Protein 8WFV (pdb70)

InterPro domains:
  IPR001360 Glycoside hydrolase family 1 [PF00232] (4-442)
  IPR001360 Glycoside hydrolase family 1 [PR00131] (285-299)
  IPR001360 Glycoside hydrolase family 1 [PR00131] (347-355)
  IPR001360 Glycoside hydrolase family 1 [PR00131] (368-379)
  IPR001360 Glycoside hydrolase family 1 [PR00131] (389-406)
  IPR001360 Glycoside hydrolase family 1 [PR00131] (413-425)
  IPR001360 Glycoside hydrolase family 1 [PTHR10353] (9-442)
  IPR017736 Glycoside hydrolase, family 1, beta-glucosidase [TIGR03356] (4-435)
  IPR017853 Glycoside hydrolase superfamily [SSF51445] (3-443)
  IPR018120 Glycoside hydrolase family 1, active site [PS00572] (347-355)
  IPR033132 Glycosyl hydrolases family 1, N-terminal conserved site [PS00653] (8-22)

Foldseek 3Di:
DFLADPQFFAAFEDECLWAAAPCPPQQFAAFLQQVQLCPPPQAVVSFGSNCWLNCLVCVLVLLVVCLVLVGQEYEYEQALSLQPVAQPRGRVSSVVSVVVNLVSCVVSNYAYAYEHDERRHHPNCVVVVHLLDLCVLVSLLVSLLVCCVSCVVRHQHYAHYAALLCVQCVCADVQSFPPRHNALQRSLSSSLSSLLSVLSSVVSVVVVVRPNHFYEHEHEAAQEAEQDPDPQSVVLSVQVRLSRPQQLLCLQFVLDGDVVVVVVVVVPYDPVVDDNVSSVSSHPDGQEYEYAYEAYFYWGHDDPDDSGTDTDDPPADDAPVRGHLDLLRLLVVLVCCCVPGPVQHEYEHAEYFGWHDWDQDPVRATAPVVRLVSVVSNVVSVSVSVVVPGRYRYYHYPHCWQTQPGNHGSVTTTHCWYAPPVVSDTHHYVNSVSSSVCSVRSHD

Sequence (444 aa):
MKDFSKDFLFGVATASYQVEGAYNEDGRTMSIWDTFSSRQDGKVYKSHNGDVACDHYHLYKDDVKMMKDLGIEAYRFSIAWPRIFPAKGQYNPKGMDFYKRLTDELLKNDIKPFATIYHWDLPQWADDLGGWLNREIVEWYGEYAEKLFSSELGGYIKNWITLNEPWCSSFLSYFIGEEHAPGHKDLGEALLVSHNLLLSHGKAVEIFRGLNLDDSKIGITLNLNEVFPASDSDDDKVAAQIADGFQNRWFLDPLFKGKYPQDMVEYFGKYAKVDFINDEDLKLISQKLDFLGVNYYTRAVVQKGNDGLLDAVQIDPGNERTEMGWEIYPESLLYNILMMRLKREYTYDMPLYITENGAAFNDVVEDDGRVHDEKRVEFLKQHFKEAKRFLNDGGNLKGYFVWSLMDNFEWAHGYSKRFGIVYVDYETEKRILKDSALWYKDLISTRTI

B-factor: mean 14.53, std 9.88, range [4.01, 83.59]

Nearest PDB structures (foldseek):
  8wft-assembly4_D  TM=9.966E-01  e=1.270E-92  Thermoanaerobacterium saccharolyticum
  6ziv-assembly4_DDD  TM=9.815E-01  e=2.811E-66  Alicyclobacillus tengchongensis
  2z1s-assembly1_A  TM=9.766E-01  e=2.011E-60  Paenibacillus polymyxa
  2jie-assembly1_A  TM=9.756E-01  e=3.673E-59  Paenibacillus polymyxa
  1gnx-assembly1_B  TM=9.637E-01  e=1.218E-59  Streptomyces sp.

Organism: Thermoanaerobacterium saccharolyticum (strain DSM 8691 / JW/SL-YS485) (NCBI:txid1094508)

Radius of gyration: 20.71 Å; Cα contacts (8 Å, |Δi|>4): 940; chains: 1; bounding box: 56×45×56 Å

Secondary structure (DSSP, 8-state):
--SS-TTSEEEEE--HHHH---TTSTT---BHHHHHHTSTTSSGGG--SSSTT-HHHHHHHHHHHHHHHT--EEEEE--HHHH-SBTTB--HHHHHHHHHHHHHHHHTT-EEEEEEESS--BHHHHHTTGGGSTTHHHHHHHHHHHHHHHHTTT--EEEEEE-HHIIIIIHHTS-SSTT----HHHHHHHHHHHHHHHHHHHHHHHHHT-TT-EEEEEEE---EEESSSSHHHHHHHHHHHIIIIIHHHHHHHHSS--HHHHHHHHTTS--TT--HHHHHHHT---SEEEEE----EEEE--SSSTT-PEEP--S--B-TTS-B--THHHHHHHHHHHHHT-TTS-EEEEEE---------TTS-B--HHHHHHHHHHHHHHHHHHHTT--EEEEEEE-SB----GGGGGGS---SEEEETTTTEEEEBHHHHHHHHHHHH---

Solvent-accessible surface area: 17151 Å² total; per-residue (Å²): 235,88,36,0,66,156,129,8,22,0,0,0,0,2,0,3,8,0,2,8,4,6,51,98,61,55,42,16,59,68,0,8,1,0,46,2,2,100,76,138,80,81,7,92,157,71,49,35,2,36,87,6,0,29,4,9,98,46,25,117,90,1,0,126,27,0,92,70,4,31,5,42,0,1,0,5,2,0,1,1,0,4,0,9,10,35,116,56,100,62,15,76,121,1,1,65,0,0,54,85,2,0,48,32,0,77,151,34,128,2,91,3,0,0,0,0,3,3,14,1,0,0,37,41,0,31,107,85,32,0,2,48,45,128,104,0,9,92,24,0,1,89,0,0,81,59,0,1,73,59,0,10,67,64,0,75,6,0,0,0,1,0,14,1,30,10,7,0,0,22,3,2,43,72,10,70,12,4,23,16,71,164,67,13,23,52,0,0,58,0,0,1,2,0,0,4,0,0,0,40,0,0,78,31,6,94,70,64,123,48,112,130,15,95,0,0,0,0,3,25,8,29,42,22,54,59,43,53,151,43,94,79,13,113,65,12,10,70,24,20,19,0,27,24,1,35,0,3,2,22,0,6,38,99,25,114,4,5,82,44,0,18,109,32,0,37,134,89,24,149,34,106,23,53,54,117,132,8,14,165,36,0,37,45,155,9,42,1,0,0,0,1,0,29,26,34,18,17,2,68,74,17,136,113,32,53,39,44,33,64,122,59,87,55,66,76,129,127,13,88,34,40,80,12,36,49,24,89,0,0,29,45,7,0,25,61,0,38,158,81,19,7,115,114,26,40,2,9,0,0,8,0,2,1,0,16,118,14,84,59,79,164,92,38,99,2,75,10,96,135,2,10,67,5,0,53,77,0,0,97,23,0,48,92,0,45,106,66,51,7,44,5,91,0,0,0,1,9,0,0,0,0,3,0,23,11,18,61,0,37,50,44,43,6,0,0,0,28,0,55,55,163,87,26,131,43,27,65,0,24,0,0,68,44,0,90,78,2,12,88,57,15,80,47

Structure (mmCIF, N/CA/C/O backbone):
data_8WFV
#
_entry.id   8WFV
#
_cell.length_a   64.970
_cell.length_b   70.948
_cell.length_c   98.876
_cell.angle_alpha   90.00
_cell.angle_beta   90.00
_cell.angle_gamma   90.00
#
_symmetry.space_group_name_H-M   'P 21 21 21'
#
loop_
_entity.id
_entity.type
_entity.pdbx_description
1 polymer Beta-glucosidase
2 non-polymer 2-AMINO-2-HYDROXYMETHYL-PROPANE-1,3-DIOL
3 non-polymer 'SODIUM ION'
4 water water
#
loop_
_atom_site.group_PDB
_atom_site.id
_atom_site.type_symbol
_atom_site.label_atom_id
_atom_site.label_alt_id
_atom_site.label_comp_id
_atom_site.label_asym_id
_atom_site.label_entity_id
_atom_site.label_seq_id
_atom_site.pdbx_PDB_ins_code
_atom_site.Cartn_x
_atom_site.Cartn_y
_atom_site.Cartn_z
_atom_site.occupancy
_atom_site.B_iso_or_equiv
_atom_site.auth_seq_id
_atom_site.auth_comp_id
_atom_site.auth_asym_id
_atom_site.auth_atom_id
_atom_site.pdbx_PDB_model_num
ATOM 1 N N . MET A 1 1 ? -0.694 30.006 -2.977 1.00 53.21 1 MET A N 1
ATOM 2 C CA . MET A 1 1 ? 0.554 30.080 -2.227 1.00 35.98 1 MET A CA 1
ATOM 3 C C . MET A 1 1 ? 1.044 28.694 -1.821 1.00 37.02 1 MET A C 1
ATOM 4 O O . MET A 1 1 ? 0.851 27.711 -2.538 1.00 34.51 1 MET A O 1
ATOM 9 N N . LYS A 1 2 ? 1.679 28.634 -0.653 1.00 31.46 2 LYS A N 1
ATOM 10 C CA . LYS A 1 2 ? 2.135 27.390 -0.053 1.00 29.80 2 LYS A CA 1
ATOM 11 C C . LYS A 1 2 ? 1.533 27.235 1.335 1.00 25.43 2 LYS A C 1
ATOM 12 O O . LYS A 1 2 ? 1.503 28.187 2.122 1.00 28.98 2 LYS A O 1
ATOM 18 N N . ASP A 1 3 ? 1.047 26.026 1.626 1.00 18.36 3 ASP A N 1
ATOM 19 C CA . ASP A 1 3 ? 0.583 25.720 2.975 1.00 16.04 3 ASP A CA 1
ATOM 20 C C . ASP A 1 3 ? 1.725 25.781 3.976 1.00 15.85 3 ASP A C 1
ATOM 21 O O . ASP A 1 3 ? 1.519 26.141 5.140 1.00 16.13 3 ASP A O 1
ATOM 26 N N . PHE A 1 4 ? 2.927 25.426 3.539 1.00 12.16 4 PHE A N 1
ATOM 27 C CA . PHE A 1 4 ? 4.118 25.446 4.373 1.00 10.78 4 PHE A CA 1
ATOM 28 C C . PHE A 1 4 ? 5.164 26.276 3.651 1.00 10.54 4 PHE A C 1
ATOM 29 O O . PHE A 1 4 ? 5.512 25.976 2.503 1.00 10.86 4 PHE A O 1
ATOM 37 N N . SER A 1 5 ? 5.656 27.317 4.317 1.00 9.68 5 SER A N 1
ATOM 38 C CA . SER A 1 5 ? 6.569 28.246 3.673 1.00 10.01 5 SER A CA 1
ATOM 39 C C . SER A 1 5 ? 7.856 27.538 3.263 1.00 12.42 5 SER A C 1
ATOM 40 O O . SER A 1 5 ? 8.185 26.452 3.747 1.00 10.71 5 SER A O 1
ATOM 43 N N . LYS A 1 6 ? 8.593 28.177 2.352 1.00 13.15 6 LYS A N 1
ATOM 44 C CA . LYS A 1 6 ? 9.873 27.620 1.927 1.00 11.34 6 LYS A CA 1
ATOM 45 C C . LYS A 1 6 ? 10.838 27.470 3.098 1.00 11.61 6 LYS A C 1
ATOM 46 O O . LYS A 1 6 ? 11.716 26.601 3.067 1.00 15.87 6 LYS A O 1
ATOM 52 N N . ASP A 1 7 ? 10.687 28.295 4.138 1.00 11.76 7 ASP A N 1
ATOM 53 C CA . ASP A 1 7 ? 11.567 28.222 5.299 1.00 13.60 7 ASP A CA 1
ATOM 54 C C . ASP A 1 7 ? 11.122 27.177 6.316 1.00 11.60 7 ASP A C 1
ATOM 55 O O . ASP A 1 7 ? 11.908 26.820 7.202 1.00 12.02 7 ASP A O 1
ATOM 60 N N . PHE A 1 8 ? 9.883 26.699 6.222 1.00 10.53 8 PHE A N 1
ATOM 61 C CA . PHE A 1 8 ? 9.416 25.631 7.097 1.00 9.74 8 PHE A CA 1
ATOM 62 C C . PHE A 1 8 ? 10.247 24.377 6.855 1.00 8.81 8 PHE A C 1
ATOM 63 O O . PHE A 1 8 ? 10.543 24.024 5.711 1.00 10.83 8 PHE A O 1
ATOM 71 N N . LEU A 1 9 ? 10.633 23.699 7.936 1.00 6.28 9 LEU A N 1
ATOM 72 C CA . LEU A 1 9 ? 11.527 22.547 7.851 1.00 8.39 9 LEU A CA 1
ATOM 73 C C . LEU A 1 9 ? 10.722 21.251 7.903 1.00 7.44 9 LEU A C 1
ATOM 74 O O . LEU A 1 9 ? 10.164 20.898 8.948 1.00 8.24 9 LEU A O 1
ATOM 79 N N . PHE A 1 10 ? 10.677 20.536 6.780 1.00 5.83 10 PHE A N 1
ATOM 80 C CA . PHE A 1 10 ? 10.183 19.163 6.750 1.00 6.69 10 PHE A CA 1
ATOM 81 C C . PHE A 1 10 ? 11.336 18.235 7.111 1.00 6.96 10 PHE A C 1
ATOM 82 O O . PHE A 1 10 ? 12.342 18.185 6.392 1.00 6.95 10 PHE A O 1
ATOM 90 N N . GLY A 1 11 ? 11.200 17.506 8.219 1.00 7.04 11 GLY A N 1
ATOM 91 C CA . GLY A 1 11 ? 12.283 16.700 8.738 1.00 7.30 11 GLY A CA 1
ATOM 92 C C . GLY A 1 11 ? 11.874 15.263 9.021 1.00 7.76 11 GLY A C 1
ATOM 93 O O . GLY A 1 11 ? 10.709 14.878 8.879 1.00 6.30 11 GLY A O 1
ATOM 94 N N . VAL A 1 12 ? 12.884 14.475 9.402 1.00 6.07 12 VAL A N 1
ATOM 95 C CA . VAL A 1 12 ? 12.726 13.131 9.948 1.00 4.86 12 VAL A CA 1
ATOM 96 C C . VAL A 1 12 ? 13.683 13.014 11.126 1.00 4.91 12 VAL A C 1
ATOM 97 O O . VAL A 1 12 ? 14.649 13.771 11.241 1.00 5.51 12 VAL A O 1
ATOM 101 N N . ALA A 1 13 ? 13.418 12.041 12.003 1.00 4.58 13 ALA A N 1
ATOM 102 C CA . ALA A 1 13 ? 14.160 11.923 13.254 1.00 6.68 13 ALA A CA 1
ATOM 103 C C . ALA A 1 13 ? 14.575 10.483 13.534 1.00 6.29 13 ALA A C 1
ATOM 104 O O . ALA A 1 13 ? 13.874 9.532 13.172 1.00 7.42 13 ALA A O 1
ATOM 106 N N . THR A 1 14 ? 15.739 10.342 14.181 1.00 4.74 14 THR A N 1
ATOM 107 C CA . THR A 1 14 ? 16.238 9.079 14.718 1.00 6.16 14 THR A CA 1
ATOM 108 C C . THR A 1 14 ? 16.880 9.354 16.074 1.00 5.65 14 THR A C 1
ATOM 109 O O . THR A 1 14 ? 16.916 10.493 16.548 1.00 6.67 14 THR A O 1
ATOM 113 N N . ALA A 1 15 ? 17.406 8.294 16.692 1.00 4.67 15 ALA A N 1
ATOM 114 C CA . ALA A 1 15 ? 18.190 8.383 17.919 1.00 5.79 15 ALA A CA 1
ATOM 115 C C . ALA A 1 15 ? 19.344 7.393 17.837 1.00 5.57 15 ALA A C 1
ATOM 116 O O . ALA A 1 15 ? 19.236 6.351 17.186 1.00 6.33 15 ALA A O 1
ATOM 118 N N . SER A 1 16 ? 20.443 7.728 18.525 1.00 6.00 16 SER A N 1
ATOM 119 C CA . SER A 1 16 ? 21.719 7.045 18.319 1.00 6.79 16 SER A CA 1
ATOM 120 C C . SER A 1 16 ? 21.619 5.545 18.585 1.00 6.17 16 SER A C 1
ATOM 121 O O . SER A 1 16 ? 21.983 4.731 17.728 1.00 6.70 16 SER A O 1
ATOM 124 N N . TYR A 1 17 ? 21.150 5.151 19.772 1.00 7.26 17 TYR A N 1
ATOM 125 C CA . TYR A 1 17 ? 21.117 3.724 20.067 1.00 6.58 17 TYR A CA 1
ATOM 126 C C . TYR A 1 17 ? 20.075 2.994 19.231 1.00 7.03 17 TYR A C 1
ATOM 127 O O . TYR A 1 17 ? 20.196 1.782 19.021 1.00 6.78 17 TYR A O 1
ATOM 136 N N . GLN A 1 18 ? 19.063 3.703 18.735 1.00 4.80 18 GLN A N 1
ATOM 137 C CA . GLN A 1 18 ? 18.010 3.027 17.991 1.00 5.24 18 GLN A CA 1
ATOM 138 C C . GLN A 1 18 ? 18.439 2.656 16.574 1.00 7.39 18 GLN A C 1
ATOM 139 O O . GLN A 1 18 ? 17.889 1.708 16.003 1.00 7.47 18 GLN A O 1
ATOM 145 N N . VAL A 1 19 ? 19.407 3.364 15.987 1.00 7.26 19 VAL A N 1
ATOM 146 C CA . VAL A 1 19 ? 19.759 3.128 14.591 1.00 6.85 19 VAL A CA 1
ATOM 147 C C . VAL A 1 19 ? 21.232 2.801 14.355 1.00 6.51 19 VAL A C 1
ATOM 148 O O . VAL A 1 19 ? 21.536 2.144 13.345 1.00 6.79 19 VAL A O 1
ATOM 152 N N . GLU A 1 20 ? 22.167 3.228 15.213 1.00 6.21 20 GLU A N 1
ATOM 153 C CA . GLU A 1 20 ? 23.568 3.287 14.786 1.00 5.68 20 GLU A CA 1
ATOM 154 C C . GLU A 1 20 ? 24.207 1.908 14.663 1.00 8.21 20 GLU A C 1
ATOM 155 O O . GLU A 1 20 ? 24.932 1.642 13.694 1.00 7.36 20 GLU A O 1
ATOM 161 N N . GLY A 1 21 ? 23.983 1.030 15.638 1.00 7.30 21 GLY A N 1
ATOM 162 C CA . GLY A 1 21 ? 24.805 -0.165 15.681 1.00 6.62 21 GLY A CA 1
ATOM 163 C C . GLY A 1 21 ? 26.245 0.187 16.017 1.00 8.58 21 GLY A C 1
ATOM 164 O O . GLY A 1 21 ? 26.526 1.177 16.697 1.00 7.66 21 GLY A O 1
ATOM 165 N N . ALA A 1 22 ? 27.173 -0.633 15.518 1.00 7.38 22 ALA A N 1
ATOM 166 C CA . ALA A 1 22 ? 28.606 -0.462 15.786 1.00 6.31 22 ALA A CA 1
ATOM 167 C C . ALA A 1 22 ? 28.845 -0.171 17.265 1.00 5.92 22 ALA A C 1
ATOM 168 O O . ALA A 1 22 ? 29.590 0.737 17.643 1.00 7.71 22 ALA A O 1
ATOM 170 N N . TYR A 1 23 ? 28.176 -0.957 18.113 1.00 7.58 23 TYR A N 1
ATOM 171 C CA . TYR A 1 23 ? 28.086 -0.626 19.531 1.00 7.43 23 TYR A CA 1
ATOM 172 C C . TYR A 1 23 ? 29.420 -0.755 20.250 1.00 7.82 23 TYR A C 1
ATOM 173 O O . TYR A 1 23 ? 29.587 -0.170 21.323 1.00 9.11 23 TYR A O 1
ATOM 182 N N . ASN A 1 24 ? 30.367 -1.505 19.682 1.00 8.35 24 ASN A N 1
ATOM 183 C CA . ASN A 1 24 ? 31.660 -1.754 20.307 1.00 9.80 24 ASN A CA 1
ATOM 184 C C . ASN A 1 24 ? 32.815 -1.303 19.420 1.00 14.29 24 ASN A C 1
ATOM 185 O O . ASN A 1 24 ? 33.932 -1.816 19.548 1.00 13.67 24 ASN A O 1
ATOM 190 N N . GLU A 1 25 ? 32.573 -0.355 18.521 1.00 9.67 25 GLU A N 1
ATOM 191 C CA . GLU A 1 25 ? 33.571 0.063 17.552 1.00 10.42 25 GLU A CA 1
ATOM 192 C C . GLU A 1 25 ? 34.084 1.464 17.851 1.00 11.22 25 GLU A C 1
ATOM 193 O O . GLU A 1 25 ? 33.373 2.304 18.409 1.00 10.30 25 GLU A O 1
ATOM 199 N N . ASP A 1 26 ? 35.338 1.699 17.464 1.00 8.40 26 ASP A N 1
ATOM 200 C CA . ASP A 1 26 ? 35.958 3.024 17.513 1.00 7.84 26 ASP A CA 1
ATOM 201 C C . ASP A 1 26 ? 35.883 3.641 18.907 1.00 9.97 26 ASP A C 1
ATOM 202 O O . ASP A 1 26 ? 35.755 4.858 19.062 1.00 10.58 26 ASP A O 1
ATOM 207 N N . GLY A 1 27 ? 35.963 2.796 19.933 1.00 9.24 27 GLY A N 1
ATOM 208 C CA . GLY A 1 27 ? 36.086 3.258 21.298 1.00 9.97 27 GLY A CA 1
ATOM 209 C C . GLY A 1 27 ? 34.797 3.361 22.088 1.00 9.24 27 GLY A C 1
ATOM 210 O O . GLY A 1 27 ? 34.857 3.672 23.286 1.00 9.80 27 GLY A O 1
ATOM 211 N N . ARG A 1 28 ? 33.641 3.119 21.473 1.00 8.15 28 ARG A N 1
ATOM 212 C CA . ARG A 1 28 ? 32.388 3.236 22.210 1.00 7.70 28 ARG A CA 1
ATOM 213 C C . ARG A 1 28 ? 32.317 2.186 23.308 1.00 10.53 28 ARG A C 1
ATOM 214 O O . ARG A 1 28 ? 32.609 1.008 23.078 1.00 10.53 28 ARG A O 1
ATOM 222 N N . THR A 1 29 ? 31.928 2.616 24.503 1.00 9.00 29 THR A N 1
ATOM 223 C CA . THR A 1 29 ? 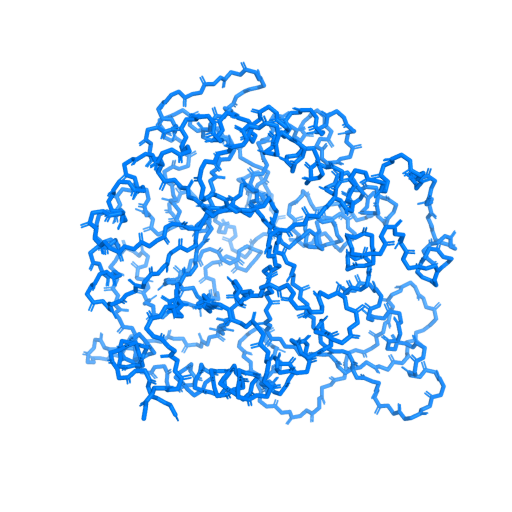31.671 1.718 25.615 1.00 9.27 29 THR A CA 1
ATOM 224 C C . THR A 1 29 ? 30.169 1.618 25.857 1.00 8.60 29 THR A C 1
ATOM 225 O O . THR A 1 29 ? 29.362 2.316 25.235 1.00 9.07 29 THR A O 1
ATOM 229 N N . MET A 1 30 ? 29.799 0.729 26.774 1.00 9.09 30 MET A N 1
ATOM 230 C CA . MET A 1 30 ? 28.393 0.411 26.998 1.00 10.75 30 MET A CA 1
ATOM 231 C C . MET A 1 30 ? 27.610 1.595 27.548 1.00 9.12 30 MET A C 1
ATOM 232 O O . MET A 1 30 ? 28.106 2.357 28.380 1.00 9.32 30 MET A O 1
ATOM 237 N N . SER A 1 31 ? 26.369 1.729 27.089 1.00 8.42 31 SER A N 1
ATOM 238 C CA . SER A 1 31 ? 25.396 2.612 27.712 1.00 9.30 31 SER A CA 1
ATOM 239 C C . SER A 1 31 ? 24.477 1.802 28.619 1.00 9.66 31 SER A C 1
ATOM 240 O O . SER A 1 31 ? 24.473 0.568 28.603 1.00 8.83 31 SER A O 1
ATOM 243 N N . ILE A 1 32 ? 23.664 2.517 29.402 1.00 7.90 32 ILE A N 1
ATOM 244 C CA . ILE A 1 32 ? 22.697 1.835 30.261 1.00 6.79 32 ILE A CA 1
ATOM 245 C C . ILE A 1 32 ? 21.731 0.989 29.440 1.00 7.04 32 ILE A C 1
ATOM 246 O O . ILE A 1 32 ? 21.164 0.015 29.947 1.00 8.67 32 ILE A O 1
ATOM 251 N N . TRP A 1 33 ? 21.532 1.327 28.163 1.00 7.74 33 TRP A N 1
ATOM 252 C CA . TRP A 1 33 ? 20.624 0.524 27.353 1.00 7.82 33 TRP A CA 1
ATOM 253 C C . TRP A 1 33 ? 21.286 -0.732 26.793 1.00 8.52 33 TRP A C 1
ATOM 254 O O . TRP A 1 33 ? 20.602 -1.746 26.619 1.00 8.90 33 TRP A O 1
ATOM 265 N N . ASP A 1 34 ? 22.595 -0.702 26.508 1.00 8.83 34 ASP A N 1
ATOM 266 C CA . ASP A 1 34 ? 23.297 -1.954 26.229 1.00 8.48 34 ASP A CA 1
ATOM 267 C C . ASP A 1 34 ? 23.151 -2.918 27.397 1.00 8.89 34 ASP A C 1
ATOM 268 O O . ASP A 1 34 ? 22.873 -4.109 27.208 1.00 9.75 34 ASP A O 1
ATOM 273 N N . THR A 1 35 ? 23.331 -2.407 28.614 1.00 8.84 35 THR A N 1
ATOM 274 C CA . THR A 1 35 ? 23.244 -3.233 29.813 1.00 7.91 35 THR A CA 1
ATOM 275 C C . THR A 1 35 ? 21.815 -3.703 30.056 1.00 9.39 35 THR A C 1
ATOM 276 O O . THR A 1 35 ? 21.572 -4.894 30.284 1.00 9.52 35 THR A O 1
ATOM 280 N N . PHE A 1 36 ? 20.859 -2.773 29.995 1.00 8.40 36 PHE A N 1
ATOM 281 C CA . PHE A 1 36 ? 19.455 -3.089 30.244 1.00 9.62 36 PHE A CA 1
ATOM 282 C C . PHE A 1 36 ? 18.935 -4.151 29.281 1.00 8.56 36 PHE A C 1
ATOM 283 O O . PHE A 1 36 ? 18.218 -5.074 29.689 1.00 9.44 36 PHE A O 1
ATOM 291 N N A SER A 1 37 ? 19.291 -4.036 27.998 0.47 8.63 37 SER A N 1
ATOM 292 N N B SER A 1 37 ? 19.288 -4.043 27.998 0.53 8.62 37 SER A N 1
ATOM 293 C CA A SER A 1 37 ? 18.808 -4.971 26.988 0.47 9.19 37 SER A CA 1
ATOM 294 C CA B SER A 1 37 ? 18.773 -4.988 27.012 0.53 9.19 37 SER A CA 1
ATOM 295 C C A SER A 1 37 ? 19.328 -6.385 27.205 0.47 11.11 37 SER A C 1
ATOM 296 C C B SER A 1 37 ? 19.327 -6.393 27.204 0.53 11.12 37 SER A C 1
ATOM 297 O O A SER A 1 37 ? 18.753 -7.333 26.659 0.47 11.51 37 SER A O 1
ATOM 298 O O B SER A 1 37 ? 18.775 -7.344 26.639 0.53 11.52 37 SER A O 1
ATOM 303 N N . ARG A 1 38 ? 20.397 -6.546 27.981 1.00 10.47 38 ARG A N 1
ATOM 304 C CA . ARG A 1 38 ? 20.965 -7.856 28.265 1.00 10.65 38 ARG A CA 1
ATOM 305 C C . ARG A 1 38 ? 20.445 -8.454 29.567 1.00 15.96 38 ARG A C 1
ATOM 306 O O . ARG A 1 38 ? 20.770 -9.606 29.876 1.00 16.54 38 ARG A O 1
ATOM 314 N N . GLN A 1 39 ? 19.648 -7.707 30.332 1.00 12.66 39 GLN A N 1
ATOM 315 C CA . GLN A 1 39 ? 19.008 -8.247 31.525 1.00 11.57 39 GLN A CA 1
ATOM 316 C C . GLN A 1 39 ? 17.755 -9.014 31.123 1.00 14.91 39 GLN A C 1
ATOM 317 O O . GLN A 1 39 ? 16.916 -8.497 30.379 1.00 12.90 39 GLN A O 1
ATOM 323 N N . ASP A 1 40 ? 17.620 -10.237 31.630 1.00 19.22 40 ASP A N 1
ATOM 324 C CA . ASP A 1 40 ? 16.523 -11.102 31.214 1.00 20.62 40 ASP A CA 1
ATOM 325 C C . ASP A 1 40 ? 15.172 -10.447 31.479 1.00 14.70 40 ASP A C 1
ATOM 326 O O . ASP A 1 40 ? 14.909 -9.950 32.578 1.00 18.67 40 ASP A O 1
ATOM 331 N N . GLY A 1 41 ? 14.322 -10.432 30.453 1.00 17.01 41 GLY A N 1
ATOM 332 C CA . GLY A 1 41 ? 12.964 -9.946 30.573 1.00 16.14 41 GLY A CA 1
ATOM 333 C C . GLY A 1 41 ? 12.767 -8.459 30.358 1.00 17.71 41 GLY A C 1
ATOM 334 O O . GLY A 1 41 ? 11.618 -8.001 30.363 1.00 15.59 41 GLY A O 1
ATOM 335 N N . LYS A 1 42 ? 13.836 -7.687 30.161 1.00 11.82 42 LYS A N 1
ATOM 336 C CA . LYS A 1 42 ? 13.689 -6.239 30.058 1.00 10.56 42 LYS A CA 1
ATOM 337 C C . LYS A 1 42 ? 13.341 -5.770 28.651 1.00 10.74 42 LYS A C 1
ATOM 338 O O . LYS A 1 42 ? 12.631 -4.770 28.504 1.00 11.96 42 LYS A O 1
ATOM 344 N N . VAL A 1 43 ? 13.814 -6.457 27.614 1.00 8.84 43 VAL A N 1
ATOM 345 C CA . VAL A 1 43 ? 13.549 -6.072 26.233 1.00 10.80 43 VAL A CA 1
ATOM 346 C C . VAL A 1 43 ? 13.029 -7.285 25.474 1.00 9.85 43 VAL A C 1
ATOM 347 O O . VAL A 1 43 ? 13.568 -8.388 25.616 1.00 13.61 43 VAL A O 1
ATOM 351 N N . TYR A 1 44 ? 11.972 -7.074 24.681 1.00 8.48 44 TYR A N 1
ATOM 352 C CA . TYR A 1 44 ? 11.387 -8.062 23.777 1.00 8.27 44 TYR A CA 1
ATOM 353 C C . TYR A 1 44 ? 12.420 -9.000 23.162 1.00 13.08 44 TYR A C 1
ATOM 354 O O . TYR A 1 44 ? 13.322 -8.551 22.449 1.00 9.90 44 TYR A O 1
ATOM 363 N N . LYS A 1 45 ? 12.297 -10.298 23.461 1.00 10.91 45 LYS A N 1
ATOM 364 C CA . LYS A 1 45 ? 13.129 -11.358 22.878 1.00 10.94 45 LYS A CA 1
ATOM 365 C C . LYS A 1 45 ? 14.624 -11.055 22.980 1.00 10.55 45 LYS A C 1
ATOM 366 O O . LYS A 1 45 ? 15.420 -11.500 22.146 1.00 14.33 45 LYS A O 1
ATOM 372 N N . SER A 1 46 ? 15.019 -10.307 24.014 1.00 9.99 46 SER A N 1
ATOM 373 C CA . SER A 1 46 ? 16.421 -9.951 24.251 1.00 11.63 46 SER A CA 1
ATOM 374 C C . SER A 1 46 ? 17.043 -9.221 23.061 1.00 12.05 46 SER A C 1
ATOM 375 O O . SER A 1 46 ? 18.253 -9.308 22.828 1.00 11.22 46 SER A O 1
ATOM 378 N N . HIS A 1 47 ? 16.230 -8.501 22.294 1.00 9.58 47 HIS A N 1
ATOM 379 C CA . HIS A 1 47 ? 16.772 -7.624 21.267 1.00 7.64 47 HIS A CA 1
ATOM 380 C C . HIS A 1 47 ? 17.677 -6.569 21.895 1.00 7.38 47 HIS A C 1
ATOM 381 O O . HIS A 1 47 ? 17.503 -6.176 23.052 1.00 10.29 47 HIS A O 1
ATOM 388 N N . ASN A 1 48 ? 18.654 -6.104 21.120 1.00 8.02 48 ASN A N 1
ATOM 389 C CA . ASN A 1 48 ? 19.505 -5.012 21.570 1.00 7.31 48 ASN A CA 1
ATOM 390 C C . ASN A 1 48 ? 19.976 -4.224 20.355 1.00 8.77 48 ASN A C 1
ATOM 391 O O . ASN A 1 48 ? 19.678 -4.571 19.207 1.00 8.48 48 ASN A O 1
ATOM 396 N N . GLY A 1 49 ? 20.720 -3.153 20.620 1.00 6.73 49 GLY A N 1
ATOM 397 C CA . GLY A 1 49 ? 21.193 -2.287 19.558 1.00 8.05 49 GLY A CA 1
ATOM 398 C C . GLY A 1 49 ? 22.621 -2.539 19.123 1.00 6.97 49 GLY A C 1
ATOM 399 O O . GLY A 1 49 ? 23.282 -1.619 18.632 1.00 7.36 49 GLY A O 1
ATOM 400 N N . ASP A 1 50 ? 23.103 -3.777 19.284 1.00 8.34 50 ASP A N 1
ATOM 401 C CA . ASP A 1 50 ? 24.441 -4.133 18.808 1.00 8.71 50 ASP A CA 1
ATOM 402 C C . ASP A 1 50 ? 24.646 -3.700 17.363 1.00 8.43 50 ASP A C 1
ATOM 403 O O . ASP A 1 50 ? 25.668 -3.094 17.017 1.00 7.84 50 ASP A O 1
ATOM 408 N N . VAL A 1 51 ? 23.676 -4.022 16.503 1.00 7.67 51 VAL A N 1
ATOM 409 C CA . VAL A 1 51 ? 23.746 -3.751 15.076 1.00 8.53 51 VAL A CA 1
ATOM 410 C C . VAL A 1 51 ? 22.666 -2.771 14.635 1.00 7.59 51 VAL A C 1
ATOM 411 O O . VAL A 1 51 ? 22.941 -1.842 13.867 1.00 7.75 51 VAL A O 1
ATOM 415 N N . ALA A 1 52 ? 21.432 -2.957 15.108 1.00 7.29 52 ALA A N 1
ATOM 416 C CA . ALA A 1 52 ? 20.302 -2.063 14.811 1.00 8.56 52 ALA A CA 1
ATOM 417 C C . ALA A 1 52 ? 20.210 -1.890 13.295 1.00 7.77 52 ALA A C 1
ATOM 418 O O . ALA A 1 52 ? 20.188 -2.896 12.571 1.00 9.03 52 ALA A O 1
ATOM 420 N N . CYS A 1 53 ? 20.159 -0.665 12.783 1.00 8.29 53 CYS A N 1
ATOM 421 C CA . CYS A 1 53 ? 20.075 -0.404 11.355 1.00 7.65 53 CYS A CA 1
ATOM 422 C C . CYS A 1 53 ? 21.442 -0.286 10.707 1.00 8.91 53 CYS A C 1
ATOM 423 O O . CYS A 1 53 ? 21.517 0.007 9.511 1.00 7.57 53 CYS A O 1
ATOM 426 N N . ASP A 1 54 ? 22.516 -0.488 11.474 1.00 8.23 54 ASP A N 1
ATOM 427 C CA . ASP A 1 54 ? 23.882 -0.331 10.974 1.00 6.34 54 ASP A CA 1
ATOM 428 C C . ASP A 1 54 ? 24.100 1.053 10.364 1.00 8.32 54 ASP A C 1
ATOM 429 O O . ASP A 1 54 ? 24.912 1.223 9.451 1.00 8.91 54 ASP A O 1
ATOM 434 N N . HIS A 1 55 ? 23.383 2.058 10.880 1.00 7.25 55 HIS A N 1
ATOM 435 C CA . HIS A 1 55 ? 23.481 3.403 10.323 1.00 7.10 55 HIS A CA 1
ATOM 436 C C . HIS A 1 55 ? 24.882 3.984 10.489 1.00 7.23 55 HIS A C 1
ATOM 437 O O . HIS A 1 55 ? 25.306 4.822 9.684 1.00 6.96 55 HIS A O 1
ATOM 444 N N . TYR A 1 56 ? 25.624 3.534 11.505 1.00 7.89 56 TYR A N 1
ATOM 445 C CA . TYR A 1 56 ? 27.001 3.991 11.680 1.00 6.79 56 TYR A CA 1
ATOM 446 C C . TYR A 1 56 ? 27.835 3.749 10.426 1.00 9.02 56 TYR A C 1
ATOM 447 O O . TYR A 1 56 ? 28.633 4.606 10.029 1.00 10.81 56 TYR A O 1
ATOM 456 N N . HIS A 1 57 ? 27.664 2.591 9.788 1.00 8.68 57 HIS A N 1
ATOM 457 C CA . HIS A 1 57 ? 28.416 2.271 8.580 1.00 8.28 57 HIS A CA 1
ATOM 458 C C . HIS A 1 57 ? 27.703 2.696 7.304 1.00 11.11 57 HIS A C 1
ATOM 459 O O . HIS A 1 57 ? 28.361 2.926 6.283 1.00 10.69 57 HIS A O 1
ATOM 466 N N . LEU A 1 58 ? 26.376 2.805 7.334 1.00 8.20 58 LEU A N 1
ATOM 467 C CA . LEU A 1 58 ? 25.584 3.067 6.141 1.00 8.55 58 LEU A CA 1
ATOM 468 C C . LEU A 1 58 ? 25.125 4.516 6.041 1.00 8.38 58 LEU A C 1
ATOM 469 O O . LEU A 1 58 ? 24.256 4.821 5.216 1.00 9.33 58 LEU A O 1
ATOM 474 N N . TYR A 1 59 ? 25.708 5.418 6.838 1.00 8.64 59 TYR A N 1
ATOM 475 C CA . TYR A 1 59 ? 25.168 6.772 6.947 1.00 8.61 59 TYR A CA 1
ATOM 476 C C . TYR A 1 59 ? 25.187 7.509 5.610 1.00 7.86 59 TYR A C 1
ATOM 477 O O . TYR A 1 59 ? 24.294 8.321 5.347 1.00 8.94 59 TYR A O 1
ATOM 486 N N . LYS A 1 60 ? 26.178 7.251 4.751 1.00 8.31 60 LYS A N 1
ATOM 487 C CA . LYS A 1 60 ? 26.199 7.932 3.458 1.00 7.80 60 LYS A CA 1
ATOM 488 C C . LYS A 1 60 ? 25.000 7.536 2.604 1.00 8.02 60 LYS A C 1
ATOM 489 O O . LYS A 1 60 ? 24.379 8.392 1.963 1.00 9.94 60 LYS A O 1
ATOM 495 N N . ASP A 1 61 ? 24.662 6.241 2.581 1.00 8.42 61 ASP A N 1
ATOM 496 C CA . ASP A 1 61 ? 23.469 5.795 1.864 1.00 10.19 61 ASP A CA 1
ATOM 497 C C . ASP A 1 61 ? 22.213 6.418 2.455 1.00 10.97 61 ASP A C 1
ATOM 498 O O . ASP A 1 61 ? 21.291 6.799 1.721 1.00 7.75 61 ASP A O 1
ATOM 503 N N . ASP A 1 62 ? 22.155 6.515 3.784 1.00 7.51 62 ASP A N 1
ATOM 504 C CA . ASP A 1 62 ? 20.956 7.032 4.437 1.00 7.55 62 ASP A CA 1
ATOM 505 C C . ASP A 1 62 ? 20.787 8.525 4.178 1.00 7.71 62 ASP A C 1
ATOM 506 O O . ASP A 1 62 ? 19.660 9.008 4.010 1.00 7.54 62 ASP A O 1
ATOM 511 N N . VAL A 1 63 ? 21.895 9.272 4.133 1.00 8.85 63 VAL A N 1
ATOM 512 C CA . VAL A 1 63 ? 21.812 10.690 3.794 1.00 7.45 63 VAL A CA 1
ATOM 513 C C . VAL A 1 63 ? 21.399 10.870 2.339 1.00 7.32 63 VAL A C 1
ATOM 514 O O . VAL A 1 63 ? 20.573 11.735 2.020 1.00 8.79 63 VAL A O 1
ATOM 518 N N . LYS A 1 64 ? 21.960 10.061 1.434 1.00 8.34 64 LYS A N 1
ATOM 519 C CA . LYS A 1 64 ? 21.530 10.106 0.037 1.00 8.13 64 LYS A CA 1
ATOM 520 C C . LYS A 1 64 ? 20.045 9.794 -0.083 1.00 8.66 64 LYS A C 1
ATOM 521 O O . LYS A 1 64 ? 19.330 10.413 -0.880 1.00 9.02 64 LYS A O 1
ATOM 527 N N . MET A 1 65 ? 19.564 8.844 0.720 1.00 7.31 65 MET A N 1
ATOM 528 C CA . MET A 1 65 ? 18.147 8.508 0.718 1.00 8.07 65 MET A CA 1
ATOM 529 C C . MET A 1 65 ? 17.301 9.699 1.162 1.00 9.60 65 MET A C 1
ATOM 530 O O . MET A 1 65 ? 16.267 10.000 0.551 1.00 8.70 65 MET A O 1
ATOM 535 N N . MET A 1 66 ? 17.736 10.402 2.214 1.00 7.35 66 MET A N 1
ATOM 536 C CA . MET A 1 66 ? 17.015 11.595 2.654 1.00 8.94 66 MET A CA 1
ATOM 537 C C . MET A 1 66 ? 17.062 12.691 1.596 1.00 6.11 66 MET A C 1
ATOM 538 O O . MET A 1 66 ? 16.048 13.346 1.324 1.00 8.54 66 MET A O 1
ATOM 543 N N . LYS A 1 67 ? 18.228 12.899 0.981 1.00 7.75 67 LYS A N 1
ATOM 544 C CA . LYS A 1 67 ? 18.337 13.882 -0.095 1.00 9.68 67 LYS A CA 1
ATOM 545 C C . LYS A 1 67 ? 17.361 13.582 -1.229 1.00 8.09 67 LYS A C 1
ATOM 546 O O . LYS A 1 67 ? 16.711 14.493 -1.758 1.00 10.64 67 LYS A O 1
ATOM 552 N N . ASP A 1 68 ? 17.229 12.310 -1.604 1.00 8.19 68 ASP A N 1
ATOM 553 C CA . ASP A 1 68 ? 16.337 11.966 -2.706 1.00 9.38 68 ASP A CA 1
ATOM 554 C C . ASP A 1 68 ? 14.870 12.122 -2.316 1.00 11.94 68 ASP A C 1
ATOM 555 O O . ASP A 1 68 ? 14.020 12.336 -3.189 1.00 14.69 68 ASP A O 1
ATOM 560 N N . LEU A 1 69 ? 14.552 12.034 -1.020 1.00 9.18 69 LEU A N 1
ATOM 561 C CA . LEU A 1 69 ? 13.205 12.353 -0.559 1.00 8.55 69 LEU A CA 1
ATOM 562 C C . LEU A 1 69 ? 12.960 13.853 -0.452 1.00 7.71 69 LEU A C 1
ATOM 563 O O . LEU A 1 69 ? 11.803 14.272 -0.334 1.00 9.38 69 LEU A O 1
ATOM 568 N N . GLY A 1 70 ? 14.015 14.664 -0.480 1.00 8.75 70 GLY A N 1
ATOM 569 C CA . GLY A 1 70 ? 13.876 16.095 -0.303 1.00 8.46 70 GLY A CA 1
ATOM 570 C C . GLY A 1 70 ? 13.888 16.559 1.135 1.00 9.59 70 GLY A C 1
ATOM 571 O O . GLY A 1 70 ? 13.506 17.705 1.402 1.00 7.82 70 GLY A O 1
ATOM 572 N N . ILE A 1 71 ? 14.314 15.703 2.068 1.00 6.79 71 ILE A N 1
ATOM 573 C CA . ILE A 1 71 ? 14.350 16.057 3.484 1.00 9.27 71 ILE A CA 1
ATOM 574 C C . ILE A 1 71 ? 15.130 17.348 3.675 1.00 8.49 71 ILE A C 1
ATOM 575 O O . ILE A 1 71 ? 16.216 17.526 3.113 1.00 9.08 71 ILE A O 1
ATOM 580 N N . GLU A 1 72 ? 14.574 18.258 4.475 1.00 8.41 72 GLU A N 1
ATOM 581 C CA . GLU A 1 72 ? 15.180 19.562 4.698 1.00 7.01 72 GLU A CA 1
ATOM 582 C C . GLU A 1 72 ? 15.902 19.665 6.034 1.00 8.24 72 GLU A C 1
ATOM 583 O O . GLU A 1 72 ? 16.779 20.525 6.184 1.00 8.36 72 GLU A O 1
ATOM 589 N N . ALA A 1 73 ? 15.565 18.810 6.997 1.00 7.65 73 ALA A N 1
ATOM 590 C CA . ALA A 1 73 ? 16.220 18.815 8.297 1.00 7.62 73 ALA A CA 1
ATOM 591 C C . ALA A 1 73 ? 16.227 17.396 8.850 1.00 8.09 73 ALA A C 1
ATOM 592 O O . ALA A 1 73 ? 15.313 16.610 8.592 1.00 6.67 73 ALA A O 1
ATOM 594 N N . TYR A 1 74 ? 17.268 17.069 9.609 1.00 7.52 74 TYR A N 1
ATOM 595 C CA . TYR A 1 74 ? 17.426 15.728 10.158 1.00 6.43 74 TYR A CA 1
ATOM 596 C C . TYR A 1 74 ? 17.727 15.849 11.640 1.00 5.61 74 TYR A C 1
ATOM 597 O O . TYR A 1 74 ? 18.739 16.446 12.022 1.00 7.66 74 TYR A O 1
ATOM 606 N N . ARG A 1 75 ? 16.854 15.286 12.468 1.00 5.55 75 ARG A N 1
ATOM 607 C CA . ARG A 1 75 ? 17.057 15.254 13.907 1.00 5.48 75 ARG A CA 1
ATOM 608 C C . ARG A 1 75 ? 17.654 13.905 14.284 1.00 6.97 75 ARG A C 1
ATOM 609 O O . ARG A 1 75 ? 17.077 12.855 13.980 1.00 6.32 75 ARG A O 1
ATOM 617 N N . PHE A 1 76 ? 18.806 13.939 14.942 1.00 5.92 76 PHE A N 1
ATOM 618 C CA . PHE A 1 76 ? 19.510 12.743 15.370 1.00 7.27 76 PHE A CA 1
ATOM 619 C C . PHE A 1 76 ? 20.013 13.006 16.777 1.00 5.27 76 PHE A C 1
ATOM 620 O O . PHE A 1 76 ? 19.990 14.141 17.256 1.00 6.53 76 PHE A O 1
ATOM 628 N N . SER A 1 77 ? 20.497 11.963 17.438 1.00 5.36 77 SER A N 1
ATOM 629 C CA . SER A 1 77 ? 21.128 12.163 18.732 1.00 5.79 77 SER A CA 1
ATOM 630 C C . SER A 1 77 ? 22.589 11.736 18.686 1.00 6.09 77 SER A C 1
ATOM 631 O O . SER A 1 77 ? 23.022 10.970 17.817 1.00 6.51 77 SER A O 1
ATOM 634 N N . ILE A 1 78 ? 23.348 12.266 19.638 1.00 6.02 78 ILE A N 1
ATOM 635 C CA . ILE A 1 78 ? 24.780 12.035 19.744 1.00 5.71 78 ILE A CA 1
ATOM 636 C C . ILE A 1 78 ? 25.009 11.106 20.928 1.00 7.58 78 ILE A C 1
ATOM 637 O O . ILE A 1 78 ? 24.437 11.312 22.006 1.00 7.03 78 ILE A O 1
ATOM 642 N N . ALA A 1 79 ? 25.823 10.072 20.722 1.00 7.15 79 ALA A N 1
ATOM 643 C CA . ALA A 1 79 ? 26.021 9.035 21.735 1.00 6.51 79 ALA A CA 1
ATOM 644 C C . ALA A 1 79 ? 27.121 9.467 22.696 1.00 6.86 79 ALA A C 1
ATOM 645 O O . ALA A 1 79 ? 28.308 9.417 22.364 1.00 6.45 79 ALA A O 1
ATOM 647 N N . TRP A 1 80 ? 26.717 9.879 23.901 1.00 7.10 80 TRP A N 1
ATOM 648 C CA . TRP A 1 80 ? 27.627 10.182 25.002 1.00 8.48 80 TRP A CA 1
ATOM 649 C C . TRP A 1 80 ? 28.717 9.119 25.150 1.00 7.90 80 TRP A C 1
ATOM 650 O O . TRP A 1 80 ? 29.891 9.484 25.270 1.00 7.36 80 TRP A O 1
ATOM 661 N N . PRO A 1 81 ? 28.402 7.812 25.122 1.00 6.37 81 PRO A N 1
ATOM 662 C CA . PRO A 1 81 ? 29.472 6.806 25.280 1.00 8.01 81 PRO A CA 1
ATOM 663 C C . PRO A 1 81 ? 30.461 6.745 24.123 1.00 10.05 81 PRO A C 1
ATOM 664 O O . PRO A 1 81 ? 31.513 6.112 24.285 1.00 7.87 81 PRO A O 1
ATOM 668 N N . ARG A 1 82 ? 30.162 7.344 22.966 1.00 6.82 82 ARG A N 1
ATOM 669 C CA . ARG A 1 82 ? 31.173 7.478 21.920 1.00 6.70 82 ARG A CA 1
ATOM 670 C C . ARG A 1 82 ? 32.111 8.644 22.189 1.00 9.35 82 ARG A C 1
ATOM 671 O O . ARG A 1 82 ? 33.279 8.601 21.787 1.00 8.03 82 ARG A O 1
ATOM 679 N N . ILE A 1 83 ? 31.615 9.690 22.843 1.00 7.34 83 ILE A N 1
ATOM 680 C CA . ILE A 1 83 ? 32.375 10.922 23.022 1.00 6.67 83 ILE A CA 1
ATOM 681 C C . ILE A 1 83 ? 33.222 10.872 24.286 1.00 8.73 83 ILE A C 1
ATOM 682 O O . ILE A 1 83 ? 34.391 11.269 24.273 1.00 8.38 83 ILE A O 1
ATOM 687 N N . PHE A 1 84 ? 32.652 10.384 25.386 1.00 7.77 84 PHE A N 1
ATOM 688 C CA . PHE A 1 84 ? 33.379 10.173 26.638 1.00 10.16 84 PHE A CA 1
ATOM 689 C C . PHE A 1 84 ? 33.145 8.729 27.057 1.00 8.17 84 PHE A C 1
ATOM 690 O O . PHE A 1 84 ? 32.267 8.442 27.881 1.00 8.75 84 PHE A O 1
ATOM 698 N N . PRO A 1 85 ? 33.907 7.788 26.489 1.00 7.35 85 PRO A N 1
ATOM 699 C CA . PRO A 1 85 ? 33.714 6.370 26.840 1.00 8.05 85 PRO A CA 1
ATOM 700 C C . PRO A 1 85 ? 34.134 6.038 28.256 1.00 8.37 85 PRO A C 1
ATOM 701 O O . PRO A 1 85 ? 33.766 4.970 28.759 1.00 10.58 85 PRO A O 1
ATOM 705 N N . ALA A 1 86 ? 34.912 6.903 28.896 1.00 10.01 86 ALA A N 1
ATOM 706 C CA . ALA A 1 86 ? 35.206 6.815 30.316 1.00 10.68 86 ALA A CA 1
ATOM 707 C C . ALA A 1 86 ? 35.158 8.226 30.878 1.00 9.63 86 ALA A C 1
ATOM 708 O O . ALA A 1 86 ? 35.288 9.207 30.141 1.00 11.38 86 ALA A O 1
ATOM 710 N N . LYS A 1 87 ? 34.955 8.325 32.191 1.00 11.63 87 LYS A N 1
ATOM 711 C CA . LYS A 1 87 ? 34.846 9.634 32.822 1.00 11.56 87 LYS A CA 1
ATOM 712 C C . LYS A 1 87 ? 36.083 10.473 32.529 1.00 14.43 87 LYS A C 1
ATOM 713 O O . LYS A 1 87 ? 37.215 10.034 32.754 1.00 15.19 87 LYS A O 1
ATOM 719 N N . GLY A 1 88 ? 35.860 11.678 32.010 1.00 14.11 88 GLY A N 1
ATOM 720 C CA . GLY A 1 88 ? 36.938 12.593 31.697 1.00 16.81 88 GLY A CA 1
ATOM 721 C C . GLY A 1 88 ? 37.843 12.174 30.563 1.00 17.00 88 GLY A C 1
ATOM 722 O O . GLY A 1 88 ? 38.886 12.804 30.363 1.00 20.59 88 GLY A O 1
ATOM 723 N N . GLN A 1 89 ? 37.479 11.140 29.806 1.00 12.88 89 GLN A N 1
ATOM 724 C CA . GLN A 1 89 ? 38.328 10.597 28.748 1.00 12.35 89 GLN A CA 1
ATOM 725 C C . GLN A 1 89 ? 37.648 10.858 27.404 1.00 14.37 89 GLN A C 1
ATOM 726 O O . GLN A 1 89 ? 36.749 10.117 26.992 1.00 13.35 89 GLN A O 1
ATOM 732 N N . TYR A 1 90 ? 38.082 11.920 26.732 1.00 10.53 90 TYR A N 1
ATOM 733 C CA . TYR A 1 90 ? 37.536 12.285 25.431 1.00 7.96 90 TYR A CA 1
ATOM 734 C C . TYR A 1 90 ? 38.031 11.337 24.344 1.00 12.47 90 TYR A C 1
ATOM 735 O O . TYR A 1 90 ? 39.201 10.944 24.322 1.00 13.32 90 TYR A O 1
ATOM 744 N N . ASN A 1 91 ? 37.130 10.978 23.432 1.00 8.52 91 ASN A N 1
ATOM 745 C CA . ASN A 1 91 ? 37.425 10.050 22.340 1.00 8.41 91 ASN A CA 1
ATOM 746 C C . ASN A 1 91 ? 37.282 10.762 21.003 1.00 10.58 91 ASN A C 1
ATOM 747 O O . ASN A 1 91 ? 36.158 10.890 20.480 1.00 9.01 91 ASN A O 1
ATOM 752 N N . PRO A 1 92 ? 38.379 11.239 20.409 1.00 8.49 92 PRO A N 1
ATOM 753 C CA . PRO A 1 92 ? 38.274 11.915 19.105 1.00 10.30 92 PRO A CA 1
ATOM 754 C C . PRO A 1 92 ? 37.649 11.053 18.018 1.00 10.83 92 PRO A C 1
ATOM 755 O O . PRO A 1 92 ? 37.000 11.594 17.114 1.00 11.02 92 PRO A O 1
ATOM 759 N N . LYS A 1 93 ? 37.830 9.730 18.074 1.00 10.28 93 LYS A N 1
ATOM 760 C CA . LYS A 1 93 ? 37.236 8.859 17.065 1.00 12.89 93 LYS A CA 1
ATOM 761 C C . LYS A 1 93 ? 35.716 8.901 17.116 1.00 12.73 93 LYS A C 1
ATOM 762 O O . LYS A 1 93 ? 35.058 8.790 16.075 1.00 12.48 93 LYS A O 1
ATOM 768 N N . GLY A 1 94 ? 35.144 9.054 18.311 1.00 10.81 94 GLY A N 1
ATOM 769 C CA . GLY A 1 94 ? 33.700 9.197 18.413 1.00 9.35 94 GLY A CA 1
ATOM 770 C C . GLY A 1 94 ? 33.216 10.505 17.821 1.00 13.78 94 GLY A C 1
ATOM 771 O O . GLY A 1 94 ? 32.229 10.536 17.080 1.00 11.38 94 GLY A O 1
ATOM 772 N N . MET A 1 95 ? 33.912 11.601 18.135 1.00 8.38 95 MET A N 1
ATOM 773 C CA . MET A 1 95 ? 33.580 12.900 17.563 1.00 8.38 95 MET A CA 1
ATOM 774 C C . MET A 1 95 ? 33.674 12.870 16.044 1.00 8.63 95 MET A C 1
ATOM 775 O O . MET A 1 95 ? 32.865 13.500 15.351 1.00 9.15 95 MET A O 1
ATOM 780 N N . ASP A 1 96 ? 34.654 12.134 15.506 1.00 9.23 96 ASP A N 1
ATOM 781 C CA . ASP A 1 96 ? 34.846 12.100 14.059 1.00 9.97 96 ASP A CA 1
ATOM 782 C C . ASP A 1 96 ? 33.625 11.550 13.337 1.00 10.10 96 ASP A C 1
ATOM 783 O O . ASP A 1 96 ? 33.335 11.975 12.214 1.00 8.79 96 ASP A O 1
ATOM 788 N N . PHE A 1 97 ? 32.898 10.610 13.950 1.00 8.71 97 PHE A N 1
ATOM 789 C CA . PHE A 1 97 ? 31.696 10.101 13.297 1.00 7.79 97 PHE A CA 1
ATOM 790 C C . PHE A 1 97 ? 30.668 11.206 13.117 1.00 7.39 97 PHE A C 1
ATOM 791 O O . PHE A 1 97 ? 30.079 11.352 12.042 1.00 7.58 97 PHE A O 1
ATOM 799 N N . TYR A 1 98 ? 30.427 11.988 14.169 1.00 7.50 98 TYR A N 1
ATOM 800 C CA . TYR A 1 98 ? 29.408 13.022 14.069 1.00 6.55 98 TYR A CA 1
ATOM 801 C C . TYR A 1 98 ? 29.862 14.161 13.171 1.00 8.43 98 TYR A C 1
ATOM 802 O O . TYR A 1 98 ? 29.024 14.829 12.556 1.00 8.14 98 TYR A O 1
ATOM 811 N N . LYS A 1 99 ? 31.175 14.359 13.030 1.00 6.57 99 LYS A N 1
ATOM 812 C CA . LYS A 1 99 ? 31.655 15.321 12.045 1.00 8.01 99 LYS A CA 1
ATOM 813 C C . LYS A 1 99 ? 31.399 14.836 10.622 1.00 8.29 99 LYS A C 1
ATOM 814 O O . LYS A 1 99 ? 30.925 15.607 9.780 1.00 8.81 99 LYS A O 1
ATOM 820 N N . ARG A 1 100 ? 31.690 13.566 10.320 1.00 8.62 100 ARG A N 1
ATOM 821 C CA . ARG A 1 100 ? 31.438 13.125 8.950 1.00 7.23 100 ARG A CA 1
ATOM 822 C C . ARG A 1 100 ? 29.944 12.966 8.675 1.00 7.75 100 ARG A C 1
ATOM 823 O O . ARG A 1 100 ? 29.503 13.187 7.542 1.00 10.21 100 ARG A O 1
ATOM 831 N N . LEU A 1 101 ? 29.150 12.622 9.694 1.00 7.08 101 LEU A N 1
ATOM 832 C CA . LEU A 1 101 ? 27.698 12.588 9.527 1.00 7.92 101 LEU A CA 1
ATOM 833 C C . LEU A 1 101 ? 27.152 13.968 9.185 1.00 7.83 101 LEU A C 1
ATOM 834 O O . LEU A 1 101 ? 26.428 14.138 8.196 1.00 7.41 101 LEU A O 1
ATOM 839 N N . THR A 1 102 ? 27.486 14.970 9.999 1.00 7.10 102 THR A N 1
ATOM 840 C CA . THR A 1 102 ? 26.924 16.296 9.769 1.00 5.89 102 THR A CA 1
ATOM 841 C C . THR A 1 102 ? 27.517 16.953 8.527 1.00 8.22 102 THR A C 1
ATOM 842 O O . THR A 1 102 ? 26.814 17.697 7.834 1.00 8.53 102 THR A O 1
ATOM 846 N N . ASP A 1 103 ? 28.791 16.683 8.217 1.00 8.65 103 ASP A N 1
ATOM 847 C CA . ASP A 1 103 ? 29.351 17.137 6.945 1.00 7.52 103 ASP A CA 1
ATOM 848 C C . ASP A 1 103 ? 28.537 16.606 5.772 1.00 7.17 103 ASP A C 1
ATOM 849 O O . ASP A 1 103 ? 28.228 17.348 4.829 1.00 8.01 103 ASP A O 1
ATOM 854 N N . GLU A 1 104 ? 28.164 15.325 5.825 1.00 7.47 104 GLU A N 1
ATOM 855 C CA . GLU A 1 104 ? 27.361 14.733 4.760 1.00 7.34 104 GLU A CA 1
ATOM 856 C C . GLU A 1 104 ? 25.988 15.388 4.675 1.00 6.88 104 GLU A C 1
ATOM 857 O O . GLU A 1 104 ? 25.492 15.663 3.576 1.00 9.18 104 GLU A O 1
ATOM 863 N N . LEU A 1 105 ? 25.360 15.644 5.825 1.00 6.63 105 LEU A N 1
ATOM 864 C CA . LEU A 1 105 ? 24.061 16.314 5.831 1.00 7.22 105 LEU A CA 1
ATOM 865 C C . LEU A 1 105 ? 24.153 17.693 5.190 1.00 5.68 105 LEU A C 1
ATOM 866 O O . LEU A 1 105 ? 23.371 18.027 4.291 1.00 8.12 105 LEU A O 1
ATOM 871 N N . LEU A 1 106 ? 25.110 18.507 5.645 1.00 6.79 106 LEU A N 1
ATOM 872 C CA . LEU A 1 106 ? 25.221 19.875 5.150 1.00 7.06 106 LEU A CA 1
ATOM 873 C C . LEU A 1 106 ? 25.501 19.901 3.654 1.00 8.86 106 LEU A C 1
ATOM 874 O O . LEU A 1 106 ? 24.934 20.722 2.923 1.00 9.42 106 LEU A O 1
ATOM 879 N N . LYS A 1 107 ? 26.358 18.997 3.177 1.00 7.86 107 LYS A N 1
ATOM 880 C CA . LYS A 1 107 ? 26.684 18.956 1.758 1.00 7.80 107 LYS A CA 1
ATOM 881 C C . LYS A 1 107 ? 25.522 18.460 0.907 1.00 10.72 107 LYS A C 1
ATOM 882 O O . LYS A 1 107 ? 25.555 18.626 -0.318 1.00 11.25 107 LYS A O 1
ATOM 888 N N . ASN A 1 108 ? 24.488 17.889 1.523 1.00 9.53 108 ASN A N 1
ATOM 889 C CA . ASN A 1 108 ? 23.272 17.502 0.822 1.00 10.20 108 ASN A CA 1
ATOM 890 C C . ASN A 1 108 ? 22.088 18.378 1.223 1.00 11.44 108 ASN A C 1
ATOM 891 O O . ASN A 1 108 ? 20.931 17.975 1.055 1.00 11.35 108 ASN A O 1
ATOM 896 N N . ASP A 1 109 ? 22.369 19.570 1.753 1.00 10.24 109 ASP A N 1
ATOM 897 C CA . ASP A 1 109 ? 21.362 20.602 2.006 1.00 10.45 109 ASP A CA 1
ATOM 898 C C . ASP A 1 109 ? 20.324 20.144 3.026 1.00 13.00 109 ASP A C 1
ATOM 899 O O . ASP A 1 109 ? 19.133 20.436 2.899 1.00 11.95 109 ASP A O 1
ATOM 904 N N . ILE A 1 110 ? 20.783 19.427 4.050 1.00 8.31 110 ILE A N 1
ATOM 905 C CA . ILE A 1 110 ? 19.947 18.988 5.162 1.00 7.30 110 ILE A CA 1
ATOM 906 C C . ILE A 1 110 ? 20.459 19.651 6.433 1.00 8.11 110 ILE A C 1
ATOM 907 O O . ILE A 1 110 ? 21.650 19.551 6.755 1.00 10.11 110 ILE A O 1
ATOM 912 N N . LYS A 1 111 ? 19.563 20.312 7.155 1.00 8.30 111 LYS A N 1
ATOM 913 C CA . LYS A 1 111 ? 19.939 21.043 8.359 1.00 7.81 111 LYS A CA 1
ATOM 914 C C . LYS A 1 111 ? 19.994 20.096 9.553 1.00 9.60 111 LYS A C 1
ATOM 915 O O . LYS A 1 111 ? 18.987 19.447 9.861 1.00 9.01 111 LYS A O 1
ATOM 921 N N . PRO A 1 112 ? 21.127 19.986 10.250 1.00 6.74 112 PRO A N 1
ATOM 922 C CA . PRO A 1 112 ? 21.205 19.064 11.396 1.00 6.25 112 PRO A CA 1
ATOM 923 C C . PRO A 1 112 ? 20.555 19.649 12.644 1.00 8.44 112 PRO A C 1
ATOM 924 O O . PRO A 1 112 ? 20.775 20.811 12.991 1.00 10.75 112 PRO A O 1
ATOM 928 N N . PHE A 1 113 ? 19.751 18.825 13.317 1.00 6.36 113 PHE A N 1
ATOM 929 C CA . PHE A 1 113 ? 19.218 19.097 14.650 1.00 7.02 113 PHE A CA 1
ATOM 930 C C . PHE A 1 113 ? 19.748 17.998 15.561 1.00 5.83 113 PHE A C 1
ATOM 931 O O . PHE A 1 113 ? 19.381 16.831 15.399 1.00 7.56 113 PHE A O 1
ATOM 939 N N . ALA A 1 114 ? 20.602 18.354 16.519 1.00 5.72 114 ALA A N 1
ATOM 940 C CA . ALA A 1 114 ? 21.309 17.364 17.325 1.00 5.33 114 ALA A CA 1
ATOM 941 C C . ALA A 1 114 ? 20.724 17.305 18.729 1.00 6.25 114 ALA A C 1
ATOM 942 O O . ALA A 1 114 ? 20.733 18.307 19.450 1.00 7.52 114 ALA A O 1
ATOM 944 N N . THR A 1 115 ? 20.232 16.128 19.114 1.00 6.98 115 THR A N 1
ATOM 945 C CA . THR A 1 115 ? 19.838 15.848 20.490 1.00 6.35 115 THR A CA 1
ATOM 946 C C . THR A 1 115 ? 21.069 15.406 21.272 1.00 7.12 115 THR A C 1
ATOM 947 O O . THR A 1 115 ? 21.716 14.415 20.911 1.00 7.47 115 THR A O 1
ATOM 951 N N . ILE A 1 116 ? 21.378 16.125 22.353 1.00 6.55 116 ILE A N 1
ATOM 952 C CA . ILE A 1 116 ? 22.586 15.836 23.122 1.00 5.99 116 ILE A CA 1
ATOM 953 C C . ILE A 1 116 ? 22.419 14.555 23.932 1.00 7.01 116 ILE A C 1
ATOM 954 O O . ILE A 1 116 ? 23.322 13.707 23.972 1.00 7.22 116 ILE A O 1
ATOM 959 N N . TYR A 1 117 ? 21.264 14.377 24.575 1.00 5.52 117 TYR A N 1
ATOM 960 C CA . TYR A 1 117 ? 20.995 13.181 25.373 1.00 7.30 117 TYR A CA 1
ATOM 961 C C . TYR A 1 117 ? 19.674 12.551 24.952 1.00 5.47 117 TYR A C 1
ATOM 962 O O . TYR A 1 117 ? 18.602 13.115 25.206 1.00 6.75 117 TYR A O 1
ATOM 971 N N . HIS A 1 118 ? 19.755 11.367 24.347 1.00 6.32 118 HIS A N 1
ATOM 972 C CA . HIS A 1 118 ? 18.583 10.570 24.002 1.00 5.38 118 HIS A CA 1
ATOM 973 C C . HIS A 1 118 ? 18.691 9.178 24.623 1.00 5.77 118 HIS A C 1
ATOM 974 O O . HIS A 1 118 ? 18.544 8.164 23.932 1.00 7.46 118 HIS A O 1
ATOM 981 N N . TRP A 1 119 ? 18.979 9.132 25.926 1.00 6.27 119 TRP A N 1
ATOM 982 C CA . TRP A 1 119 ? 18.775 8.019 26.858 1.00 7.29 119 TRP A CA 1
ATOM 983 C C . TRP A 1 119 ? 19.971 7.078 26.955 1.00 6.36 119 TRP A C 1
ATOM 984 O O . TRP A 1 119 ? 19.961 6.188 27.806 1.00 6.80 119 TRP A O 1
ATOM 995 N N . ASP A 1 120 ? 20.997 7.234 26.120 1.00 6.58 120 ASP A N 1
ATOM 996 C CA . ASP A 1 120 ? 22.125 6.301 26.135 1.00 7.70 120 ASP A CA 1
ATOM 997 C C . ASP A 1 120 ? 23.234 6.818 27.057 1.00 6.76 120 ASP A C 1
ATOM 998 O O . ASP A 1 120 ? 24.354 7.132 26.652 1.00 7.97 120 ASP A O 1
ATOM 1003 N N . LEU A 1 121 ? 22.883 6.900 28.337 1.00 7.05 121 LEU A N 1
ATOM 1004 C CA . LEU A 1 121 ? 23.836 7.318 29.356 1.00 5.25 121 LEU A CA 1
ATOM 1005 C C . LEU A 1 121 ? 24.989 6.321 29.429 1.00 7.37 121 LEU A C 1
ATOM 1006 O O . LEU A 1 121 ? 24.757 5.109 29.423 1.00 8.42 121 LEU A O 1
ATOM 1011 N N . PRO A 1 122 ? 26.237 6.785 29.503 1.00 6.91 122 PRO A N 1
ATOM 1012 C CA . PRO A 1 122 ? 27.354 5.841 29.636 1.00 6.97 122 PRO A CA 1
ATOM 1013 C C . PRO A 1 122 ? 27.211 5.005 30.898 1.00 9.33 122 PRO A C 1
ATOM 1014 O O . PRO A 1 122 ? 26.783 5.497 31.944 1.00 7.90 122 PRO A O 1
ATOM 1018 N N . GLN A 1 123 ? 27.556 3.719 30.786 1.00 8.73 123 GLN A N 1
ATOM 1019 C CA . GLN A 1 123 ? 27.491 2.847 31.954 1.00 10.27 123 GLN A CA 1
ATOM 1020 C C . GLN A 1 123 ? 28.398 3.331 33.079 1.00 9.51 123 GLN A C 1
ATOM 1021 O O . GLN A 1 123 ? 28.059 3.156 34.256 1.00 10.67 123 GLN A O 1
ATOM 1027 N N . TRP A 1 124 ? 29.546 3.943 32.752 1.00 8.68 124 TRP A N 1
ATOM 1028 C CA . TRP A 1 124 ? 30.409 4.455 33.814 1.00 9.87 124 TRP A CA 1
ATOM 1029 C C . TRP A 1 124 ? 29.698 5.519 34.636 1.00 11.04 124 TRP A C 1
ATOM 1030 O O . TRP A 1 124 ? 29.933 5.628 35.845 1.00 10.97 124 TRP A O 1
ATOM 1041 N N . ALA A 1 125 ? 28.819 6.301 34.003 1.00 8.84 125 ALA A N 1
ATOM 1042 C CA . ALA A 1 125 ? 28.084 7.329 34.729 1.00 7.89 125 ALA A CA 1
ATOM 1043 C C . ALA A 1 125 ? 27.043 6.712 35.650 1.00 8.26 125 ALA A C 1
ATOM 1044 O O . ALA A 1 125 ? 26.902 7.132 36.805 1.00 9.92 125 ALA A O 1
ATOM 1046 N N . ASP A 1 126 ? 26.305 5.712 35.162 1.00 8.58 126 ASP A N 1
ATOM 1047 C CA . ASP A 1 126 ? 25.317 5.062 36.014 1.00 9.83 126 ASP A CA 1
ATOM 1048 C C . ASP A 1 126 ? 25.983 4.347 37.180 1.00 10.97 126 ASP A C 1
ATOM 1049 O O . ASP A 1 126 ? 25.440 4.320 38.291 1.00 13.42 126 ASP A O 1
ATOM 1054 N N . ASP A 1 127 ? 27.166 3.769 36.950 1.00 10.83 127 ASP A N 1
ATOM 1055 C CA . ASP A 1 127 ? 27.883 3.103 38.028 1.00 14.35 127 ASP A CA 1
ATOM 1056 C C . ASP A 1 127 ? 28.309 4.079 39.115 1.00 12.67 127 ASP A C 1
ATOM 1057 O O . ASP A 1 127 ? 28.547 3.655 40.251 1.00 16.73 127 ASP A O 1
ATOM 1062 N N . LEU A 1 128 ? 28.406 5.368 38.795 1.00 11.44 128 LEU A N 1
ATOM 1063 C CA . LEU A 1 128 ? 28.662 6.411 39.778 1.00 9.44 128 LEU A CA 1
ATOM 1064 C C . LEU A 1 128 ? 27.381 7.004 40.350 1.00 10.59 128 LEU A C 1
ATOM 1065 O O . LEU A 1 128 ? 27.446 7.993 41.086 1.00 13.73 128 LEU A O 1
ATOM 1070 N N . GLY A 1 129 ? 26.225 6.432 40.021 1.00 11.46 129 GLY A N 1
ATOM 1071 C CA . GLY A 1 129 ? 24.944 6.894 40.514 1.00 13.36 129 GLY A CA 1
ATOM 1072 C C . GLY A 1 129 ? 24.016 7.412 39.438 1.00 11.83 129 GLY A C 1
ATOM 1073 O O . GLY A 1 129 ? 22.808 7.520 39.681 1.00 11.81 129 GLY A O 1
ATOM 1074 N N . GLY A 1 130 ? 24.545 7.739 38.260 1.00 10.88 130 GLY A N 1
ATOM 1075 C CA . GLY A 1 130 ? 23.706 8.177 37.161 1.00 11.83 130 GLY A CA 1
ATOM 1076 C C . GLY A 1 130 ? 22.935 9.444 37.486 1.00 8.88 130 GLY A C 1
ATOM 1077 O O . GLY A 1 130 ? 23.410 10.339 38.197 1.00 8.99 130 GLY A O 1
ATOM 1078 N N . TRP A 1 131 ? 21.707 9.517 36.959 1.00 10.07 131 TRP A N 1
ATOM 1079 C CA . TRP A 1 131 ? 20.884 10.708 37.141 1.00 8.67 131 TRP A CA 1
ATOM 1080 C C . TRP A 1 131 ? 20.457 10.927 38.589 1.00 9.94 131 TRP A C 1
ATOM 1081 O O . TRP A 1 131 ? 19.912 11.992 38.900 1.00 11.33 131 TRP A O 1
ATOM 1092 N N . LEU A 1 132 ? 20.691 9.961 39.480 1.00 8.95 132 LEU A N 1
ATOM 1093 C CA . LEU A 1 132 ? 20.443 10.175 40.902 1.00 11.98 132 LEU A CA 1
ATOM 1094 C C . LEU A 1 132 ? 21.568 10.932 41.596 1.00 11.51 132 LEU A C 1
ATOM 1095 O O . LEU A 1 132 ? 21.374 11.398 42.726 1.00 15.34 132 LEU A O 1
ATOM 1100 N N . ASN A 1 133 ? 22.729 11.056 40.963 1.00 10.69 133 ASN A N 1
ATOM 1101 C CA . ASN A 1 133 ? 23.891 11.709 41.556 1.00 10.96 133 ASN A CA 1
ATOM 1102 C C . ASN A 1 133 ? 23.986 13.108 40.957 1.00 12.11 133 ASN A C 1
ATOM 1103 O O . ASN A 1 133 ? 24.223 13.260 39.754 1.00 10.96 133 ASN A O 1
ATOM 1108 N N . ARG A 1 134 ? 23.812 14.128 41.804 1.00 13.09 134 ARG A N 1
ATOM 1109 C CA . ARG A 1 134 ? 23.793 15.515 41.349 1.00 11.42 134 ARG A CA 1
ATOM 1110 C C . ARG A 1 134 ? 25.070 15.915 40.617 1.00 12.68 134 ARG A C 1
ATOM 1111 O O . ARG A 1 134 ? 25.055 16.884 39.848 1.00 11.29 134 ARG A O 1
ATOM 1119 N N . GLU A 1 135 ? 26.173 15.192 40.836 1.00 10.42 135 GLU A N 1
ATOM 1120 C CA . GLU A 1 135 ? 27.405 15.446 40.098 1.00 10.68 135 GLU A CA 1
ATOM 1121 C C . GLU A 1 135 ? 27.230 15.257 38.596 1.00 10.49 135 GLU A C 1
ATOM 1122 O O . GLU A 1 135 ? 28.055 15.754 37.819 1.00 11.18 135 GLU A O 1
ATOM 1128 N N . ILE A 1 136 ? 26.171 14.563 38.166 1.00 11.73 136 ILE A N 1
ATOM 1129 C CA . ILE A 1 136 ? 25.942 14.370 36.735 1.00 8.04 136 ILE A CA 1
ATOM 1130 C C . ILE A 1 136 ? 25.737 15.700 36.027 1.00 10.72 136 ILE A C 1
ATOM 1131 O O . ILE A 1 136 ? 25.976 15.808 34.818 1.00 9.18 136 ILE A O 1
ATOM 1136 N N . VAL A 1 137 ? 25.292 16.729 36.752 1.00 9.11 137 VAL A N 1
ATOM 1137 C CA . VAL A 1 137 ? 25.132 18.045 36.141 1.00 9.96 137 VAL A CA 1
ATOM 1138 C C . VAL A 1 137 ? 26.458 18.515 35.558 1.00 9.26 137 VAL A C 1
ATOM 1139 O O . VAL A 1 137 ? 26.506 19.084 34.459 1.00 10.68 137 VAL A O 1
ATOM 1143 N N . GLU A 1 138 ? 27.558 18.248 36.263 1.00 10.81 138 GLU A N 1
ATOM 1144 C CA . GLU A 1 138 ? 28.869 18.655 35.772 1.00 10.05 138 GLU A CA 1
ATOM 1145 C C . GLU A 1 138 ? 29.373 17.733 34.667 1.00 9.53 138 GLU A C 1
ATOM 1146 O O . GLU A 1 138 ? 29.978 18.207 33.700 1.00 12.74 138 GLU A O 1
ATOM 1152 N N . TRP A 1 139 ? 29.144 16.420 34.789 1.00 10.22 139 TRP A N 1
ATOM 1153 C CA . TRP A 1 139 ? 29.548 15.504 33.724 1.00 9.38 139 TRP A CA 1
ATOM 1154 C C . TRP A 1 139 ? 28.814 15.828 32.429 1.00 7.55 139 TRP A C 1
ATOM 1155 O O . TRP A 1 139 ? 29.415 15.849 31.347 1.00 8.62 139 TRP A O 1
ATOM 1166 N N . TYR A 1 140 ? 27.504 16.066 32.525 1.00 8.23 140 TYR A N 1
ATOM 1167 C CA . TYR A 1 140 ? 26.721 16.429 31.349 1.00 7.51 140 TYR A CA 1
ATOM 1168 C C . TYR A 1 140 ? 27.171 17.768 30.779 1.00 9.29 140 TYR A C 1
ATOM 1169 O O . TYR A 1 140 ? 27.269 17.930 29.557 1.00 8.10 140 TYR A O 1
ATOM 1178 N N . GLY A 1 141 ? 27.455 18.740 31.648 1.00 8.56 141 GLY A N 1
ATOM 1179 C CA . GLY A 1 141 ? 27.938 20.026 31.170 1.00 9.29 141 GLY A CA 1
ATOM 1180 C C . GLY A 1 141 ? 29.253 19.917 30.421 1.00 9.92 141 GLY A C 1
ATOM 1181 O O . GLY A 1 141 ? 29.439 20.552 29.380 1.00 10.34 141 GLY A O 1
ATOM 1182 N N . GLU A 1 142 ? 30.180 19.108 30.938 1.00 9.27 142 GLU A N 1
ATOM 1183 C CA . GLU A 1 142 ? 31.446 18.892 30.242 1.00 10.80 142 GLU A CA 1
ATOM 1184 C C . GLU A 1 142 ? 31.217 18.240 28.881 1.00 10.59 142 GLU A C 1
ATOM 1185 O O . GLU A 1 142 ? 31.845 18.619 27.884 1.00 11.00 142 GLU A O 1
ATOM 1191 N N . TYR A 1 143 ? 30.307 17.266 28.824 1.00 8.13 143 TYR A N 1
ATOM 1192 C CA . TYR A 1 143 ? 29.964 16.609 27.567 1.00 6.76 143 TYR A CA 1
ATOM 1193 C C . TYR A 1 143 ? 29.354 17.603 26.584 1.00 9.49 143 TYR A C 1
ATOM 1194 O O . TYR A 1 143 ? 29.789 17.701 25.430 1.00 7.80 143 TYR A O 1
ATOM 1203 N N . ALA A 1 144 ? 28.371 18.383 27.040 1.00 7.71 144 ALA A N 1
ATOM 1204 C CA . ALA A 1 144 ? 27.719 19.350 26.160 1.00 8.40 144 ALA A CA 1
ATOM 1205 C C . ALA A 1 144 ? 28.697 20.414 25.672 1.00 8.82 144 ALA A C 1
ATOM 1206 O O . ALA A 1 144 ? 28.671 20.792 24.494 1.00 9.10 144 ALA A O 1
ATOM 1208 N N . GLU A 1 145 ? 29.571 20.907 26.560 1.00 9.04 145 GLU A N 1
ATOM 1209 C CA . GLU A 1 145 ? 30.536 21.926 26.151 1.00 6.84 145 GLU A CA 1
ATOM 1210 C C . GLU A 1 145 ? 31.483 21.396 25.081 1.00 8.52 145 GLU A C 1
ATOM 1211 O O . GLU A 1 145 ? 31.852 22.124 24.151 1.00 10.12 145 GLU A O 1
ATOM 1217 N N . LYS A 1 146 ? 31.891 20.131 25.195 1.00 9.94 146 LYS A N 1
ATOM 1218 C CA . LYS A 1 146 ? 32.746 19.544 24.169 1.00 10.71 146 LYS A CA 1
ATOM 1219 C C . LYS A 1 146 ? 32.030 19.482 22.826 1.00 8.62 146 LYS A C 1
ATOM 1220 O O . LYS A 1 146 ? 32.635 19.747 21.781 1.00 9.18 146 LYS A O 1
ATOM 1226 N N . LEU A 1 147 ? 30.739 19.134 22.831 1.00 8.03 147 LEU A N 1
ATOM 1227 C CA . LEU A 1 147 ? 29.984 19.092 21.582 1.00 8.19 147 LEU A CA 1
ATOM 1228 C C . LEU A 1 147 ? 29.857 20.480 20.967 1.00 8.15 147 LEU A C 1
ATOM 1229 O O . LEU A 1 147 ? 30.068 20.658 19.761 1.00 9.42 147 LEU A O 1
ATOM 1234 N N . PHE A 1 148 ? 29.486 21.475 21.780 1.00 7.73 148 PHE A N 1
ATOM 1235 C CA . PHE A 1 148 ? 29.377 22.842 21.279 1.00 8.88 148 PHE A CA 1
ATOM 1236 C C . PHE A 1 148 ? 30.691 23.313 20.668 1.00 10.81 148 PHE A C 1
ATOM 1237 O O . PHE A 1 148 ? 30.702 23.943 19.604 1.00 11.18 148 PHE A O 1
ATOM 1245 N N A SER A 1 149 ? 31.814 23.013 21.324 0.49 9.46 149 SER A N 1
ATOM 1246 N N B SER A 1 149 ? 31.806 23.028 21.343 0.51 9.44 149 SER A N 1
ATOM 1247 C CA A SER A 1 149 ? 33.094 23.544 20.865 0.49 10.73 149 SER A CA 1
ATOM 1248 C CA B SER A 1 149 ? 33.105 23.510 20.887 0.51 10.72 149 SER A CA 1
ATOM 1249 C C A SER A 1 149 ? 33.607 22.817 19.625 0.49 13.53 149 SER A C 1
ATOM 1250 C C B SER A 1 149 ? 33.518 22.831 19.588 0.51 13.56 149 SER A C 1
ATOM 1251 O O A SER A 1 149 ? 34.211 23.442 18.747 0.49 17.27 149 SER A O 1
ATOM 1252 O O B SER A 1 149 ? 33.953 23.492 18.638 0.51 16.61 149 SER A O 1
ATOM 1257 N N . GLU A 1 150 ? 33.376 21.508 19.526 1.00 9.83 150 GLU A N 1
ATOM 1258 C CA . GLU A 1 150 ? 33.880 20.751 18.385 1.00 11.08 150 GLU A CA 1
ATOM 1259 C C . GLU A 1 150 ? 32.939 20.780 17.188 1.00 10.06 150 GLU A C 1
ATOM 1260 O O . GLU A 1 150 ? 33.407 20.722 16.045 1.00 12.39 150 GLU A O 1
ATOM 1266 N N . LEU A 1 151 ? 31.628 20.856 17.415 1.00 8.87 151 LEU A N 1
ATOM 1267 C CA . LEU 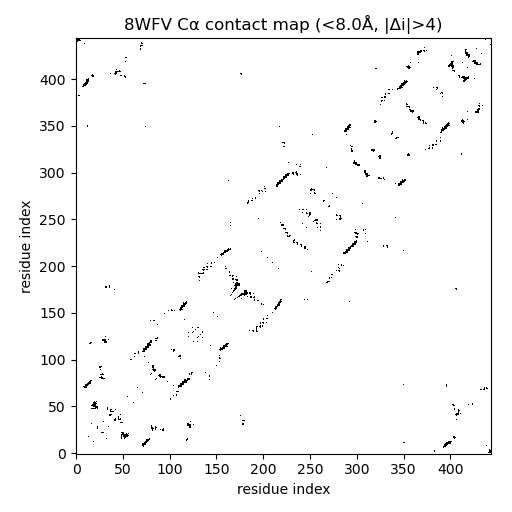A 1 151 ? 30.649 20.760 16.340 1.00 8.99 151 LEU A CA 1
ATOM 1268 C C . LEU A 1 151 ? 29.911 22.063 16.068 1.00 10.73 151 LEU A C 1
ATOM 1269 O O . LEU A 1 151 ? 29.000 22.072 15.235 1.00 11.45 151 LEU A O 1
ATOM 1274 N N . GLY A 1 152 ? 30.282 23.160 16.735 1.00 13.38 152 GLY A N 1
ATOM 1275 C CA . GLY A 1 152 ? 29.576 24.416 16.540 1.00 16.75 152 GLY A CA 1
ATOM 1276 C C . GLY A 1 152 ? 29.575 24.902 15.102 1.00 14.83 152 GLY A C 1
ATOM 1277 O O . GLY A 1 152 ? 28.623 25.555 14.665 1.00 17.69 152 GLY A O 1
ATOM 1278 N N . GLY A 1 153 ? 30.631 24.598 14.349 1.00 14.93 153 GLY A N 1
ATOM 1279 C CA . GLY A 1 153 ? 30.647 24.942 12.938 1.00 13.18 153 GLY A CA 1
ATOM 1280 C C . GLY A 1 153 ? 29.796 24.052 12.059 1.00 19.08 153 GLY A C 1
ATOM 1281 O O . GLY A 1 153 ? 29.560 24.389 10.895 1.00 21.59 153 GLY A O 1
ATOM 1282 N N . TYR A 1 154 ? 29.332 22.923 12.594 1.00 11.56 154 TYR A N 1
ATOM 1283 C CA . TYR A 1 154 ? 28.532 21.946 11.866 1.00 12.37 154 TYR A CA 1
ATOM 1284 C C . TYR A 1 154 ? 27.053 22.016 12.223 1.00 11.29 154 TYR A C 1
ATOM 1285 O O . TYR A 1 154 ? 26.196 21.846 11.351 1.00 15.88 154 TYR A O 1
ATOM 1294 N N . ILE A 1 155 ? 26.743 22.242 13.498 1.00 10.41 155 ILE A N 1
ATOM 1295 C CA . ILE A 1 155 ? 25.391 22.135 14.034 1.00 11.19 155 ILE A CA 1
ATOM 1296 C C . ILE A 1 155 ? 24.996 23.480 14.623 1.00 9.10 155 ILE A C 1
ATOM 1297 O O . ILE A 1 155 ? 25.715 24.023 15.470 1.00 10.41 155 ILE A O 1
ATOM 1302 N N . LYS A 1 156 ? 23.849 24.007 14.185 1.00 9.32 156 LYS A N 1
ATOM 1303 C CA . LYS A 1 156 ? 23.333 25.277 14.675 1.00 8.17 156 LYS A CA 1
ATOM 1304 C C . LYS A 1 156 ? 22.014 25.142 15.421 1.00 10.34 156 LYS A C 1
ATOM 1305 O O . LYS A 1 156 ? 21.421 26.165 15.786 1.00 11.20 156 LYS A O 1
ATOM 1311 N N . ASN A 1 157 ? 21.528 23.923 15.639 1.00 8.17 157 ASN A N 1
ATOM 1312 C CA . ASN A 1 157 ? 20.265 23.701 16.334 1.00 5.73 157 ASN A CA 1
ATOM 1313 C C . ASN A 1 157 ? 20.459 22.538 17.289 1.00 7.54 157 ASN A C 1
ATOM 1314 O O . ASN A 1 157 ? 20.725 21.416 16.848 1.00 8.63 157 ASN A O 1
ATOM 1319 N N . TRP A 1 158 ? 20.327 22.809 18.589 1.00 7.26 158 TRP A N 1
ATOM 1320 C CA . TRP A 1 158 ? 20.696 21.881 19.649 1.00 5.32 158 TRP A CA 1
ATOM 1321 C C . TRP A 1 158 ? 19.502 21.596 20.545 1.00 7.05 158 TRP A C 1
ATOM 1322 O O . TRP A 1 158 ? 18.753 22.511 20.901 1.00 7.80 158 TRP A O 1
ATOM 1333 N N . ILE A 1 159 ? 19.348 20.327 20.916 1.00 5.43 159 ILE A N 1
ATOM 1334 C CA . ILE A 1 159 ? 18.313 19.869 21.838 1.00 5.67 159 ILE A CA 1
ATOM 1335 C C . ILE A 1 159 ? 19.014 19.193 23.007 1.00 6.92 159 ILE A C 1
ATOM 1336 O O . ILE A 1 159 ? 19.742 18.212 22.814 1.00 7.89 159 ILE A O 1
ATOM 1341 N N . THR A 1 160 ? 18.801 19.716 24.215 1.00 5.33 160 THR A N 1
ATOM 1342 C CA . THR A 1 160 ? 19.528 19.212 25.377 1.00 5.41 160 THR A CA 1
ATOM 1343 C C . THR A 1 160 ? 19.120 17.781 25.704 1.00 8.26 160 THR A C 1
ATOM 1344 O O . THR A 1 160 ? 19.965 16.879 25.773 1.00 6.68 160 THR A O 1
ATOM 1348 N N . LEU A 1 161 ? 17.823 17.559 25.917 1.00 7.30 161 LEU A N 1
ATOM 1349 C CA . LEU A 1 161 ? 17.285 16.277 26.340 1.00 6.09 161 LEU A CA 1
ATOM 1350 C C . LEU A 1 161 ? 16.111 15.894 25.460 1.00 4.14 161 LEU A C 1
ATOM 1351 O O . LEU A 1 161 ? 15.347 16.750 25.009 1.00 7.34 161 LEU A O 1
ATOM 1356 N N . ASN A 1 162 ? 15.958 14.593 25.247 1.00 6.80 162 ASN A N 1
ATOM 1357 C CA . ASN A 1 162 ? 14.754 14.039 24.647 1.00 6.22 162 ASN A CA 1
ATOM 1358 C C . ASN A 1 162 ? 13.898 13.406 25.734 1.00 5.18 162 ASN A C 1
ATOM 1359 O O . ASN A 1 162 ? 14.349 12.482 26.419 1.00 7.13 162 ASN A O 1
ATOM 1364 N N . GLU A 1 163 ? 12.662 13.896 25.876 1.00 5.12 163 GLU A N 1
ATOM 1365 C CA . GLU A 1 163 ? 11.624 13.273 26.696 1.00 7.35 163 GLU A CA 1
ATOM 1366 C C . GLU A 1 163 ? 12.110 12.946 28.106 1.00 7.99 163 GLU A C 1
ATOM 1367 O O . GLU A 1 163 ? 12.212 11.766 28.471 1.00 6.87 163 GLU A O 1
ATOM 1373 N N . PRO A 1 164 ? 12.405 13.954 28.931 1.00 6.70 164 PRO A N 1
ATOM 1374 C CA . PRO A 1 164 ? 12.842 13.664 30.305 1.00 6.68 164 PRO A CA 1
ATOM 1375 C C . PRO A 1 164 ? 11.798 12.932 31.133 1.00 7.56 164 PRO A C 1
ATOM 1376 O O . PRO A 1 164 ? 12.162 12.313 32.141 1.00 8.23 164 PRO A O 1
ATOM 1380 N N . TRP A 1 165 ? 10.519 12.972 30.742 1.00 7.51 165 TRP A N 1
ATOM 1381 C CA . TRP A 1 165 ? 9.516 12.154 31.421 1.00 7.88 165 TRP A CA 1
ATOM 1382 C C . TRP A 1 165 ? 9.865 10.673 31.321 1.00 9.20 165 TRP A C 1
ATOM 1383 O O . TRP A 1 165 ? 9.673 9.913 32.280 1.00 8.23 165 TRP A O 1
ATOM 1394 N N . CYS A 1 166 ? 10.392 10.247 30.167 1.00 7.40 166 CYS A N 1
ATOM 1395 C CA . CYS A 1 166 ? 10.780 8.849 30.003 1.00 6.61 166 CYS A CA 1
ATOM 1396 C C . CYS A 1 166 ? 12.028 8.523 30.811 1.00 8.10 166 CYS A C 1
ATOM 1397 O O . CYS A 1 166 ? 12.084 7.492 31.489 1.00 8.51 166 CYS A O 1
ATOM 1400 N N . SER A 1 167 ? 13.044 9.390 30.749 1.00 6.99 167 SER A N 1
ATOM 1401 C CA . SER A 1 167 ? 14.278 9.142 31.487 1.00 6.75 167 SER A CA 1
ATOM 1402 C C . SER A 1 167 ? 14.069 9.152 32.995 1.00 9.20 167 SER A C 1
ATOM 1403 O O . SER A 1 167 ? 14.887 8.576 33.723 1.00 7.69 167 SER A O 1
ATOM 1406 N N . SER A 1 168 ? 13.010 9.802 33.479 1.00 8.00 168 SER A N 1
ATOM 1407 C CA . SER A 1 168 ? 12.737 9.837 34.911 1.00 6.79 168 SER A CA 1
ATOM 1408 C C . SER A 1 168 ? 11.652 8.831 35.278 1.00 7.72 168 SER A C 1
ATOM 1409 O O . SER A 1 168 ? 11.957 7.752 35.794 1.00 9.82 168 SER A O 1
ATOM 1412 N N . PHE A 1 169 ? 10.386 9.155 34.995 1.00 8.69 169 PHE A N 1
ATOM 1413 C CA . PHE A 1 169 ? 9.294 8.321 35.496 1.00 8.84 169 PHE A CA 1
ATOM 1414 C C . PHE A 1 169 ? 9.274 6.943 34.841 1.00 10.78 169 PHE A C 1
ATOM 1415 O O . PHE A 1 169 ? 9.068 5.936 35.525 1.00 10.91 169 PHE A O 1
ATOM 1423 N N . LEU A 1 170 ? 9.480 6.867 33.525 1.00 9.50 170 LEU A N 1
ATOM 1424 C CA . LEU A 1 170 ? 9.412 5.561 32.873 1.00 9.36 170 LEU A CA 1
ATOM 1425 C C . LEU A 1 170 ? 10.627 4.696 33.201 1.00 9.15 170 LEU A C 1
ATOM 1426 O O . LEU A 1 170 ? 10.533 3.463 33.163 1.00 10.74 170 LEU A O 1
ATOM 1431 N N . SER A 1 171 ? 11.758 5.315 33.548 1.00 8.75 171 SER A N 1
ATOM 1432 C CA . SER A 1 171 ? 12.993 4.588 33.824 1.00 7.49 171 SER A CA 1
ATOM 1433 C C . SER A 1 171 ? 13.207 4.287 35.300 1.00 8.73 171 SER A C 1
ATOM 1434 O O . SER A 1 171 ? 13.924 3.334 35.627 1.00 9.89 171 SER A O 1
ATOM 1437 N N . TYR A 1 172 ? 12.628 5.087 36.201 1.00 8.03 172 TYR A N 1
ATOM 1438 C CA . TYR A 1 172 ? 12.893 4.967 37.628 1.00 8.20 172 TYR A CA 1
ATOM 1439 C C . TYR A 1 172 ? 11.661 4.703 38.478 1.00 9.22 172 TYR A C 1
ATOM 1440 O O . TYR A 1 172 ? 11.817 4.310 39.638 1.00 10.50 172 TYR A O 1
ATOM 1449 N N . PHE A 1 173 ? 10.456 4.920 37.955 1.00 9.94 173 PHE A N 1
ATOM 1450 C CA . PHE A 1 173 ? 9.228 4.647 38.691 1.00 9.03 173 PHE A CA 1
ATOM 1451 C C . PHE A 1 173 ? 8.477 3.462 38.098 1.00 11.83 173 PHE A C 1
ATOM 1452 O O . PHE A 1 173 ? 8.232 2.469 38.789 1.00 12.03 173 PHE A O 1
ATOM 1460 N N . ILE A 1 174 ? 8.114 3.540 36.817 1.00 9.60 174 ILE A N 1
ATOM 1461 C CA . ILE A 1 174 ? 7.448 2.422 36.156 1.00 9.53 174 ILE A CA 1
ATOM 1462 C C . ILE A 1 174 ? 8.441 1.298 35.873 1.00 11.17 174 ILE A C 1
ATOM 1463 O O . ILE A 1 174 ? 8.109 0.112 35.991 1.00 16.60 174 ILE A O 1
ATOM 1468 N N . GLY A 1 175 ? 9.672 1.647 35.511 1.00 11.59 175 GLY A N 1
ATOM 1469 C CA . GLY A 1 175 ? 10.714 0.659 35.324 1.00 13.56 175 GLY A CA 1
ATOM 1470 C C . GLY A 1 175 ? 10.770 0.010 33.960 1.00 11.93 175 GLY A C 1
ATOM 1471 O O . GLY A 1 175 ? 11.464 -1.000 33.804 1.00 14.13 175 GLY A O 1
ATOM 1472 N N A GLU A 1 176 ? 10.069 0.553 32.964 0.50 10.12 176 GLU A N 1
ATOM 1473 N N B GLU A 1 176 ? 10.064 0.551 32.969 0.50 10.12 176 GLU A N 1
ATOM 1474 C CA A GLU A 1 176 ? 10.104 -0.040 31.632 0.50 10.26 176 GLU A CA 1
ATOM 1475 C CA B GLU A 1 176 ? 10.088 -0.024 31.630 0.50 10.27 176 GLU A CA 1
ATOM 1476 C C A GLU A 1 176 ? 11.392 0.299 30.891 0.50 10.49 176 GLU A C 1
ATOM 1477 C C B GLU A 1 176 ? 11.356 0.328 30.863 0.50 10.50 176 GLU A C 1
ATOM 1478 O O A GLU A 1 176 ? 11.829 -0.474 30.030 0.50 10.64 176 GLU A O 1
ATOM 1479 O O B GLU A 1 176 ? 11.734 -0.413 29.949 0.50 10.48 176 GLU A O 1
ATOM 1490 N N . HIS A 1 177 ? 12.014 1.429 31.211 1.00 10.17 177 HIS A N 1
ATOM 1491 C CA . HIS A 1 177 ? 13.205 1.900 30.518 1.00 7.55 177 HIS A CA 1
ATOM 1492 C C . HIS A 1 177 ? 14.420 1.862 31.438 1.00 8.98 177 HIS A C 1
ATOM 1493 O O . HIS A 1 177 ? 14.300 1.846 32.665 1.00 8.86 177 HIS A O 1
ATOM 1500 N N . ALA A 1 178 ? 15.600 1.872 30.820 1.00 8.98 178 ALA A N 1
ATOM 1501 C CA . ALA A 1 178 ? 16.844 1.758 31.570 1.00 8.83 178 ALA A CA 1
ATOM 1502 C C . ALA A 1 178 ? 17.037 2.975 32.473 1.00 9.50 178 ALA A C 1
ATOM 1503 O O . ALA A 1 178 ? 16.782 4.107 32.047 1.00 9.52 178 ALA A O 1
ATOM 1505 N N . PRO A 1 179 ? 17.545 2.791 33.704 1.00 9.68 179 PRO A N 1
ATOM 1506 C CA . PRO A 1 179 ? 18.075 1.544 34.283 1.00 9.21 179 PRO A CA 1
ATOM 1507 C C . PRO A 1 179 ? 17.021 0.643 34.924 1.00 11.64 179 PRO A C 1
ATOM 1508 O O . PRO A 1 179 ? 17.366 -0.400 35.478 1.00 14.91 179 PRO A O 1
ATOM 1512 N N . GLY A 1 180 ? 15.742 1.009 34.891 1.00 11.48 180 GLY A N 1
ATOM 1513 C CA . GLY A 1 180 ? 14.699 0.098 35.322 1.00 9.43 180 GLY A CA 1
ATOM 1514 C C . GLY A 1 180 ? 14.401 0.062 36.804 1.00 13.44 180 GLY A C 1
ATOM 1515 O O . GLY A 1 180 ? 14.002 -0.989 37.317 1.00 15.52 180 GLY A O 1
ATOM 1516 N N . HIS A 1 181 ? 14.572 1.175 37.513 1.00 11.07 181 HIS A N 1
ATOM 1517 C CA . HIS A 1 181 ? 14.196 1.206 38.919 1.00 11.88 181 HIS A CA 1
ATOM 1518 C C . HIS A 1 181 ? 12.686 1.385 39.063 1.00 11.37 181 HIS A C 1
ATOM 1519 O O . HIS A 1 181 ? 11.975 1.725 38.112 1.00 10.67 181 HIS A O 1
ATOM 1526 N N . LYS A 1 182 ? 12.186 1.149 40.290 1.00 11.99 182 LYS A N 1
ATOM 1527 C CA . LYS A 1 182 ? 10.755 1.281 40.592 1.00 12.10 182 LYS A CA 1
ATOM 1528 C C . LYS A 1 182 ? 10.622 1.975 41.953 1.00 16.10 182 LYS A C 1
ATOM 1529 O O . LYS A 1 182 ? 10.352 1.346 42.980 1.00 16.25 182 LYS A O 1
ATOM 1535 N N . ASP A 1 183 ? 10.806 3.296 41.948 1.00 11.20 183 ASP A N 1
ATOM 1536 C CA . ASP A 1 183 ? 10.818 4.090 43.175 1.00 15.64 183 ASP A CA 1
ATOM 1537 C C . ASP A 1 183 ? 10.418 5.515 42.815 1.00 12.10 183 ASP A C 1
ATOM 1538 O O . ASP A 1 183 ? 11.168 6.207 42.118 1.00 12.02 183 ASP A O 1
ATOM 1543 N N . LEU A 1 184 ? 9.248 5.951 43.291 1.00 9.31 184 LEU A N 1
ATOM 1544 C CA . LEU A 1 184 ? 8.758 7.285 42.946 1.00 9.91 184 LEU A CA 1
ATOM 1545 C C . LEU A 1 184 ? 9.731 8.375 43.381 1.00 10.74 184 LEU A C 1
ATOM 1546 O O . LEU A 1 184 ? 9.996 9.315 42.622 1.00 10.68 184 LEU A O 1
ATOM 1551 N N . GLY A 1 185 ? 10.274 8.269 44.597 1.00 11.20 185 GLY A N 1
ATOM 1552 C CA . GLY A 1 185 ? 11.202 9.283 45.068 1.00 10.32 185 GLY A CA 1
ATOM 1553 C C . GLY A 1 185 ? 12.428 9.409 44.184 1.00 10.57 185 GLY A C 1
ATOM 1554 O O . GLY A 1 185 ? 12.907 10.516 43.923 1.00 12.65 185 GLY A O 1
ATOM 1555 N N . GLU A 1 186 ? 12.953 8.276 43.710 1.00 10.55 186 GLU A N 1
ATOM 1556 C CA . GLU A 1 186 ? 14.083 8.316 42.787 1.00 9.97 186 GLU A CA 1
ATOM 1557 C C . GLU A 1 186 ? 13.702 8.994 41.476 1.00 9.38 186 GLU A C 1
ATOM 1558 O O . GLU A 1 186 ? 14.452 9.830 40.962 1.00 8.75 186 GLU A O 1
ATOM 1564 N N . ALA A 1 187 ? 12.533 8.654 40.930 1.00 9.77 187 ALA A N 1
ATOM 1565 C CA . ALA A 1 187 ? 12.100 9.252 39.670 1.00 9.27 187 ALA A CA 1
ATOM 1566 C C . ALA A 1 187 ? 11.952 10.766 39.787 1.00 10.28 187 ALA A C 1
ATOM 1567 O O . ALA A 1 187 ? 12.286 11.505 38.850 1.00 7.99 187 ALA A O 1
ATOM 1569 N N . LEU A 1 188 ? 11.448 11.249 40.926 1.00 8.90 188 LEU A N 1
ATOM 1570 C CA . LEU A 1 188 ? 11.286 12.691 41.095 1.00 8.37 188 LEU A CA 1
ATOM 1571 C C . LEU A 1 188 ? 12.633 13.395 41.166 1.00 9.99 188 LEU A C 1
ATOM 1572 O O . LEU A 1 188 ? 12.826 14.440 40.532 1.00 8.39 188 LEU A O 1
ATOM 1577 N N . LEU A 1 189 ? 13.576 12.841 41.931 1.00 7.73 189 LEU A N 1
ATOM 1578 C CA . LEU A 1 189 ? 14.910 13.430 42.001 1.00 7.16 189 LEU A CA 1
ATOM 1579 C C . LEU A 1 189 ? 15.596 13.395 40.643 1.00 7.70 189 LEU A C 1
ATOM 1580 O O . LEU A 1 189 ? 16.273 14.357 40.254 1.00 8.76 189 LEU A O 1
ATOM 1585 N N . VAL A 1 190 ? 15.426 12.296 39.905 1.00 7.19 190 VAL A N 1
ATOM 1586 C CA . VAL A 1 190 ? 16.008 12.191 38.569 1.00 8.78 190 VAL A CA 1
ATOM 1587 C C . VAL A 1 190 ? 15.427 13.257 37.650 1.00 8.73 190 VAL A C 1
ATOM 1588 O O . VAL A 1 190 ? 16.148 13.880 36.859 1.00 8.41 190 VAL A O 1
ATOM 1592 N N . SER A 1 191 ? 14.114 13.484 37.736 1.00 7.24 191 SER A N 1
ATOM 1593 C CA . SER A 1 191 ? 13.500 14.521 36.913 1.00 7.80 191 SER A CA 1
ATOM 1594 C C . SER A 1 191 ? 14.131 15.879 37.193 1.00 9.43 191 SER A C 1
ATOM 1595 O O . SER A 1 191 ? 14.371 16.664 36.268 1.00 8.49 191 SER A O 1
ATOM 1598 N N . HIS A 1 192 ? 14.450 16.152 38.460 1.00 8.38 192 HIS A N 1
ATOM 1599 C CA . HIS A 1 192 ? 15.067 17.424 38.820 1.00 7.14 192 HIS A CA 1
ATOM 1600 C C . HIS A 1 192 ? 16.500 17.514 38.309 1.00 7.75 192 HIS A C 1
ATOM 1601 O O . HIS A 1 192 ? 16.906 18.548 37.765 1.00 9.61 192 HIS A O 1
ATOM 1608 N N . ASN A 1 193 ? 17.281 16.442 38.466 1.00 8.68 193 ASN A N 1
ATOM 1609 C CA . ASN A 1 193 ? 18.668 16.476 38.008 1.00 7.97 193 ASN A CA 1
ATOM 1610 C C . ASN A 1 193 ? 18.759 16.537 36.488 1.00 7.90 193 ASN A C 1
ATOM 1611 O O . ASN A 1 193 ? 19.696 17.139 35.951 1.00 8.64 193 ASN A O 1
ATOM 1616 N N . LEU A 1 194 ? 17.807 15.922 35.783 1.00 8.46 194 LEU A N 1
ATOM 1617 C CA . LEU A 1 194 ? 17.746 16.077 34.332 1.00 8.34 194 LEU A CA 1
ATOM 1618 C C . LEU A 1 194 ? 17.518 17.536 33.950 1.00 7.35 194 LEU A C 1
ATOM 1619 O O . LEU A 1 194 ? 18.215 18.085 33.086 1.00 7.41 194 LEU A O 1
ATOM 1624 N N . LEU A 1 195 ? 16.543 18.183 34.589 1.00 7.16 195 LEU A N 1
ATOM 1625 C CA . LEU A 1 195 ? 16.247 19.574 34.263 1.00 6.97 195 LEU A CA 1
ATOM 1626 C C . LEU A 1 195 ? 17.407 20.488 34.632 1.00 7.87 195 LEU A C 1
ATOM 1627 O O . LEU A 1 195 ? 17.707 21.447 33.907 1.00 8.13 195 LEU A O 1
ATOM 1632 N N . LEU A 1 196 ? 18.073 20.200 35.753 1.00 6.33 196 LEU A N 1
ATOM 1633 C CA . LEU A 1 196 ? 19.237 20.982 36.156 1.00 8.43 196 LEU A CA 1
ATOM 1634 C C . LEU A 1 196 ? 20.383 20.807 35.166 1.00 9.18 196 LEU A C 1
ATOM 1635 O O . LEU A 1 196 ? 21.113 21.764 34.875 1.00 9.50 196 LEU A O 1
ATOM 1640 N N . SER A 1 197 ? 20.552 19.592 34.641 1.00 6.55 197 SER A N 1
ATOM 1641 C CA . SER A 1 197 ? 21.580 19.348 33.634 1.00 7.48 197 SER A CA 1
ATOM 1642 C C . SER A 1 197 ? 21.268 20.098 32.346 1.00 6.93 197 SER A C 1
ATOM 1643 O O . SER A 1 197 ? 22.161 20.704 31.740 1.00 7.46 197 SER A O 1
ATOM 1646 N N . HIS A 1 198 ? 20.005 20.059 31.909 1.00 6.84 198 HIS A N 1
ATOM 1647 C CA . HIS A 1 198 ? 19.551 20.927 30.827 1.00 6.44 198 HIS A CA 1
ATOM 1648 C C . HIS A 1 198 ? 19.942 22.379 31.090 1.00 6.33 198 HIS A C 1
ATOM 1649 O O . HIS A 1 198 ? 20.478 23.064 30.210 1.00 6.97 198 HIS A O 1
ATOM 1656 N N . GLY A 1 199 ? 19.686 22.860 32.310 1.00 9.08 199 GLY A N 1
ATOM 1657 C CA . GLY A 1 199 ? 20.011 24.241 32.635 1.00 10.28 199 GLY A CA 1
ATOM 1658 C C . GLY A 1 199 ? 21.495 24.536 32.534 1.00 10.11 199 GLY A C 1
ATOM 1659 O O . GLY A 1 199 ? 21.894 25.609 32.074 1.00 10.80 199 GLY A O 1
ATOM 1660 N N . LYS A 1 200 ? 22.334 23.591 32.964 1.00 7.50 200 LYS A N 1
ATOM 1661 C CA . LYS A 1 200 ? 23.778 23.787 32.858 1.00 10.00 200 LYS A CA 1
ATOM 1662 C C . LYS A 1 200 ? 24.213 23.911 31.402 1.00 9.07 200 LYS A C 1
ATOM 1663 O O . LYS A 1 200 ? 25.028 24.778 31.063 1.00 8.85 200 LYS A O 1
ATOM 1669 N N . ALA A 1 201 ? 23.668 23.065 30.521 1.00 8.58 201 ALA A N 1
ATOM 1670 C CA . ALA A 1 201 ? 24.016 23.150 29.105 1.00 7.96 201 ALA A CA 1
ATOM 1671 C C . ALA A 1 201 ? 23.579 24.481 28.504 1.00 7.51 201 ALA A C 1
ATOM 1672 O O . ALA A 1 201 ? 24.295 25.062 27.681 1.00 9.57 201 ALA A O 1
ATOM 1674 N N . VAL A 1 202 ? 22.406 24.982 28.902 1.00 7.24 202 VAL A N 1
ATOM 1675 C CA . VAL A 1 202 ? 21.946 26.272 28.392 1.00 7.07 202 VAL A CA 1
ATOM 1676 C C . VAL A 1 202 ? 22.872 27.389 28.859 1.00 8.14 202 VAL A C 1
ATOM 1677 O O . VAL A 1 202 ? 23.230 28.285 28.083 1.00 8.94 202 VAL A O 1
ATOM 1681 N N . GLU A 1 203 ? 23.279 27.349 30.130 1.00 7.79 203 GLU A N 1
ATOM 1682 C CA . GLU A 1 203 ? 24.218 28.337 30.653 1.00 9.96 203 GLU A CA 1
ATOM 1683 C C . GLU A 1 203 ? 25.522 28.327 29.864 1.00 9.61 203 GLU A C 1
ATOM 1684 O O . GLU A 1 203 ? 26.033 29.382 29.471 1.00 9.96 203 GLU A O 1
ATOM 1690 N N . ILE A 1 204 ? 26.075 27.135 29.622 1.00 9.56 204 ILE A N 1
ATOM 1691 C CA . ILE A 1 204 ? 27.305 27.020 28.844 1.00 8.62 204 ILE A CA 1
ATOM 1692 C C . ILE A 1 204 ? 27.091 27.548 27.433 1.00 9.94 204 ILE A C 1
ATOM 1693 O O . ILE A 1 204 ? 27.920 28.292 26.896 1.00 10.18 204 ILE A O 1
ATOM 1698 N N . PHE A 1 205 ? 25.969 27.171 26.818 1.00 9.01 205 PHE A N 1
ATOM 1699 C CA . PHE A 1 205 ? 25.656 27.593 25.457 1.00 8.96 205 PHE A CA 1
ATOM 1700 C C . PHE A 1 205 ? 25.618 29.113 25.337 1.00 8.92 205 PHE A C 1
ATOM 1701 O O . PHE A 1 205 ? 26.205 29.691 24.413 1.00 9.80 205 PHE A O 1
ATOM 1709 N N . ARG A 1 206 ? 24.928 29.781 26.267 1.00 9.15 206 ARG A N 1
ATOM 1710 C CA . ARG A 1 206 ? 24.807 31.234 26.189 1.00 9.85 206 ARG A CA 1
ATOM 1711 C C . ARG A 1 206 ? 26.164 31.907 26.343 1.00 11.44 206 ARG A C 1
ATOM 1712 O O . ARG A 1 206 ? 26.440 32.921 25.691 1.00 13.95 206 ARG A O 1
ATOM 1720 N N . GLY A 1 207 ? 27.028 31.353 27.197 1.00 11.37 207 GLY A N 1
ATOM 1721 C CA . GLY A 1 207 ? 28.356 31.918 27.372 1.00 9.72 207 GLY A CA 1
ATOM 1722 C C . GLY A 1 207 ? 29.229 31.792 26.141 1.00 14.58 207 GLY A C 1
ATOM 1723 O O . GLY A 1 207 ? 30.140 32.600 25.939 1.00 15.71 207 GLY A O 1
ATOM 1724 N N . LEU A 1 208 ? 28.970 30.787 25.304 1.00 14.32 208 LEU A N 1
ATOM 1725 C CA . LEU A 1 208 ? 29.762 30.602 24.093 1.00 14.50 208 LEU A CA 1
ATOM 1726 C C . LEU A 1 208 ? 29.369 31.582 23.002 1.00 19.30 208 LEU A C 1
ATOM 1727 O O . LEU A 1 208 ? 30.210 31.941 22.169 1.00 20.74 208 LEU A O 1
ATOM 1732 N N . ASN A 1 209 ? 28.104 32.005 22.981 1.00 22.05 209 ASN A N 1
ATOM 1733 C CA . ASN A 1 209 ? 27.635 33.026 22.048 1.00 25.70 209 ASN A CA 1
ATOM 1734 C C . ASN A 1 209 ? 27.912 32.619 20.600 1.00 26.11 209 ASN A C 1
ATOM 1735 O O . ASN A 1 209 ? 28.452 33.387 19.803 1.00 25.35 209 ASN A O 1
ATOM 1740 N N . LEU A 1 210 ? 27.550 31.383 20.268 1.00 18.92 210 LEU A N 1
ATOM 1741 C CA . LEU A 1 210 ? 27.782 30.875 18.924 1.00 26.76 210 LEU A CA 1
ATOM 1742 C C . LEU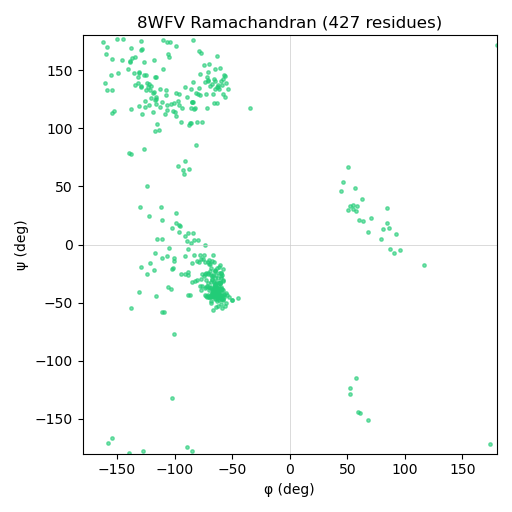 A 1 210 ? 26.873 31.581 17.926 1.00 32.13 210 LEU A C 1
ATOM 1743 O O . LEU A 1 210 ? 25.681 31.781 18.179 1.00 27.55 210 LEU A O 1
ATOM 1748 N N . ASP A 1 211 ? 27.449 31.962 16.788 1.00 26.18 211 ASP A N 1
ATOM 1749 C CA . ASP A 1 211 ? 26.714 32.730 15.793 1.00 29.75 211 ASP A CA 1
ATOM 1750 C C . ASP A 1 211 ? 25.591 31.893 15.195 1.00 28.54 211 ASP A C 1
ATOM 1751 O O . ASP A 1 211 ? 25.808 30.750 14.778 1.00 25.11 211 ASP A O 1
ATOM 1756 N N . ASP A 1 212 ? 24.384 32.463 15.178 1.00 21.12 212 ASP A N 1
ATOM 1757 C CA . ASP A 1 212 ? 23.230 31.877 14.492 1.00 19.61 212 ASP A CA 1
ATOM 1758 C C . ASP A 1 212 ? 22.891 30.483 15.012 1.00 20.17 212 ASP A C 1
ATOM 1759 O O . ASP A 1 212 ? 22.432 29.626 14.255 1.00 24.36 212 ASP A O 1
ATOM 1764 N N . SER A 1 213 ? 23.105 30.237 16.301 1.00 12.35 213 SER A N 1
ATOM 1765 C CA . SER A 1 213 ? 22.882 28.920 16.882 1.00 11.12 213 SER A CA 1
ATOM 1766 C C . SER A 1 213 ? 21.774 29.001 17.921 1.00 11.14 213 SER A C 1
ATOM 1767 O O . SER A 1 213 ? 21.668 29.993 18.649 1.00 12.83 213 SER A O 1
ATOM 1770 N N . LYS A 1 214 ? 20.962 27.948 17.999 1.00 8.67 214 LYS A N 1
ATOM 1771 C CA . LYS A 1 214 ? 19.766 27.945 18.827 1.00 8.82 214 LYS A CA 1
ATOM 1772 C C . LYS A 1 214 ? 19.732 26.689 19.686 1.00 8.13 214 LYS A C 1
ATOM 1773 O O . LYS A 1 214 ? 20.199 25.624 19.269 1.00 9.22 214 LYS A O 1
ATOM 1779 N N . ILE A 1 215 ? 19.147 26.803 20.879 1.00 7.13 215 ILE A N 1
ATOM 1780 C CA . ILE A 1 215 ? 19.070 25.682 21.809 1.00 7.08 215 ILE A CA 1
ATOM 1781 C C . ILE A 1 215 ? 17.646 25.552 22.341 1.00 6.97 215 ILE A C 1
ATOM 1782 O O . ILE A 1 215 ? 16.943 26.551 22.538 1.00 8.08 215 ILE A O 1
ATOM 1787 N N . GLY A 1 216 ? 17.220 24.310 22.550 1.00 6.63 216 GLY A N 1
ATOM 1788 C CA . GLY A 1 216 ? 15.922 24.012 23.122 1.00 8.55 216 GLY A CA 1
ATOM 1789 C C . GLY A 1 216 ? 15.909 22.667 23.820 1.00 6.33 216 GLY A C 1
ATOM 1790 O O . GLY A 1 216 ? 16.967 22.088 24.080 1.00 7.04 216 GLY A O 1
ATOM 1791 N N . ILE A 1 217 ? 14.712 22.163 24.130 1.00 6.05 217 ILE A N 1
ATOM 1792 C CA . ILE A 1 217 ? 14.525 20.869 24.774 1.00 5.72 217 ILE A CA 1
ATOM 1793 C C . ILE A 1 217 ? 13.333 20.204 24.096 1.00 4.86 217 ILE A C 1
ATOM 1794 O O . ILE A 1 217 ? 12.491 20.872 23.493 1.00 8.14 217 ILE A O 1
ATOM 1799 N N . THR A 1 218 ? 13.272 18.875 24.180 1.00 5.92 218 THR A N 1
ATOM 1800 C CA . THR A 1 218 ? 12.185 18.100 23.585 1.00 5.34 218 THR A CA 1
ATOM 1801 C C . THR A 1 218 ? 11.395 17.397 24.682 1.00 8.03 218 THR A C 1
ATOM 1802 O O . THR A 1 218 ? 11.969 16.663 25.493 1.00 8.20 218 THR A O 1
ATOM 1806 N N . LEU A 1 219 ? 10.080 17.620 24.703 1.00 7.38 219 LEU A N 1
ATOM 1807 C CA . LEU A 1 219 ? 9.187 17.018 25.684 1.00 6.96 219 LEU A CA 1
ATOM 1808 C C . LEU A 1 219 ? 8.134 16.188 24.969 1.00 6.62 219 LEU A C 1
ATOM 1809 O O . LEU A 1 219 ? 7.572 16.631 23.963 1.00 7.56 219 LEU A O 1
ATOM 1814 N N . ASN A 1 220 ? 7.852 14.989 25.482 1.00 7.30 220 ASN A N 1
ATOM 1815 C CA . ASN A 1 220 ? 6.679 14.267 25.001 1.00 8.21 220 ASN A CA 1
ATOM 1816 C C . ASN A 1 220 ? 5.460 14.753 25.780 1.00 6.60 220 ASN A C 1
ATOM 1817 O O . ASN A 1 220 ? 5.442 14.721 27.017 1.00 8.64 220 ASN A O 1
ATOM 1822 N N . LEU A 1 221 ? 4.465 15.243 25.049 1.00 5.86 221 LEU A N 1
ATOM 1823 C CA . LEU A 1 221 ? 3.270 15.844 25.614 1.00 6.36 221 LEU A CA 1
ATOM 1824 C C . LEU A 1 221 ? 2.041 15.137 25.069 1.00 7.40 221 LEU A C 1
ATOM 1825 O O . LEU A 1 221 ? 2.017 14.705 23.913 1.00 8.67 221 LEU A O 1
ATOM 1830 N N . ASN A 1 222 ? 1.014 15.031 25.903 1.00 8.33 222 ASN A N 1
ATOM 1831 C CA . ASN A 1 222 ? -0.267 14.500 25.462 1.00 7.21 222 ASN A CA 1
ATOM 1832 C C . ASN A 1 222 ? -1.366 15.484 25.843 1.00 8.27 222 ASN A C 1
ATOM 1833 O O . ASN A 1 222 ? -1.106 16.573 26.361 1.00 9.31 222 ASN A O 1
ATOM 1838 N N . GLU A 1 223 ? -2.604 15.106 25.552 1.00 9.43 223 GLU A N 1
ATOM 1839 C CA . GLU A 1 223 ? -3.776 15.803 26.057 1.00 9.15 223 GLU A CA 1
ATOM 1840 C C . GLU A 1 223 ? -4.603 14.796 26.838 1.00 8.16 223 GLU A C 1
ATOM 1841 O O . GLU A 1 223 ? -4.812 13.671 26.374 1.00 9.98 223 GLU A O 1
ATOM 1847 N N . VAL A 1 224 ? -5.043 15.189 28.030 1.00 10.17 224 VAL A N 1
ATOM 1848 C CA . VAL A 1 224 ? -5.794 14.318 28.923 1.00 9.96 224 VAL A CA 1
ATOM 1849 C C . VAL A 1 224 ? -7.245 14.774 28.941 1.00 11.80 224 VAL A C 1
ATOM 1850 O O . VAL A 1 224 ? -7.530 15.960 29.154 1.00 14.96 224 VAL A O 1
ATOM 1854 N N . PHE A 1 225 ? -8.158 13.834 28.706 1.00 11.11 225 PHE A N 1
ATOM 1855 C CA . PHE A 1 225 ? -9.589 14.072 28.780 1.00 11.53 225 PHE A CA 1
ATOM 1856 C C . PHE A 1 225 ? -10.171 13.302 29.952 1.00 12.10 225 PHE A C 1
ATOM 1857 O O . PHE A 1 225 ? -9.852 12.118 30.120 1.00 12.29 225 PHE A O 1
ATOM 1865 N N . PRO A 1 226 ? -11.021 13.912 30.773 1.00 12.58 226 PRO A N 1
ATOM 1866 C CA . PRO A 1 226 ? -11.757 13.125 31.766 1.00 15.22 226 PRO A CA 1
ATOM 1867 C C . PRO A 1 226 ? -12.825 12.279 31.088 1.00 14.55 226 PRO A C 1
ATOM 1868 O O . PRO A 1 226 ? -13.436 12.693 30.100 1.00 14.24 226 PRO A O 1
ATOM 1872 N N . ALA A 1 227 ? -13.035 11.073 31.620 1.00 14.13 227 ALA A N 1
ATOM 1873 C CA . ALA A 1 227 ? -13.992 10.156 31.007 1.00 14.73 227 ALA A CA 1
ATOM 1874 C C . ALA A 1 227 ? -15.425 10.658 31.141 1.00 15.39 227 ALA A C 1
ATOM 1875 O O . ALA A 1 227 ? -16.276 10.330 30.306 1.00 16.66 227 ALA A O 1
ATOM 1877 N N . SER A 1 228 ? -15.707 11.448 32.174 1.00 18.69 228 SER A N 1
ATOM 1878 C CA . SER A 1 228 ? -17.025 12.023 32.401 1.00 18.76 228 SER A CA 1
ATOM 1879 C C . SER A 1 228 ? -16.845 13.413 32.998 1.00 26.87 228 SER A C 1
ATOM 1880 O O . SER A 1 228 ? -15.724 13.848 33.278 1.00 20.03 228 SER A O 1
ATOM 1883 N N . ASP A 1 229 ? -17.960 14.117 33.204 1.00 25.33 229 ASP A N 1
ATOM 1884 C CA . ASP A 1 229 ? -17.924 15.448 33.800 1.00 22.27 229 ASP A CA 1
ATOM 1885 C C . ASP A 1 229 ? -17.885 15.425 35.326 1.00 22.71 229 ASP A C 1
ATOM 1886 O O . ASP A 1 229 ? -18.034 16.481 35.950 1.00 23.22 229 ASP A O 1
ATOM 1891 N N . SER A 1 230 ? -17.688 14.259 35.933 1.00 16.28 230 SER A N 1
ATOM 1892 C CA . SER A 1 230 ? -17.701 14.154 37.384 1.00 21.63 230 SER A CA 1
ATOM 1893 C C . SER A 1 230 ? -16.479 14.831 37.995 1.00 23.02 230 SER A C 1
ATOM 1894 O O . SER A 1 230 ? -15.434 14.978 37.355 1.00 20.22 230 SER A O 1
ATOM 1897 N N . ASP A 1 231 ? -16.624 15.251 39.254 1.00 20.13 231 ASP A N 1
ATOM 1898 C CA . ASP A 1 231 ? -15.487 15.806 39.981 1.00 22.08 231 ASP A CA 1
ATOM 1899 C C . ASP A 1 231 ? -14.375 14.775 40.129 1.00 23.18 231 ASP A C 1
ATOM 1900 O O . ASP A 1 231 ? -13.187 15.117 40.069 1.00 19.93 231 ASP A O 1
ATOM 1905 N N . ASP A 1 232 ? -14.745 13.506 40.326 1.00 17.71 232 ASP A N 1
ATOM 1906 C CA . ASP A 1 232 ? -13.750 12.449 40.469 1.00 17.67 232 ASP A CA 1
ATOM 1907 C C . ASP A 1 232 ? -12.874 12.351 39.227 1.00 19.54 232 ASP A C 1
ATOM 1908 O O . ASP A 1 232 ? -11.643 12.276 39.323 1.00 20.67 232 ASP A O 1
ATOM 1913 N N . ASP A 1 233 ? -13.494 12.355 38.044 1.00 14.78 233 ASP A N 1
ATOM 1914 C CA . ASP A 1 233 ? -12.716 12.237 36.817 1.00 13.52 233 ASP A CA 1
ATOM 1915 C C . ASP A 1 233 ? -11.980 13.530 36.491 1.00 14.45 233 ASP A C 1
ATOM 1916 O O . ASP A 1 233 ? -10.930 13.495 35.836 1.00 14.63 233 ASP A O 1
ATOM 1921 N N . LYS A 1 234 ? -12.496 14.676 36.941 1.00 14.82 234 LYS A N 1
ATOM 1922 C CA . LYS A 1 234 ? -11.786 15.930 36.709 1.00 16.34 234 LYS A CA 1
ATOM 1923 C C . LYS A 1 234 ? -10.481 15.972 37.495 1.00 16.98 234 LYS A C 1
ATOM 1924 O O . LYS A 1 234 ? -9.450 16.413 36.972 1.00 15.67 234 LYS A O 1
ATOM 1930 N N . VAL A 1 235 ? -10.501 15.507 38.746 1.00 14.63 235 VAL A N 1
ATOM 1931 C CA . VAL A 1 235 ? -9.269 15.423 39.525 1.00 17.05 235 VAL A CA 1
ATOM 1932 C C . VAL A 1 235 ? -8.329 14.385 38.924 1.00 16.00 235 VAL A C 1
ATOM 1933 O O . VAL A 1 235 ? -7.111 14.595 38.857 1.00 14.29 235 VAL A O 1
ATOM 1937 N N . A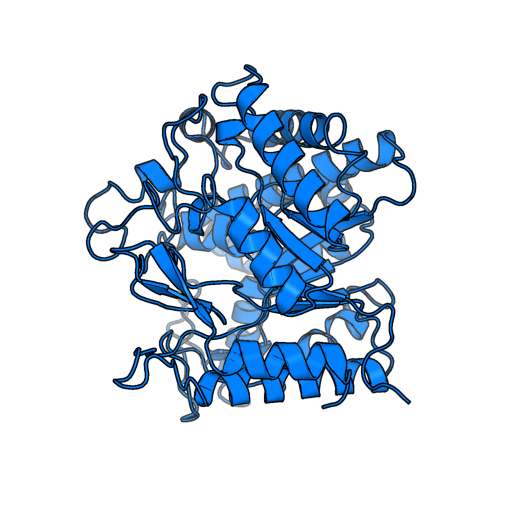LA A 1 236 ? -8.877 13.253 38.470 1.00 13.97 236 ALA A N 1
ATOM 1938 C CA . ALA A 1 236 ? -8.048 12.232 37.834 1.00 12.21 236 ALA A CA 1
ATOM 1939 C C . ALA A 1 236 ? -7.330 12.788 36.611 1.00 10.68 236 ALA A C 1
ATOM 1940 O O . ALA A 1 236 ? -6.134 12.535 36.414 1.00 13.68 236 ALA A O 1
ATOM 1942 N N . ALA A 1 237 ? -8.043 13.553 35.780 1.00 11.99 237 ALA A N 1
ATOM 1943 C CA . ALA A 1 237 ? -7.424 14.144 34.596 1.00 12.33 237 ALA A CA 1
ATOM 1944 C C . ALA A 1 237 ? -6.379 15.184 34.980 1.00 13.98 237 ALA A C 1
ATOM 1945 O O . ALA A 1 237 ? -5.322 15.277 34.344 1.00 12.53 237 ALA A O 1
ATOM 1947 N N . GLN A 1 238 ? -6.659 15.972 36.019 1.00 11.66 238 GLN A N 1
ATOM 1948 C CA . GLN A 1 238 ? -5.702 16.965 36.494 1.00 11.56 238 GLN A CA 1
ATOM 1949 C C . GLN A 1 238 ? -4.392 16.308 36.913 1.00 10.28 238 GLN A C 1
ATOM 1950 O O . GLN A 1 238 ? -3.304 16.776 36.557 1.00 9.39 238 GLN A O 1
ATOM 1956 N N . ILE A 1 239 ? -4.480 15.212 37.667 1.00 11.05 239 ILE A N 1
ATOM 1957 C CA . ILE A 1 239 ? -3.281 14.504 38.107 1.00 9.42 239 ILE A CA 1
ATOM 1958 C C . ILE A 1 239 ? -2.534 13.904 36.922 1.00 7.37 239 ILE A C 1
ATOM 1959 O O . ILE A 1 239 ? -1.302 13.992 36.840 1.00 10.42 239 ILE A O 1
ATOM 1964 N N . ALA A 1 240 ? -3.259 13.281 35.991 1.00 9.07 240 ALA A N 1
ATOM 1965 C CA . ALA A 1 240 ? -2.607 12.696 34.823 1.00 8.47 240 ALA A CA 1
ATOM 1966 C C . ALA A 1 240 ? -1.946 13.770 33.968 1.00 8.91 240 ALA A C 1
ATOM 1967 O O . ALA A 1 240 ? -0.861 13.551 33.414 1.00 9.88 240 ALA A O 1
ATOM 1969 N N . ASP A 1 241 ? -2.580 14.941 33.862 1.00 9.26 241 ASP A N 1
ATOM 1970 C CA . ASP A 1 241 ? -1.994 16.042 33.103 1.00 7.43 241 ASP A CA 1
ATOM 1971 C C . ASP A 1 241 ? -0.766 16.608 33.805 1.00 8.62 241 ASP A C 1
ATOM 1972 O O . ASP A 1 241 ? 0.208 16.996 33.149 1.00 9.34 241 ASP A O 1
ATOM 1977 N N . GLY A 1 242 ? -0.794 16.677 35.136 1.00 8.87 242 GLY A N 1
ATOM 1978 C CA . GLY A 1 242 ? 0.383 17.132 35.858 1.00 7.79 242 GLY A CA 1
ATOM 1979 C C . GLY A 1 242 ? 1.527 16.140 35.769 1.00 9.41 242 GLY A C 1
ATOM 1980 O O . GLY A 1 242 ? 2.694 16.529 35.676 1.00 10.86 242 GLY A O 1
ATOM 1981 N N . PHE A 1 243 ? 1.199 14.847 35.777 1.00 7.85 243 PHE A N 1
ATOM 1982 C CA . PHE A 1 243 ? 2.201 13.786 35.720 1.00 10.07 243 PHE A CA 1
ATOM 1983 C C . PHE A 1 243 ? 2.955 13.802 34.395 1.00 10.77 243 PHE A C 1
ATOM 1984 O O . PHE A 1 243 ? 4.188 13.707 34.367 1.00 10.83 243 PHE A O 1
ATOM 1992 N N . GLN A 1 244 ? 2.232 13.924 33.282 1.00 9.33 244 GLN A N 1
ATOM 1993 C CA . GLN A 1 244 ? 2.856 13.841 31.966 1.00 9.92 244 GLN A CA 1
ATOM 1994 C C . GLN A 1 244 ? 3.391 15.180 31.477 1.00 9.49 244 GLN A C 1
ATOM 1995 O O . GLN A 1 244 ? 4.503 15.240 30.941 1.00 10.59 244 GLN A O 1
ATOM 2001 N N . ASN A 1 245 ? 2.624 16.257 31.648 1.00 7.04 245 ASN A N 1
ATOM 2002 C CA . ASN A 1 245 ? 2.888 17.512 30.954 1.00 7.01 245 ASN A CA 1
ATOM 2003 C C . ASN A 1 245 ? 3.393 18.611 31.879 1.00 6.83 245 ASN A C 1
ATOM 2004 O O . ASN A 1 245 ? 4.482 19.153 31.658 1.00 7.86 245 ASN A O 1
ATOM 2009 N N . ARG A 1 246 ? 2.625 18.964 32.913 1.00 7.81 246 ARG A N 1
ATOM 2010 C CA . ARG A 1 246 ? 2.949 20.161 33.683 1.00 7.98 246 ARG A CA 1
ATOM 2011 C C . ARG A 1 246 ? 4.164 19.965 34.583 1.00 6.57 246 ARG A C 1
ATOM 2012 O O . ARG A 1 246 ? 4.840 20.947 34.916 1.00 6.82 246 ARG A O 1
ATOM 2020 N N . TRP A 1 247 ? 4.467 18.725 34.983 1.00 6.56 247 TRP A N 1
ATOM 2021 C CA . TRP A 1 247 ? 5.643 18.508 35.822 1.00 6.62 247 TRP A CA 1
ATOM 2022 C C . TRP A 1 247 ? 6.917 18.995 35.143 1.00 5.67 247 TRP A C 1
ATOM 2023 O O . TRP A 1 247 ? 7.890 19.336 35.825 1.00 7.62 247 TRP A O 1
ATOM 2034 N N . PHE A 1 248 ? 6.936 19.032 33.813 1.00 7.87 248 PHE A N 1
ATOM 2035 C CA . PHE A 1 248 ? 8.083 19.537 33.068 1.00 6.87 248 PHE A CA 1
ATOM 2036 C C . PHE A 1 248 ? 7.846 20.912 32.458 1.00 7.21 248 PHE A C 1
ATOM 2037 O O . PHE A 1 248 ? 8.758 21.746 32.461 1.00 7.60 248 PHE A O 1
ATOM 2045 N N . LEU A 1 249 ? 6.632 21.191 31.979 1.00 7.15 249 LEU A N 1
ATOM 2046 C CA . LEU A 1 249 ? 6.362 22.505 31.399 1.00 6.65 249 LEU A CA 1
ATOM 2047 C C . LEU A 1 249 ? 6.476 23.611 32.443 1.00 8.83 249 LEU A C 1
ATOM 2048 O O . LEU A 1 249 ? 7.010 24.690 32.157 1.00 9.27 249 LEU A O 1
ATOM 2053 N N . ASP A 1 250 ? 5.988 23.362 33.662 1.00 7.61 250 ASP A N 1
ATOM 2054 C CA . ASP A 1 250 ? 5.962 24.427 34.665 1.00 8.52 250 ASP A CA 1
ATOM 2055 C C . ASP A 1 250 ? 7.356 24.826 35.136 1.00 7.84 250 ASP A C 1
ATOM 2056 O O . ASP A 1 250 ? 7.658 26.032 35.137 1.00 8.94 250 ASP A O 1
ATOM 2061 N N . PRO A 1 251 ? 8.245 23.912 35.543 1.00 6.57 251 PRO A N 1
ATOM 2062 C CA . PRO A 1 251 ? 9.584 24.378 35.945 1.00 7.30 251 PRO A CA 1
ATOM 2063 C C . PRO A 1 251 ? 10.345 25.035 34.806 1.00 7.69 251 PRO A C 1
ATOM 2064 O O . PRO A 1 251 ? 11.038 26.037 35.021 1.00 9.96 251 PRO A O 1
ATOM 2068 N N . LEU A 1 252 ? 10.204 24.519 33.583 1.00 7.38 252 LEU A N 1
ATOM 2069 C CA . LEU A 1 252 ? 10.940 25.084 32.456 1.00 8.56 252 LEU A CA 1
ATOM 2070 C C . LEU A 1 252 ? 10.449 26.483 32.104 1.00 9.46 252 LEU A C 1
ATOM 2071 O O . LEU A 1 252 ? 11.257 27.385 31.853 1.00 8.85 252 LEU A O 1
ATOM 2076 N N . PHE A 1 253 ? 9.132 26.686 32.064 1.00 7.14 253 PHE A N 1
ATOM 2077 C CA . PHE A 1 253 ? 8.583 27.912 31.508 1.00 8.55 253 PHE A CA 1
ATOM 2078 C C . PHE A 1 253 ? 7.938 28.827 32.539 1.00 10.36 253 PHE A C 1
ATOM 2079 O O . PHE A 1 253 ? 7.649 29.984 32.211 1.00 12.86 253 PHE A O 1
ATOM 2087 N N . LYS A 1 254 ? 7.719 28.356 33.769 1.00 9.70 254 LYS A N 1
ATOM 2088 C CA . LYS A 1 254 ? 7.250 29.212 34.848 1.00 8.56 254 LYS A CA 1
ATOM 2089 C C . LYS A 1 254 ? 8.237 29.335 35.998 1.00 12.61 254 LYS A C 1
ATOM 2090 O O . LYS A 1 254 ? 7.998 30.138 36.908 1.00 13.49 254 LYS A O 1
ATOM 2096 N N . GLY A 1 255 ? 9.329 28.573 35.991 1.00 8.72 255 GLY A N 1
ATOM 2097 C CA . GLY A 1 255 ? 10.278 28.639 37.086 1.00 9.42 255 GLY A CA 1
ATOM 2098 C C . GLY A 1 255 ? 9.779 28.054 38.385 1.00 12.36 255 GLY A C 1
ATOM 2099 O O . GLY A 1 255 ? 10.295 28.402 39.449 1.00 12.31 255 GLY A O 1
ATOM 2100 N N . LYS A 1 256 ? 8.789 27.164 38.330 1.00 10.00 256 LYS A N 1
ATOM 2101 C CA . LYS A 1 256 ? 8.186 26.606 39.533 1.00 10.65 256 LYS A CA 1
ATOM 2102 C C . LYS A 1 256 ? 7.514 25.293 39.167 1.00 11.08 256 LYS A C 1
ATOM 2103 O O . LYS A 1 256 ? 6.799 25.227 38.163 1.00 13.09 256 LYS A O 1
ATOM 2109 N N . TYR A 1 257 ? 7.753 24.252 39.963 1.00 9.53 257 TYR A N 1
ATOM 2110 C CA . TYR A 1 257 ? 7.033 23.003 39.767 1.00 9.49 257 TYR A CA 1
ATOM 2111 C C . TYR A 1 257 ? 5.542 23.221 40.039 1.00 10.75 257 TYR A C 1
ATOM 2112 O O . TYR A 1 257 ? 5.171 24.099 40.825 1.00 11.98 257 TYR A O 1
ATOM 2121 N N . PRO A 1 258 ? 4.661 22.454 39.393 1.00 8.80 258 PRO A N 1
ATOM 2122 C CA . PRO A 1 258 ? 3.216 22.636 39.630 1.00 11.59 258 PRO A CA 1
ATOM 2123 C C . PRO A 1 258 ? 2.858 22.266 41.063 1.00 14.11 258 PRO A C 1
ATOM 2124 O O . PRO A 1 258 ? 3.087 21.138 41.504 1.00 11.61 258 PRO A O 1
ATOM 2128 N N . GLN A 1 259 ? 2.289 23.229 41.792 1.00 13.15 259 GLN A N 1
ATOM 2129 C CA . GLN A 1 259 ? 2.143 23.059 43.234 1.00 12.91 259 GLN A CA 1
ATOM 2130 C C . GLN A 1 259 ? 1.175 21.934 43.583 1.00 11.41 259 GLN A C 1
ATOM 2131 O O . GLN A 1 259 ? 1.366 21.252 44.598 1.00 12.28 259 GLN A O 1
ATOM 2137 N N . ASP A 1 260 ? 0.145 21.707 42.763 1.00 10.70 260 ASP A N 1
ATOM 2138 C CA . ASP A 1 260 ? -0.768 20.603 43.046 1.00 10.61 260 ASP A CA 1
ATOM 2139 C C . ASP A 1 260 ? -0.053 19.254 42.954 1.00 10.16 260 ASP A C 1
ATOM 2140 O O . ASP A 1 260 ? -0.314 18.352 43.761 1.00 11.57 260 ASP A O 1
ATOM 2145 N N . MET A 1 261 ? 0.867 19.103 41.991 1.00 10.99 261 MET A N 1
ATOM 2146 C CA . MET A 1 261 ? 1.681 17.887 41.916 1.00 11.98 261 MET A CA 1
ATOM 2147 C C . MET A 1 261 ? 2.726 17.799 43.023 1.00 10.31 261 MET A C 1
ATOM 2148 O O . MET A 1 261 ? 3.024 16.695 43.492 1.00 11.90 261 MET A O 1
ATOM 2153 N N . VAL A 1 262 ? 3.311 18.925 43.440 1.00 9.70 262 VAL A N 1
ATOM 2154 C CA . VAL A 1 262 ? 4.253 18.882 44.556 1.00 9.37 262 VAL A CA 1
ATOM 2155 C C . VAL A 1 262 ? 3.561 18.360 45.808 1.00 11.66 262 VAL A C 1
ATOM 2156 O O . VAL A 1 262 ? 4.104 17.518 46.535 1.00 11.86 262 VAL A O 1
ATOM 2160 N N . GLU A 1 263 ? 2.347 18.845 46.074 1.00 13.82 263 GLU A N 1
ATOM 2161 C CA . GLU A 1 263 ? 1.606 18.382 47.241 1.00 13.43 263 GLU A CA 1
ATOM 2162 C C . GLU A 1 263 ? 1.146 16.940 47.062 1.00 16.43 263 GLU A C 1
ATOM 2163 O O . GLU A 1 263 ? 1.189 16.147 48.010 1.00 15.48 263 GLU A O 1
ATOM 2169 N N . TYR A 1 264 ? 0.720 16.579 45.848 1.00 11.66 264 TYR A N 1
ATOM 2170 C CA . TYR A 1 264 ? 0.277 15.213 45.585 1.00 10.49 264 TYR A CA 1
ATOM 2171 C C . TYR A 1 264 ? 1.423 14.221 45.748 1.00 10.87 264 TYR A C 1
ATOM 2172 O O . TYR A 1 264 ? 1.307 13.239 46.491 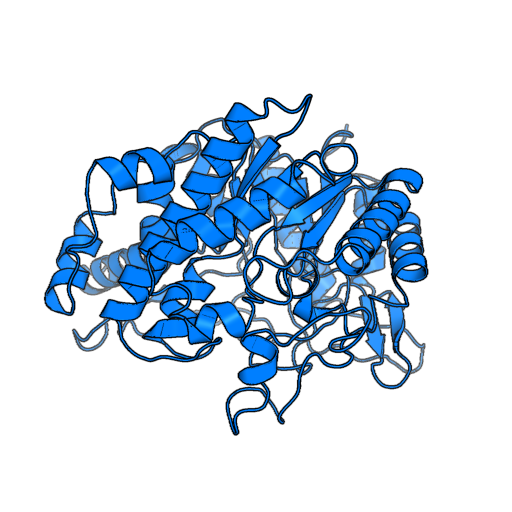1.00 14.10 264 TYR A O 1
ATOM 2181 N N . PHE A 1 265 ? 2.539 14.455 45.049 1.00 12.23 265 PHE A N 1
ATOM 2182 C CA . PHE A 1 265 ? 3.695 13.574 45.190 1.00 12.18 265 PHE A CA 1
ATOM 2183 C C . PHE A 1 265 ? 4.218 13.558 46.620 1.00 15.36 265 PHE A C 1
ATOM 2184 O O . PHE A 1 265 ? 4.723 12.528 47.085 1.00 14.91 265 PHE A O 1
ATOM 2192 N N . GLY A 1 266 ? 4.114 14.687 47.327 1.00 14.27 266 GLY A N 1
ATOM 2193 C CA . GLY A 1 266 ? 4.622 14.781 48.685 1.00 11.43 266 GLY A CA 1
ATOM 2194 C C . GLY A 1 266 ? 3.934 13.852 49.662 1.00 14.14 266 GLY A C 1
ATOM 2195 O O . GLY A 1 266 ? 4.493 13.558 50.724 1.00 20.31 266 GLY A O 1
ATOM 2196 N N . LYS A 1 267 ? 2.729 13.386 49.333 1.00 17.77 267 LYS A N 1
ATOM 2197 C CA . LYS A 1 267 ? 2.065 12.401 50.176 1.00 17.60 267 LYS A CA 1
ATOM 2198 C C . LYS A 1 267 ? 2.694 11.023 50.045 1.00 22.66 267 LYS A C 1
ATOM 2199 O O . LYS A 1 267 ? 2.449 10.160 50.895 1.00 21.79 267 LYS A O 1
ATOM 2205 N N . TYR A 1 268 ? 3.508 10.801 49.009 1.00 15.76 268 TYR A N 1
ATOM 2206 C CA . TYR A 1 268 ? 4.093 9.495 48.748 1.00 16.53 268 TYR A CA 1
ATOM 2207 C C . TYR A 1 268 ? 5.613 9.464 48.803 1.00 15.61 268 TYR A C 1
ATOM 2208 O O . TYR A 1 268 ? 6.175 8.383 49.006 1.00 19.11 268 TYR A O 1
ATOM 2217 N N . ALA A 1 269 ? 6.293 10.597 48.632 1.00 15.38 269 ALA A N 1
ATOM 2218 C CA . ALA A 1 269 ? 7.747 10.597 48.538 1.00 16.56 269 ALA A CA 1
ATOM 2219 C C . ALA A 1 269 ? 8.278 11.984 48.872 1.00 17.01 269 ALA A C 1
ATOM 2220 O O . ALA A 1 269 ? 7.524 12.953 48.987 1.00 17.78 269 ALA A O 1
ATOM 2222 N N . LYS A 1 270 ? 9.600 12.063 49.017 1.00 17.99 270 LYS A N 1
ATOM 2223 C CA . LYS A 1 270 ? 10.265 13.331 49.294 1.00 19.52 270 LYS A CA 1
ATOM 2224 C C . LYS A 1 270 ? 10.242 14.245 48.076 1.00 21.51 270 LYS A C 1
ATOM 2225 O O . LYS A 1 270 ? 10.420 13.800 46.939 1.00 20.83 270 LYS A O 1
ATOM 2231 N N . VAL A 1 271 ? 10.040 15.537 48.325 1.00 18.27 271 VAL A N 1
ATOM 2232 C CA . VAL A 1 271 ? 10.118 16.545 47.275 1.00 21.26 271 VAL A CA 1
ATOM 2233 C C . VAL A 1 271 ? 11.027 17.676 47.742 1.00 24.33 271 VAL A C 1
ATOM 2234 O O . VAL A 1 271 ? 10.838 18.837 47.364 1.00 23.80 271 VAL A O 1
ATOM 2238 N N . ASP A 1 272 ? 12.031 17.342 48.554 1.00 17.64 272 ASP A N 1
ATOM 2239 C CA . ASP A 1 272 ? 12.900 18.349 49.15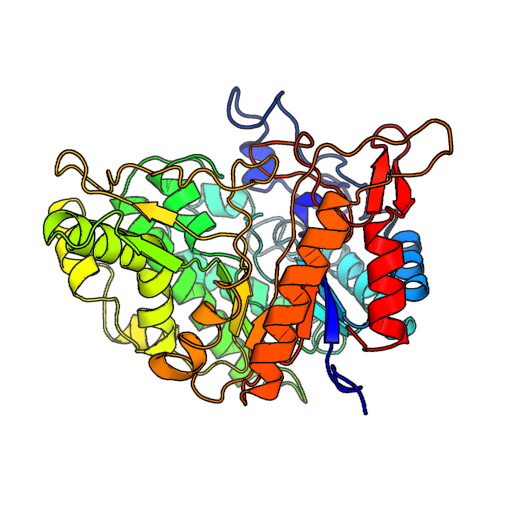4 1.00 17.50 272 ASP A CA 1
ATOM 2240 C C . ASP A 1 272 ? 14.030 18.799 48.235 1.00 18.21 272 ASP A C 1
ATOM 2241 O O . ASP A 1 272 ? 14.869 19.598 48.661 1.00 21.08 272 ASP A O 1
ATOM 2246 N N . PHE A 1 273 ? 14.073 18.317 46.994 1.00 14.60 273 PHE A N 1
ATOM 2247 C CA . PHE A 1 273 ? 15.076 18.760 46.034 1.00 16.57 273 PHE A CA 1
ATOM 2248 C C . PHE A 1 273 ? 14.760 20.125 45.435 1.00 13.62 273 PHE A C 1
ATOM 2249 O O . PHE A 1 273 ? 15.608 20.685 44.728 1.00 16.00 273 PHE A O 1
ATOM 2257 N N . ILE A 1 274 ? 13.571 20.665 45.689 1.00 14.15 274 ILE A N 1
ATOM 2258 C CA . ILE A 1 274 ? 13.148 21.923 45.084 1.00 13.77 274 ILE A CA 1
ATOM 2259 C C . ILE A 1 274 ? 13.781 23.086 45.837 1.00 15.38 274 ILE A C 1
ATOM 2260 O O . ILE A 1 274 ? 13.709 23.157 47.071 1.00 17.88 274 ILE A O 1
ATOM 2265 N N . ASN A 1 275 ? 14.406 24.000 45.096 1.00 13.69 275 ASN A N 1
ATOM 2266 C CA . ASN A 1 275 ? 14.956 25.214 45.679 1.00 18.24 275 ASN A CA 1
ATOM 2267 C C . ASN A 1 275 ? 15.015 26.301 44.613 1.00 20.78 275 ASN A C 1
ATOM 2268 O O . ASN A 1 275 ? 14.996 26.024 43.408 1.00 14.70 275 ASN A O 1
ATOM 2273 N N . ASP A 1 276 ? 15.088 27.551 45.080 1.00 17.07 276 ASP A N 1
ATOM 2274 C CA . ASP A 1 276 ? 15.006 28.697 44.177 1.00 17.67 276 ASP A CA 1
ATOM 2275 C C . ASP A 1 276 ? 16.166 28.723 43.193 1.00 15.19 276 ASP A C 1
ATOM 2276 O O . ASP A 1 276 ? 15.975 29.003 42.003 1.00 14.93 276 ASP A O 1
ATOM 2281 N N . GLU A 1 277 ? 17.380 28.448 43.673 1.00 16.28 277 GLU A N 1
ATOM 2282 C CA . GLU A 1 277 ? 18.556 28.551 42.818 1.00 13.77 277 GLU A CA 1
ATOM 2283 C C . GLU A 1 277 ? 18.479 27.569 41.657 1.00 14.75 277 GLU A C 1
ATOM 2284 O O . GLU A 1 277 ? 18.775 27.926 40.509 1.00 13.40 277 GLU A O 1
ATOM 2290 N N . ASP A 1 278 ? 18.076 26.326 41.932 1.00 13.99 278 ASP A N 1
ATOM 2291 C CA . ASP A 1 278 ? 17.987 25.334 40.864 1.00 13.68 278 ASP A CA 1
ATOM 2292 C C . ASP A 1 278 ? 16.912 25.708 39.852 1.00 14.12 278 ASP A C 1
ATOM 2293 O O . ASP A 1 278 ? 17.117 25.561 38.642 1.00 12.02 278 ASP A O 1
ATOM 2298 N N . LEU A 1 279 ? 15.764 26.204 40.323 1.00 10.47 279 LEU A N 1
ATOM 2299 C CA . LEU A 1 279 ? 14.687 26.545 39.399 1.00 11.86 279 LEU A CA 1
ATOM 2300 C C . LEU A 1 279 ? 15.056 27.727 38.512 1.00 12.79 279 LEU A C 1
ATOM 2301 O O . LEU A 1 279 ? 14.582 27.816 37.374 1.00 9.98 279 LEU A O 1
ATOM 2306 N N . LYS A 1 280 ? 15.893 28.642 39.007 1.00 14.58 280 LYS A N 1
ATOM 2307 C CA . LYS A 1 280 ? 16.394 29.714 38.152 1.00 13.77 280 LYS A CA 1
ATOM 2308 C C . LYS A 1 280 ? 17.230 29.155 37.006 1.00 12.01 280 LYS A C 1
ATOM 2309 O O . LYS A 1 280 ? 17.091 29.587 35.856 1.00 14.07 280 LYS A O 1
ATOM 2315 N N . LEU A 1 281 ? 18.104 28.193 37.304 1.00 10.82 281 LEU A N 1
ATOM 2316 C CA . LEU A 1 281 ? 18.902 27.565 36.256 1.00 13.00 281 LEU A CA 1
ATOM 2317 C C . LEU A 1 281 ? 18.021 26.780 35.289 1.00 10.10 281 LEU A C 1
ATOM 2318 O O . LEU A 1 281 ? 18.237 26.814 34.070 1.00 10.40 281 LEU A O 1
ATOM 2323 N N . ILE A 1 282 ? 17.015 26.080 35.819 1.00 9.63 282 ILE A N 1
ATOM 2324 C CA . ILE A 1 282 ? 16.159 25.225 34.998 1.00 10.31 282 ILE A CA 1
ATOM 2325 C C . ILE A 1 282 ? 15.359 26.053 33.997 1.00 10.70 282 ILE A C 1
ATOM 2326 O O . ILE A 1 282 ? 15.110 25.613 32.866 1.00 11.84 282 ILE A O 1
ATOM 2331 N N . SER A 1 283 ? 14.955 27.265 34.385 1.00 9.56 283 SER A N 1
ATOM 2332 C CA . SER A 1 283 ? 13.998 28.050 33.614 1.00 8.75 283 SER A CA 1
ATOM 2333 C C . SER A 1 283 ? 14.658 29.108 32.732 1.00 9.15 283 SER A C 1
ATOM 2334 O O . SER A 1 283 ? 13.982 30.048 32.301 1.00 11.46 283 SER A O 1
ATOM 2337 N N . GLN A 1 284 ? 15.954 28.976 32.450 1.00 9.46 284 GLN A N 1
ATOM 2338 C CA . GLN A 1 284 ? 16.614 29.909 31.546 1.00 9.10 284 GLN A CA 1
ATOM 2339 C C . GLN A 1 284 ? 15.919 29.928 30.190 1.00 7.66 284 GLN A C 1
ATOM 2340 O O . GLN A 1 284 ? 15.433 28.904 29.701 1.00 10.73 284 GLN A O 1
ATOM 2346 N N . LYS A 1 285 ? 15.899 31.107 29.572 1.00 8.51 285 LYS A N 1
ATOM 2347 C CA . LYS A 1 285 ? 15.193 31.288 28.309 1.00 6.68 285 LYS A CA 1
ATOM 2348 C C . LYS A 1 285 ? 15.773 30.392 27.221 1.00 8.40 285 LYS A C 1
ATOM 2349 O O . LYS A 1 285 ? 16.992 30.308 27.050 1.00 9.62 285 LYS A O 1
ATOM 2355 N N . LEU A 1 286 ? 14.889 29.723 26.487 1.00 8.48 286 LEU A N 1
ATOM 2356 C CA . LEU A 1 286 ? 15.255 28.873 25.365 1.00 7.12 286 LEU A CA 1
ATOM 2357 C C . LEU A 1 286 ? 14.910 29.558 24.049 1.00 10.17 286 LEU A C 1
ATOM 2358 O O . LEU A 1 286 ? 14.139 30.521 24.005 1.00 10.29 286 LEU A O 1
ATOM 2363 N N . ASP A 1 287 ? 15.484 29.038 22.965 1.00 6.63 287 ASP A N 1
ATOM 2364 C CA . ASP A 1 287 ? 15.176 29.548 21.634 1.00 7.87 287 ASP A CA 1
ATOM 2365 C C . ASP A 1 287 ? 13.978 28.858 20.998 1.00 10.05 287 ASP A C 1
ATOM 2366 O O . ASP A 1 287 ? 13.310 29.456 20.146 1.00 9.47 287 ASP A O 1
ATOM 2371 N N . PHE A 1 288 ? 13.691 27.620 21.391 1.00 7.13 288 PHE A N 1
ATOM 2372 C CA . PHE A 1 288 ? 12.546 26.895 20.859 1.00 6.58 288 PHE A CA 1
ATOM 2373 C C . PHE A 1 288 ? 12.188 25.768 21.816 1.00 8.48 288 PHE A C 1
ATOM 2374 O O . PHE A 1 288 ? 12.982 25.385 22.679 1.00 8.32 288 PHE A O 1
ATOM 2382 N N . LEU A 1 289 ? 10.977 25.242 21.641 1.00 6.46 289 LEU A N 1
ATOM 2383 C CA . LEU A 1 289 ? 10.524 24.031 22.312 1.00 6.99 289 LEU A CA 1
ATOM 2384 C C . LEU A 1 289 ? 10.229 22.970 21.264 1.00 6.36 289 LEU A C 1
ATOM 2385 O O . LEU A 1 289 ? 9.540 23.245 20.275 1.00 7.09 289 LEU A O 1
ATOM 2390 N N . GLY A 1 290 ? 10.754 21.767 21.481 1.00 5.65 290 GLY A N 1
ATOM 2391 C CA . GLY A 1 290 ? 10.428 20.621 20.654 1.00 8.56 290 GLY A CA 1
ATOM 2392 C C . GLY A 1 290 ? 9.322 19.807 21.299 1.00 7.78 290 GLY A C 1
ATOM 2393 O O . GLY A 1 290 ? 9.394 19.462 22.482 1.00 7.29 290 GLY A O 1
ATOM 2394 N N . VAL A 1 291 ? 8.295 19.511 20.509 1.00 6.26 291 VAL A N 1
ATOM 2395 C CA . VAL A 1 291 ? 7.120 18.783 20.974 1.00 5.71 291 VAL A CA 1
ATOM 2396 C C . VAL A 1 291 ? 7.122 17.413 20.315 1.00 5.34 291 VAL A C 1
ATOM 2397 O O . VAL A 1 291 ? 7.132 17.311 19.083 1.00 6.72 291 VAL A O 1
ATOM 2401 N N . ASN A 1 292 ? 7.118 16.366 21.134 1.00 5.87 292 ASN A N 1
ATOM 2402 C CA . ASN A 1 292 ? 6.884 15.003 20.674 1.00 7.27 292 ASN A CA 1
ATOM 2403 C C . ASN A 1 292 ? 5.425 14.680 20.965 1.00 8.80 292 ASN A C 1
ATOM 2404 O O . ASN A 1 292 ? 5.020 14.631 22.131 1.00 7.77 292 ASN A O 1
ATOM 2409 N N . TYR A 1 293 ? 4.629 14.482 19.914 1.00 5.44 293 TYR A N 1
ATOM 2410 C CA . TYR A 1 293 ? 3.208 14.197 20.087 1.00 6.22 293 TYR A CA 1
ATOM 2411 C C . TYR A 1 293 ? 2.824 12.901 19.390 1.00 7.12 293 TYR A C 1
ATOM 2412 O O . TYR A 1 293 ? 3.145 12.704 18.211 1.00 6.35 293 TYR A O 1
ATOM 2421 N N . TYR A 1 294 ? 2.080 12.051 20.100 1.00 6.68 294 TYR A N 1
ATOM 2422 C CA . TYR A 1 294 ? 1.561 10.818 19.519 1.00 5.62 294 TYR A CA 1
ATOM 2423 C C . TYR A 1 294 ? 0.076 10.580 19.767 1.00 6.44 294 TYR A C 1
ATOM 2424 O O . TYR A 1 294 ? -0.618 10.119 18.857 1.00 6.80 294 TYR A O 1
ATOM 2433 N N . THR A 1 295 ? -0.432 10.860 20.966 1.00 7.43 295 THR A N 1
ATOM 2434 C CA . THR A 1 295 ? -1.783 10.421 21.294 1.00 7.55 295 THR A CA 1
ATOM 2435 C C . THR A 1 295 ? -2.307 11.200 22.495 1.00 8.92 295 THR A C 1
ATOM 2436 O O . THR A 1 295 ? -1.593 11.991 23.117 1.00 9.06 295 THR A O 1
ATOM 2440 N N . ARG A 1 296 ? -3.580 10.965 22.803 1.00 7.34 296 ARG A N 1
ATOM 2441 C CA . ARG A 1 296 ? -4.249 11.506 23.977 1.00 9.02 296 ARG A CA 1
ATOM 2442 C C . ARG A 1 296 ? -4.521 10.382 24.970 1.00 10.96 296 ARG A C 1
ATOM 2443 O O . ARG A 1 296 ? -4.269 9.203 24.700 1.00 11.03 296 ARG A O 1
ATOM 2451 N N . ALA A 1 297 ? -5.063 10.756 26.125 1.00 8.25 297 ALA A N 1
ATOM 2452 C CA . ALA A 1 297 ? -5.505 9.802 27.131 1.00 10.12 297 ALA A CA 1
ATOM 2453 C C . ALA A 1 297 ? -6.879 10.208 27.638 1.00 10.67 297 ALA A C 1
ATOM 2454 O O . ALA A 1 297 ? -7.134 11.391 27.879 1.00 10.28 297 ALA A O 1
ATOM 2456 N N . VAL A 1 298 ? -7.756 9.221 27.791 1.00 10.40 298 VAL A N 1
ATOM 2457 C CA . VAL A 1 298 ? -9.057 9.393 28.427 1.00 9.98 298 VAL A CA 1
ATOM 2458 C C . VAL A 1 298 ? -9.024 8.605 29.727 1.00 10.68 298 VAL A C 1
ATOM 2459 O O . VAL A 1 298 ? -8.836 7.382 29.713 1.00 13.66 298 VAL A O 1
ATOM 2463 N N . VAL A 1 299 ? -9.186 9.299 30.853 1.00 11.75 299 VAL A N 1
ATOM 2464 C CA . VAL A 1 299 ? -8.951 8.696 32.159 1.00 11.07 299 VAL A CA 1
ATOM 2465 C C . VAL A 1 299 ? -10.165 8.874 33.061 1.00 14.39 299 VAL A C 1
ATOM 2466 O O . VAL A 1 299 ? -10.878 9.881 33.001 1.00 13.06 299 VAL A O 1
ATOM 2470 N N . GLN A 1 300 ? -10.395 7.873 33.905 1.00 14.32 300 GLN A N 1
ATOM 2471 C CA . GLN A 1 300 ? -11.381 7.966 34.970 1.00 16.89 300 GLN A CA 1
ATOM 2472 C C . GLN A 1 300 ? -10.709 7.621 36.292 1.00 19.10 300 GLN A C 1
ATOM 2473 O O . GLN A 1 300 ? -9.675 6.948 36.330 1.00 15.17 300 GLN A O 1
ATOM 2479 N N . LYS A 1 301 ? -11.310 8.102 37.380 1.00 15.56 301 LYS A N 1
ATOM 2480 C CA . LYS A 1 301 ? -10.744 7.888 38.707 1.00 18.26 301 LYS A CA 1
ATOM 2481 C C . LYS A 1 301 ? -10.580 6.403 39.007 1.00 18.45 301 LYS A C 1
ATOM 2482 O O . LYS A 1 301 ? -11.418 5.577 38.636 1.00 21.31 301 LYS A O 1
ATOM 2488 N N . GLY A 1 302 ? -9.486 6.069 39.689 1.00 21.49 302 GLY A N 1
ATOM 2489 C CA . GLY A 1 302 ? -9.214 4.702 40.085 1.00 28.25 302 GLY A CA 1
ATOM 2490 C C . GLY A 1 302 ? -9.504 4.418 41.547 1.00 34.57 302 GLY A C 1
ATOM 2491 O O . GLY A 1 302 ? -10.563 4.793 42.061 1.00 36.13 302 GLY A O 1
ATOM 2492 N N . ASN A 1 303 ? -8.556 3.772 42.229 1.00 39.36 303 ASN A N 1
ATOM 2493 C CA . ASN A 1 303 ? -8.753 3.251 43.576 1.00 49.51 303 ASN A CA 1
ATOM 2494 C C . ASN A 1 303 ? -8.274 4.205 44.668 1.00 49.40 303 ASN A C 1
ATOM 2495 O O . ASN A 1 303 ? -8.101 3.770 45.813 1.00 53.14 303 ASN A O 1
ATOM 2500 N N . ASP A 1 304 ? -8.048 5.479 44.343 1.00 47.60 304 ASP A N 1
ATOM 2501 C CA . ASP A 1 304 ? -7.425 6.452 45.245 1.00 49.29 304 ASP A CA 1
ATOM 2502 C C . ASP A 1 304 ? -5.985 6.085 45.595 1.00 49.90 304 ASP A C 1
ATOM 2503 O O . ASP A 1 304 ? -5.447 6.562 46.598 1.00 46.86 304 ASP A O 1
ATOM 2508 N N . GLY A 1 305 ? -5.343 5.239 44.787 1.00 36.54 305 GLY A N 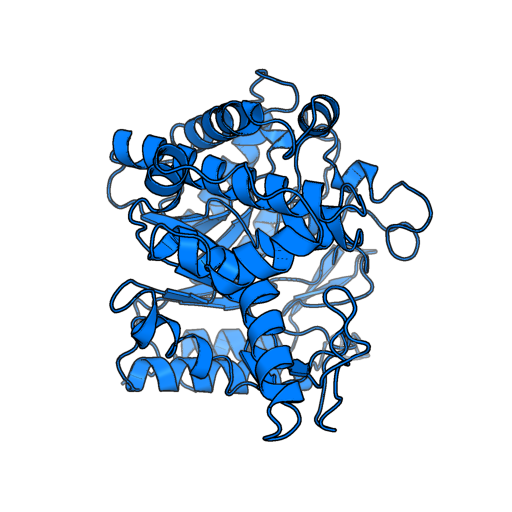1
ATOM 2509 C CA . GLY A 1 305 ? -3.942 4.927 44.967 1.00 38.63 305 GLY A CA 1
ATOM 2510 C C . GLY A 1 305 ? -3.043 5.882 44.199 1.00 33.28 305 GLY A C 1
ATOM 2511 O O . GLY A 1 305 ? -3.486 6.861 43.601 1.00 32.23 305 GLY A O 1
ATOM 2512 N N . LEU A 1 306 ? -1.749 5.576 44.222 1.00 24.97 306 LEU A N 1
ATOM 2513 C CA . LEU A 1 306 ? -0.762 6.424 43.564 1.00 25.18 306 LEU A CA 1
ATOM 2514 C C . LEU A 1 306 ? -0.880 6.287 42.050 1.00 23.46 306 LEU A C 1
ATOM 2515 O O . LEU A 1 306 ? -0.673 5.197 41.506 1.00 21.84 306 LEU A O 1
ATOM 2520 N N . LEU A 1 307 ? -1.213 7.392 41.377 1.00 22.71 307 LEU A N 1
ATOM 2521 C CA . LEU A 1 307 ? -1.240 7.477 39.911 1.00 19.76 307 LEU A CA 1
ATOM 2522 C C . LEU A 1 307 ? -1.944 6.271 39.287 1.00 28.08 307 LEU A C 1
ATOM 2523 O O . LEU A 1 307 ? -1.405 5.586 38.414 1.00 30.64 307 LEU A O 1
ATOM 2528 N N . ASP A 1 308 ? -3.171 6.016 39.742 1.00 23.68 308 ASP A N 1
ATOM 2529 C CA . ASP A 1 308 ? -3.900 4.804 39.388 1.00 33.22 308 ASP A CA 1
ATOM 2530 C C . ASP A 1 308 ? -5.110 5.069 38.494 1.00 30.01 308 ASP A C 1
ATOM 2531 O O . ASP A 1 308 ? -6.115 4.359 38.582 1.00 29.29 308 ASP A O 1
ATOM 2536 N N . ALA A 1 309 ? -5.032 6.079 37.632 1.00 27.18 309 ALA A N 1
ATOM 2537 C CA . ALA A 1 309 ? -6.155 6.382 36.754 1.00 24.40 309 ALA A CA 1
ATOM 2538 C C . ALA A 1 309 ? -6.425 5.218 35.806 1.00 27.37 309 ALA A C 1
ATOM 2539 O O . ALA A 1 309 ? -5.500 4.628 35.239 1.00 28.32 309 ALA A O 1
ATOM 2541 N N . VAL A 1 310 ? -7.701 4.878 35.647 1.00 21.92 310 VAL A N 1
ATOM 2542 C CA . VAL A 1 310 ? -8.100 3.820 34.725 1.00 22.21 310 VAL A CA 1
ATOM 2543 C C . VAL A 1 310 ? -8.081 4.369 33.306 1.00 22.85 310 VAL A C 1
ATOM 2544 O O . VAL A 1 310 ? -8.672 5.420 33.025 1.00 16.79 310 VAL A O 1
ATOM 2548 N N . GLN A 1 311 ? -7.401 3.661 32.406 1.00 19.12 311 GLN A N 1
ATOM 2549 C CA . GLN A 1 311 ? -7.292 4.088 31.016 1.00 20.46 311 GLN A CA 1
ATOM 2550 C C . GLN A 1 311 ? -8.540 3.660 30.253 1.00 18.96 311 GLN A C 1
ATOM 2551 O O . GLN A 1 311 ? -8.816 2.462 30.125 1.00 20.58 311 GLN A O 1
ATOM 2557 N N . ILE A 1 312 ? -9.289 4.632 29.745 1.00 13.67 312 ILE A N 1
ATOM 2558 C CA . ILE A 1 312 ? -10.536 4.366 29.036 1.00 13.26 312 ILE A CA 1
ATOM 2559 C C . ILE A 1 312 ? -10.261 4.217 27.547 1.00 16.48 312 ILE A C 1
ATOM 2560 O O . ILE A 1 312 ? -9.512 5.001 26.950 1.00 16.08 312 ILE A O 1
ATOM 2565 N N . ASP A 1 313 ? -10.875 3.199 26.943 1.00 14.27 313 ASP A N 1
ATOM 2566 C CA . ASP A 1 313 ? -10.785 2.969 25.509 1.00 13.32 313 ASP A CA 1
ATOM 2567 C C . ASP A 1 313 ? -11.991 3.630 24.855 1.00 13.33 313 ASP A C 1
ATOM 2568 O O . ASP A 1 313 ? -13.110 3.107 24.976 1.00 13.59 313 ASP A O 1
ATOM 2573 N N . PRO A 1 314 ? -11.831 4.769 24.174 1.00 13.20 314 PRO A N 1
ATOM 2574 C CA . PRO A 1 314 ? -12.996 5.430 23.566 1.00 16.25 314 PRO A CA 1
ATOM 2575 C C . PRO A 1 314 ? -13.535 4.724 22.332 1.00 16.02 314 PRO A C 1
ATOM 2576 O O . PRO A 1 314 ? -14.519 5.201 21.753 1.00 17.18 314 PRO A O 1
ATOM 2580 N N . GLY A 1 315 ? -12.935 3.612 21.909 1.00 13.10 315 GLY A N 1
ATOM 2581 C CA . GLY A 1 315 ? -13.483 2.840 20.812 1.00 14.55 315 GLY A CA 1
ATOM 2582 C C . GLY A 1 315 ? -13.086 3.326 19.439 1.00 18.43 315 GLY A C 1
ATOM 2583 O O . GLY A 1 315 ? -13.747 2.986 18.455 1.00 18.62 315 GLY A O 1
ATOM 2584 N N . ASN A 1 316 ? -12.025 4.119 19.335 1.00 12.75 316 ASN A N 1
ATOM 2585 C CA . ASN A 1 316 ? -11.574 4.628 18.051 1.00 12.01 316 ASN A CA 1
ATOM 2586 C C . ASN A 1 316 ? -10.340 3.859 17.589 1.00 10.02 316 ASN A C 1
ATOM 2587 O O . ASN A 1 316 ? -9.809 3.004 18.298 1.00 11.23 316 ASN A O 1
ATOM 2592 N N . GLU A 1 317 ? -9.892 4.153 16.370 1.00 10.90 317 GLU A N 1
ATOM 2593 C CA . GLU A 1 317 ? -8.795 3.395 15.787 1.00 8.48 317 GLU A CA 1
ATOM 2594 C C . GLU A 1 317 ? -7.488 3.728 16.489 1.00 8.60 317 GLU A C 1
ATOM 2595 O O . GLU A 1 317 ? -7.286 4.842 16.989 1.00 9.81 317 GLU A O 1
ATOM 2601 N N . ARG A 1 318 ? -6.609 2.731 16.538 1.00 7.90 318 ARG A N 1
ATOM 2602 C CA . ARG A 1 318 ? -5.366 2.793 17.287 1.00 7.15 318 ARG A CA 1
ATOM 2603 C C . ARG A 1 318 ? -4.224 2.255 16.437 1.00 8.35 318 ARG A C 1
ATOM 2604 O O . ARG A 1 318 ? -4.437 1.542 15.453 1.00 10.49 318 ARG A O 1
ATOM 2612 N N . THR A 1 319 ? -2.998 2.597 16.838 1.00 7.97 319 THR A N 1
ATOM 2613 C CA . THR A 1 319 ? -1.807 2.041 16.212 1.00 6.08 319 THR A CA 1
ATOM 2614 C C . THR A 1 319 ? -1.457 0.699 16.854 1.00 8.79 319 THR A C 1
ATOM 2615 O O . THR A 1 319 ? -2.144 0.214 17.757 1.00 10.12 319 THR A O 1
ATOM 2619 N N . GLU A 1 320 ? -0.351 0.099 16.402 1.00 7.08 320 GLU A N 1
ATOM 2620 C CA . GLU A 1 320 ? 0.106 -1.156 16.992 1.00 10.44 320 GLU A CA 1
ATOM 2621 C C . GLU A 1 320 ? 0.665 -0.980 18.402 1.00 8.40 320 GLU A C 1
ATOM 2622 O O . GLU A 1 320 ? 0.830 -1.981 19.113 1.00 10.06 320 GLU A O 1
ATOM 2628 N N . MET A 1 321 ? 0.973 0.251 18.821 1.00 7.89 321 MET A N 1
ATOM 2629 C CA . MET A 1 321 ? 1.246 0.518 20.230 1.00 7.79 321 MET A CA 1
ATOM 2630 C C . MET A 1 321 ? -0.006 0.518 21.095 1.00 8.88 321 MET A C 1
ATOM 2631 O O . MET A 1 321 ? 0.119 0.565 22.324 1.00 12.44 321 MET A O 1
ATOM 2636 N N . GLY A 1 322 ? -1.192 0.462 20.500 1.00 6.51 322 GLY A N 1
ATOM 2637 C CA . GLY A 1 322 ? -2.401 0.694 21.259 1.00 7.94 322 GLY A CA 1
ATOM 2638 C C . GLY A 1 322 ? -2.713 2.153 21.481 1.00 9.21 322 GLY A C 1
ATOM 2639 O O . GLY A 1 322 ? -3.572 2.470 22.313 1.00 11.78 322 GLY A O 1
ATOM 2640 N N . TRP A 1 323 ? -2.044 3.052 20.765 1.00 8.25 323 TRP A N 1
ATOM 2641 C CA . TRP A 1 323 ? -2.242 4.482 20.937 1.00 7.96 323 TRP A CA 1
ATOM 2642 C C . TRP A 1 323 ? -3.355 4.961 20.017 1.00 8.50 323 TRP A C 1
ATOM 2643 O O . TRP A 1 323 ? -3.313 4.722 18.804 1.00 9.50 323 TRP A O 1
ATOM 2654 N N . GLU A 1 324 ? -4.342 5.641 20.593 1.00 7.86 324 GLU A N 1
ATOM 2655 C CA . GLU A 1 324 ? -5.426 6.194 19.795 1.00 8.14 324 GLU A CA 1
ATOM 2656 C C . GLU A 1 324 ? -4.890 7.164 18.747 1.00 6.17 324 GLU A C 1
ATOM 2657 O O . GLU A 1 324 ? -4.002 7.978 19.019 1.00 7.47 324 GLU A O 1
ATOM 2663 N N . ILE A 1 325 ? -5.432 7.070 17.540 1.00 7.24 325 ILE A N 1
ATOM 2664 C CA . ILE A 1 325 ? -5.148 8.038 16.488 1.00 8.35 325 ILE A CA 1
ATOM 2665 C C . ILE A 1 325 ? -6.123 9.197 16.670 1.00 10.53 325 ILE A C 1
ATOM 2666 O O . ILE A 1 325 ? -7.313 9.081 16.361 1.00 10.37 325 ILE A O 1
ATOM 2671 N N . TYR A 1 326 ? -5.622 10.313 17.199 1.00 8.54 326 TYR A N 1
ATOM 2672 C CA . TYR A 1 326 ? -6.452 11.464 17.562 1.00 8.86 326 TYR A CA 1
ATOM 2673 C C . TYR A 1 326 ? -5.711 12.730 17.168 1.00 8.34 326 TYR A C 1
ATOM 2674 O O . TYR A 1 326 ? -5.103 13.405 18.008 1.00 8.30 326 TYR A O 1
ATOM 2683 N N . PRO A 1 327 ? -5.739 13.085 15.880 1.00 8.75 327 PRO A N 1
ATOM 2684 C CA . PRO A 1 327 ? -4.892 14.191 15.403 1.00 7.46 327 PRO A CA 1
ATOM 2685 C C . PRO A 1 327 ? -5.251 15.546 15.984 1.00 7.41 327 PRO A C 1
ATOM 2686 O O . PRO A 1 327 ? -4.387 16.431 16.014 1.00 8.28 327 PRO A O 1
ATOM 2690 N N . GLU A 1 328 ? -6.485 15.743 16.456 1.00 8.93 328 GLU A N 1
ATOM 2691 C CA . GLU A 1 328 ? -6.864 17.061 16.954 1.00 8.62 328 GLU A CA 1
ATOM 2692 C C . GLU A 1 328 ? -6.030 17.483 18.159 1.00 9.40 328 GLU A C 1
ATOM 2693 O O . GLU A 1 328 ? -5.819 18.682 18.368 1.00 10.29 328 GLU A O 1
ATOM 2699 N N . SER A 1 329 ? -5.536 16.527 18.955 1.00 8.12 329 SER A N 1
ATOM 2700 C CA . SER A 1 329 ? -4.720 16.905 20.107 1.00 8.42 329 SER A CA 1
ATOM 2701 C C . SER A 1 329 ? -3.370 17.499 19.715 1.00 8.26 329 SER A C 1
ATOM 2702 O O . SER A 1 329 ? -2.766 18.201 20.532 1.00 9.33 329 SER A O 1
ATOM 2705 N N A LEU A 1 330 ? -2.881 17.244 18.500 0.58 7.83 330 LEU A N 1
ATOM 2706 N N B LEU A 1 330 ? -2.877 17.228 18.504 0.42 7.81 330 LEU A N 1
ATOM 2707 C CA A LEU A 1 330 ? -1.689 17.952 18.044 0.58 6.48 330 LEU A CA 1
ATOM 2708 C CA B LEU A 1 330 ? -1.698 17.944 18.024 0.42 6.54 330 LEU A CA 1
ATOM 2709 C C A LEU A 1 330 ? -1.950 19.452 17.986 0.58 9.16 330 LEU A C 1
ATOM 2710 C C B LEU A 1 330 ? -1.961 19.443 17.998 0.42 9.12 330 LEU A C 1
ATOM 2711 O O A LEU A 1 330 ? -1.154 20.255 18.487 0.58 9.66 330 LEU A O 1
ATOM 2712 O O B LEU A 1 330 ? -1.175 20.236 18.530 0.42 9.63 330 LEU A O 1
ATOM 2721 N N . TYR A 1 331 ? -3.075 19.847 17.386 1.00 7.31 331 TYR A N 1
ATOM 2722 C CA . TYR A 1 331 ? -3.444 21.258 17.364 1.00 6.33 331 TYR A CA 1
ATOM 2723 C C . TYR A 1 331 ? -3.706 21.776 18.773 1.00 8.14 331 TYR A C 1
ATOM 2724 O O . TYR A 1 331 ? -3.241 22.861 19.139 1.00 10.33 331 TYR A O 1
ATOM 2733 N N . ASN A 1 332 ? -4.433 21.001 19.582 1.00 6.87 332 ASN A N 1
ATOM 2734 C CA . ASN A 1 332 ? -4.792 21.461 20.920 1.00 7.53 332 ASN A CA 1
ATOM 2735 C C . ASN A 1 332 ? -3.557 21.690 21.781 1.00 8.53 332 ASN A C 1
ATOM 2736 O O . ASN A 1 332 ? -3.496 22.660 22.546 1.00 9.26 332 ASN A O 1
ATOM 2741 N N . ILE A 1 333 ? -2.562 20.808 21.676 1.00 8.67 333 ILE A N 1
ATOM 2742 C CA . ILE A 1 333 ? -1.358 20.963 22.485 1.00 8.41 333 ILE A CA 1
ATOM 2743 C C . ILE A 1 333 ? -0.543 22.161 22.012 1.00 6.55 333 ILE A C 1
ATOM 2744 O O . ILE A 1 333 ? -0.062 22.960 22.826 1.00 6.95 333 ILE A O 1
ATOM 2749 N N . LEU A 1 334 ? -0.365 22.307 20.695 1.00 6.43 334 LEU A N 1
ATOM 2750 C CA . LEU A 1 334 ? 0.364 23.466 20.191 1.00 8.73 334 LEU A CA 1
ATOM 2751 C C . LEU A 1 334 ? -0.325 24.758 20.603 1.00 7.62 334 LEU A C 1
ATOM 2752 O O . LEU A 1 334 ? 0.338 25.732 20.979 1.00 7.26 334 LEU A O 1
ATOM 2757 N N A MET A 1 335 ? -1.660 24.788 20.540 0.56 8.92 335 MET A N 1
ATOM 2758 N N B MET A 1 335 ? -1.657 24.776 20.563 0.44 8.92 335 MET A N 1
ATOM 2759 C CA A MET A 1 335 ? -2.392 25.975 20.971 0.56 8.71 335 MET A CA 1
ATOM 2760 C CA B MET A 1 335 ? -2.389 25.968 20.970 0.44 8.72 335 MET A CA 1
ATOM 2761 C C A MET A 1 335 ? -2.278 26.185 22.476 0.56 7.90 335 MET A C 1
ATOM 2762 C C B MET A 1 335 ? -2.300 26.185 22.475 0.44 7.92 335 MET A C 1
ATOM 2763 O O A MET A 1 335 ? -2.156 27.325 22.937 0.56 8.97 335 MET A O 1
ATOM 2764 O O B MET A 1 335 ? -2.209 27.328 22.936 0.44 8.97 335 MET A O 1
ATOM 2773 N N . ARG A 1 336 ? -2.326 25.104 23.260 1.00 7.27 336 ARG A N 1
ATOM 2774 C CA . ARG A 1 336 ? -2.157 25.243 24.705 1.00 7.19 336 ARG A CA 1
ATOM 2775 C C . ARG A 1 336 ? -0.809 25.865 25.039 1.00 9.05 336 ARG A C 1
ATOM 2776 O O . ARG A 1 336 ? -0.715 26.734 25.914 1.00 8.99 336 ARG A O 1
ATOM 2784 N N . LEU A 1 337 ? 0.246 25.441 24.342 1.00 7.07 337 LEU A N 1
ATOM 2785 C CA . LEU A 1 337 ? 1.561 26.033 24.560 1.00 5.59 337 LEU A CA 1
ATOM 2786 C C . LEU A 1 337 ? 1.554 27.513 24.201 1.00 8.44 337 LEU A C 1
ATOM 2787 O O . LEU A 1 337 ? 2.055 28.352 24.960 1.00 8.00 337 LEU A O 1
ATOM 2792 N N . LYS A 1 338 ? 0.959 27.853 23.055 1.00 7.49 338 LYS A N 1
ATOM 2793 C CA . LYS A 1 338 ? 0.889 29.247 22.632 1.00 8.49 338 LYS A CA 1
ATOM 2794 C C . LYS A 1 338 ? 0.137 30.108 23.642 1.00 9.32 338 LYS A C 1
ATOM 2795 O O . LYS A 1 338 ? 0.470 31.284 23.820 1.00 11.20 338 LYS A O 1
ATOM 2801 N N . ARG A 1 339 ? -0.852 29.546 24.332 1.00 8.57 339 ARG A N 1
ATOM 2802 C CA . ARG A 1 339 ? -1.690 30.367 25.191 1.00 9.34 339 ARG A CA 1
ATOM 2803 C C . ARG A 1 339 ? -1.301 30.280 26.664 1.00 10.00 339 ARG A C 1
ATOM 2804 O O . ARG A 1 339 ? -1.735 31.129 27.452 1.00 9.87 339 ARG A O 1
ATOM 2812 N N . GLU A 1 340 ? -0.477 29.298 27.059 1.00 7.60 340 GLU A N 1
ATOM 2813 C CA . GLU A 1 340 ? -0.198 29.051 28.472 1.00 9.62 340 GLU A CA 1
ATOM 2814 C C . GLU A 1 340 ? 1.277 28.948 28.838 1.00 8.41 340 GLU A C 1
ATOM 2815 O O . GLU A 1 340 ? 1.594 29.085 30.027 1.00 10.14 340 GLU A O 1
ATOM 2821 N N . TYR A 1 341 ? 2.183 28.696 27.888 1.00 7.30 341 TYR A N 1
ATOM 2822 C CA . TYR A 1 341 ? 3.570 28.401 28.256 1.00 7.97 341 TYR A CA 1
ATOM 2823 C C . TYR A 1 341 ? 4.611 29.084 27.380 1.00 8.70 341 TYR A C 1
ATOM 2824 O O . TYR A 1 341 ? 5.503 29.766 27.894 1.00 9.78 341 TYR A O 1
ATOM 2833 N N . THR A 1 342 ? 4.529 28.883 26.063 1.00 8.31 342 THR A N 1
ATOM 2834 C CA . THR A 1 342 ? 5.568 29.351 25.156 1.00 9.62 342 THR A CA 1
ATOM 2835 C C . THR A 1 342 ? 5.205 30.639 24.428 1.00 9.79 342 THR A C 1
ATOM 2836 O O . THR A 1 342 ? 6.110 31.332 23.947 1.00 9.51 342 THR A O 1
ATOM 2840 N N . TYR A 1 343 ? 3.918 30.978 24.344 1.00 7.96 343 TYR A N 1
ATOM 2841 C CA . TYR A 1 343 ? 3.446 32.248 23.776 1.00 10.30 343 TYR A CA 1
ATOM 2842 C C . TYR A 1 343 ? 3.963 32.368 22.347 1.00 9.64 343 TYR A C 1
ATOM 2843 O O . TYR A 1 343 ? 3.550 31.558 21.500 1.00 11.27 343 TYR A O 1
ATOM 2852 N N . ASP A 1 344 ? 4.831 33.325 22.024 1.00 9.34 344 ASP A N 1
ATOM 2853 C CA . ASP A 1 344 ? 5.273 33.523 20.649 1.00 10.71 344 ASP A CA 1
ATOM 2854 C C . ASP A 1 344 ? 6.599 32.834 20.341 1.00 11.80 344 ASP A C 1
ATOM 2855 O O . ASP A 1 344 ? 7.171 33.067 19.271 1.00 11.89 344 ASP A O 1
ATOM 2860 N N . MET A 1 345 ? 7.089 31.980 21.237 1.00 8.21 345 MET A N 1
ATOM 2861 C CA . MET A 1 345 ? 8.362 31.309 21.001 1.00 8.14 345 MET A CA 1
ATOM 2862 C C . MET A 1 345 ? 8.214 30.263 19.895 1.00 8.03 345 MET A C 1
ATOM 2863 O O . MET A 1 345 ? 7.177 29.594 19.806 1.00 9.77 345 MET A O 1
ATOM 2868 N N . PRO A 1 346 ? 9.214 30.125 19.024 1.00 7.09 346 PRO A N 1
ATOM 2869 C CA . PRO A 1 346 ? 9.166 29.092 17.983 1.00 7.28 346 PRO A CA 1
ATOM 2870 C C . PRO A 1 346 ? 8.956 27.699 18.560 1.00 8.09 346 PRO A C 1
ATOM 2871 O O . PRO A 1 346 ? 9.537 27.330 19.584 1.00 8.77 346 PRO A O 1
ATOM 2875 N N . LEU A 1 347 ? 8.110 26.928 17.884 1.00 6.52 347 LEU A N 1
ATOM 2876 C CA . LEU A 1 347 ? 7.856 25.535 18.216 1.00 6.56 347 LEU A CA 1
ATOM 2877 C C . LEU A 1 347 ? 8.281 24.644 17.060 1.00 6.01 347 LEU A C 1
ATOM 2878 O O . LEU A 1 347 ? 8.153 25.021 15.890 1.00 8.73 347 LEU A O 1
ATOM 2883 N N . TYR A 1 348 ? 8.801 23.466 17.395 1.00 6.73 348 TYR A N 1
ATOM 2884 C CA . TYR A 1 348 ? 9.002 22.392 16.435 1.00 6.74 348 TYR A CA 1
ATOM 2885 C C . TYR A 1 348 ? 8.272 21.157 16.925 1.00 7.85 348 TYR A C 1
ATOM 2886 O O . TYR A 1 348 ? 8.299 20.847 18.121 1.00 8.96 348 TYR A O 1
ATOM 2895 N N . ILE A 1 349 ? 7.627 20.444 16.007 1.00 6.57 349 ILE A N 1
ATOM 2896 C CA . ILE A 1 349 ? 7.240 19.065 16.280 1.00 6.06 349 ILE A CA 1
ATOM 2897 C C . ILE A 1 349 ? 8.487 18.220 16.039 1.00 5.91 349 ILE A C 1
ATOM 2898 O O . ILE A 1 349 ? 8.908 18.032 14.894 1.00 7.70 349 ILE A O 1
ATOM 2903 N N . THR A 1 350 ? 9.121 17.759 17.118 1.00 6.03 350 THR A N 1
ATOM 2904 C CA . THR A 1 350 ? 10.362 17.014 16.967 1.00 5.45 350 THR A CA 1
ATOM 2905 C C . THR A 1 350 ? 10.140 15.512 16.846 1.00 5.68 350 THR A C 1
ATOM 2906 O O . THR A 1 350 ? 11.083 14.793 16.492 1.00 6.39 350 THR A O 1
ATOM 2910 N N . GLU A 1 351 ? 8.918 15.032 17.096 1.00 4.92 351 GLU A N 1
ATOM 2911 C CA . GLU A 1 351 ? 8.519 13.659 16.800 1.00 5.86 351 GLU A CA 1
ATOM 2912 C C . GLU A 1 351 ? 7.012 13.605 16.601 1.00 4.87 351 GLU A C 1
ATOM 2913 O O . GLU A 1 351 ? 6.257 14.153 17.412 1.00 6.62 351 GLU A O 1
ATOM 2919 N N . ASN A 1 352 ? 6.582 12.933 15.534 1.00 5.17 352 ASN A N 1
ATOM 2920 C CA . ASN A 1 352 ? 5.216 12.445 15.409 1.00 4.23 352 ASN A CA 1
ATOM 2921 C C . ASN A 1 352 ? 5.243 11.352 14.355 1.00 7.09 352 ASN A C 1
ATOM 2922 O O . ASN A 1 352 ? 5.934 11.488 13.344 1.00 6.06 352 ASN A O 1
ATOM 2927 N N . GLY A 1 353 ? 4.516 10.270 14.606 1.00 6.70 353 GLY A N 1
ATOM 2928 C CA . GLY A 1 353 ? 4.557 9.122 13.725 1.00 6.61 353 GLY A CA 1
ATOM 2929 C C . GLY A 1 353 ? 3.763 7.984 14.331 1.00 7.16 353 GLY A C 1
ATOM 2930 O O . GLY A 1 353 ? 3.085 8.159 15.343 1.00 6.50 353 GLY A O 1
ATOM 2931 N N . ALA A 1 354 ? 3.866 6.812 13.705 1.00 7.24 354 ALA A N 1
ATOM 2932 C CA . ALA A 1 354 ? 2.985 5.718 14.093 1.00 5.16 354 ALA A CA 1
ATOM 2933 C C . ALA A 1 354 ? 3.610 4.372 13.758 1.00 7.04 354 ALA A C 1
ATOM 2934 O O . ALA A 1 354 ? 4.301 4.229 12.745 1.00 7.41 354 ALA A O 1
ATOM 2936 N N . ALA A 1 355 ? 3.333 3.385 14.607 1.00 7.14 355 ALA A N 1
ATOM 2937 C CA . ALA A 1 355 ? 3.742 2.006 14.380 1.00 7.62 355 ALA A CA 1
ATOM 2938 C C . ALA A 1 355 ? 2.558 1.215 13.836 1.00 8.03 355 ALA A C 1
ATOM 2939 O O . ALA A 1 355 ? 1.506 1.139 14.482 1.00 8.01 355 ALA A O 1
ATOM 2941 N N . PHE A 1 356 ? 2.734 0.624 12.658 1.00 7.56 356 PHE A N 1
ATOM 2942 C CA . PHE A 1 356 ? 1.736 -0.249 12.058 1.00 7.22 356 PHE A CA 1
ATOM 2943 C C . PHE A 1 356 ? 2.389 -1.567 11.661 1.00 10.39 356 PHE A C 1
ATOM 2944 O O . PHE A 1 356 ? 3.614 -1.711 11.669 1.00 10.11 356 PHE A O 1
ATOM 2952 N N . ASN A 1 357 ? 1.550 -2.540 11.320 1.00 10.67 357 ASN A N 1
ATOM 2953 C CA . ASN A 1 357 ? 2.000 -3.883 10.958 1.00 11.44 357 ASN A CA 1
ATOM 2954 C C . ASN A 1 357 ? 2.444 -3.864 9.499 1.00 13.96 357 ASN A C 1
ATOM 2955 O O . ASN A 1 357 ? 1.677 -4.173 8.586 1.00 19.89 357 ASN A O 1
ATOM 2960 N N . ASP A 1 358 ? 3.703 -3.497 9.277 1.00 10.20 358 ASP A N 1
ATOM 2961 C CA . ASP A 1 358 ? 4.232 -3.321 7.930 1.00 12.29 358 ASP A CA 1
ATOM 2962 C C . ASP A 1 358 ? 4.737 -4.641 7.363 1.00 14.55 358 ASP A C 1
ATOM 2963 O O . ASP A 1 358 ? 5.465 -5.379 8.035 1.00 13.98 358 ASP A O 1
ATOM 2968 N N . VAL A 1 359 ? 4.370 -4.919 6.114 1.00 13.58 359 VAL A N 1
ATOM 2969 C CA . VAL A 1 359 ? 4.813 -6.114 5.408 1.00 14.39 359 VAL A CA 1
ATOM 2970 C C . VAL A 1 359 ? 5.310 -5.708 4.029 1.00 10.55 359 VAL A C 1
ATOM 2971 O O . VAL A 1 359 ? 4.713 -4.850 3.369 1.00 13.54 359 VAL A O 1
ATOM 2975 N N . VAL A 1 360 ? 6.411 -6.315 3.601 1.00 13.82 360 VAL A N 1
ATOM 2976 C CA . VAL A 1 360 ? 6.869 -6.173 2.224 1.00 13.40 360 VAL A CA 1
ATOM 2977 C C . VAL A 1 360 ? 6.091 -7.169 1.375 1.00 11.68 360 VAL A C 1
ATOM 2978 O O . VAL A 1 360 ? 6.192 -8.383 1.575 1.00 14.86 360 VAL A O 1
ATOM 2982 N N . GLU A 1 361 ? 5.297 -6.660 0.440 1.00 10.53 361 GLU A N 1
ATOM 2983 C CA . GLU A 1 361 ? 4.462 -7.536 -0.362 1.00 11.99 361 GLU A CA 1
ATOM 2984 C C . GLU A 1 361 ? 5.267 -8.100 -1.532 1.00 12.97 361 GLU A C 1
ATOM 2985 O O . GLU A 1 361 ? 6.438 -7.764 -1.737 1.00 13.96 361 GLU A O 1
ATOM 2991 N N . ASP A 1 362 ? 4.632 -8.995 -2.295 1.00 18.99 362 ASP A N 1
ATOM 2992 C CA . ASP A 1 362 ? 5.313 -9.663 -3.399 1.00 17.82 362 ASP A CA 1
ATOM 2993 C C . ASP A 1 362 ? 5.823 -8.685 -4.449 1.00 16.55 362 ASP A C 1
ATOM 2994 O O . ASP A 1 362 ? 6.777 -9.008 -5.167 1.00 14.99 362 ASP A O 1
ATOM 2999 N N . ASP A 1 363 ? 5.220 -7.501 -4.555 1.00 12.33 363 ASP A N 1
ATOM 3000 C CA . ASP A 1 363 ? 5.712 -6.485 -5.479 1.00 11.64 363 ASP A CA 1
ATOM 3001 C C . ASP A 1 363 ? 6.911 -5.716 -4.938 1.00 14.33 363 ASP A C 1
ATOM 3002 O O . ASP A 1 363 ? 7.376 -4.782 -5.602 1.00 14.07 363 ASP A O 1
ATOM 3007 N N . GLY A 1 364 ? 7.419 -6.083 -3.764 1.00 12.81 364 GLY A N 1
ATOM 3008 C CA . GLY A 1 364 ? 8.563 -5.422 -3.171 1.00 12.40 364 GLY A CA 1
ATOM 3009 C C . GLY A 1 364 ? 8.261 -4.113 -2.477 1.00 13.46 364 GLY A C 1
ATOM 3010 O O . GLY A 1 364 ? 9.197 -3.448 -2.015 1.00 13.00 364 GLY A O 1
ATOM 3011 N N . ARG A 1 365 ? 6.993 -3.726 -2.382 1.00 11.55 365 ARG A N 1
ATOM 3012 C CA . ARG A 1 365 ? 6.589 -2.456 -1.803 1.00 9.35 365 ARG A CA 1
ATOM 3013 C C . ARG A 1 365 ? 5.995 -2.674 -0.415 1.00 9.81 365 ARG A C 1
ATOM 3014 O O . ARG A 1 365 ? 5.592 -3.781 -0.049 1.00 11.52 365 ARG A O 1
ATOM 3022 N N . VAL A 1 366 ? 5.955 -1.596 0.362 1.00 9.13 366 VAL A N 1
ATOM 3023 C CA . VAL A 1 366 ? 5.280 -1.580 1.656 1.00 8.85 366 VAL A CA 1
ATOM 3024 C C . VAL A 1 366 ? 4.133 -0.590 1.520 1.00 8.03 366 VAL A C 1
ATOM 3025 O O . VAL A 1 366 ? 4.349 0.627 1.510 1.00 7.22 366 VAL A O 1
ATOM 3029 N N . HIS A 1 367 ? 2.912 -1.108 1.386 1.00 8.19 367 HIS A N 1
ATOM 3030 C CA . HIS A 1 367 ? 1.736 -0.270 1.153 1.00 6.66 367 HIS A CA 1
ATOM 3031 C C . HIS A 1 367 ? 1.109 0.100 2.497 1.00 9.43 367 HIS A C 1
ATOM 3032 O O . HIS A 1 367 ? 0.046 -0.388 2.884 1.00 9.92 367 HIS A O 1
ATOM 3039 N N . ASP A 1 368 ? 1.805 0.985 3.216 1.00 8.53 368 ASP A N 1
ATOM 3040 C CA . ASP A 1 368 ? 1.410 1.371 4.575 1.00 7.83 368 ASP A CA 1
ATOM 3041 C C . ASP A 1 368 ? 0.412 2.533 4.543 1.00 8.07 368 ASP A C 1
ATOM 3042 O O . ASP A 1 368 ? 0.661 3.640 5.027 1.00 7.81 368 ASP A O 1
ATOM 3047 N N . GLU A 1 369 ? -0.763 2.244 3.982 1.00 8.55 369 GLU A N 1
ATOM 3048 C CA . GLU A 1 369 ? -1.755 3.292 3.775 1.00 9.71 369 GLU A CA 1
ATOM 3049 C C . GLU A 1 369 ? -2.264 3.860 5.096 1.00 9.46 369 GLU A C 1
ATOM 3050 O O . GLU A 1 369 ? -2.650 5.032 5.150 1.00 8.81 369 GLU A O 1
ATOM 3056 N N . LYS A 1 370 ? -2.270 3.061 6.171 1.00 8.98 370 LYS A N 1
ATOM 3057 C CA . LYS A 1 370 ? -2.650 3.605 7.471 1.00 7.74 370 LYS A CA 1
ATOM 3058 C C . LYS A 1 370 ? -1.662 4.659 7.950 1.00 8.35 370 LYS A C 1
ATOM 3059 O O . LYS A 1 370 ? -2.064 5.627 8.606 1.00 7.90 370 LYS A O 1
ATOM 3065 N N . ARG A 1 371 ? -0.374 4.500 7.634 1.00 6.74 371 ARG A N 1
ATOM 3066 C CA . ARG A 1 371 ? 0.592 5.518 8.035 1.00 6.41 371 ARG A CA 1
ATOM 3067 C C . ARG A 1 371 ? 0.497 6.748 7.140 1.00 8.06 371 ARG A C 1
ATOM 3068 O O . ARG A 1 371 ? 0.669 7.878 7.615 1.00 8.27 371 ARG A O 1
ATOM 3076 N N . VAL A 1 372 ? 0.221 6.551 5.847 1.00 7.15 372 VAL A N 1
ATOM 3077 C CA . VAL A 1 372 ? -0.048 7.684 4.962 1.00 8.84 372 VAL A CA 1
ATOM 3078 C C . VAL A 1 372 ? -1.178 8.535 5.528 1.00 8.79 372 VAL A C 1
ATOM 3079 O O . VAL A 1 372 ? -1.062 9.761 5.648 1.00 8.27 372 VAL A O 1
ATOM 3083 N N . GLU A 1 373 ? -2.292 7.890 5.888 1.00 8.82 373 GLU A N 1
ATOM 3084 C CA . GLU A 1 373 ? -3.434 8.630 6.417 1.00 9.17 373 GLU A CA 1
ATOM 3085 C C . GLU A 1 373 ? -3.113 9.259 7.768 1.00 8.59 373 GLU A C 1
ATOM 3086 O O . GLU A 1 373 ? -3.524 10.393 8.041 1.00 10.14 373 GLU A O 1
ATOM 3092 N N . PHE A 1 374 ? -2.381 8.538 8.624 1.00 7.31 374 PHE A N 1
ATOM 3093 C CA . PHE A 1 374 ? -1.968 9.089 9.914 1.00 6.64 374 PHE A CA 1
ATOM 3094 C C . PHE A 1 374 ? -1.186 10.385 9.729 1.00 8.49 374 PHE A C 1
ATOM 3095 O O . PHE A 1 374 ? -1.518 11.418 10.325 1.00 7.16 374 PHE A O 1
ATOM 3103 N N . LEU A 1 375 ? -0.138 10.350 8.904 1.00 9.09 375 LEU A N 1
ATOM 3104 C CA . LEU A 1 375 ? 0.678 11.546 8.711 1.00 8.59 375 LEU A CA 1
ATOM 3105 C C . LEU A 1 375 ? -0.115 12.657 8.031 1.00 7.82 375 LEU A C 1
ATOM 3106 O O . LEU A 1 375 ? 0.027 13.832 8.386 1.00 8.41 375 LEU A O 1
ATOM 3111 N N . LYS A 1 376 ? -0.960 12.306 7.059 1.00 7.06 376 LYS A N 1
ATOM 3112 C CA . LYS A 1 376 ? -1.796 13.309 6.406 1.00 8.28 376 LYS A CA 1
ATOM 3113 C C . LYS A 1 376 ? -2.669 14.041 7.419 1.00 8.25 376 LYS A C 1
ATOM 3114 O O . LYS A 1 376 ? -2.743 15.276 7.416 1.00 8.40 376 LYS A O 1
ATOM 3120 N N . GLN A 1 377 ? -3.322 13.295 8.314 1.00 8.59 377 GLN A N 1
ATOM 3121 C CA . GLN A 1 377 ? -4.215 13.927 9.280 1.00 9.76 377 GLN A CA 1
ATOM 3122 C C . GLN A 1 377 ? -3.455 14.841 10.233 1.00 8.01 377 GLN A C 1
ATOM 3123 O O . GLN A 1 377 ? -3.954 15.908 10.612 1.00 9.03 377 GLN A O 1
ATOM 3129 N N . HIS A 1 378 ? -2.246 14.443 10.636 1.00 7.56 378 HIS A N 1
ATOM 3130 C CA . HIS A 1 378 ? -1.518 15.254 11.605 1.00 4.84 378 HIS A CA 1
ATOM 3131 C C . HIS A 1 378 ? -0.874 16.471 10.951 1.00 9.14 378 HIS A C 1
ATOM 3132 O O . HIS A 1 378 ? -0.830 17.545 11.560 1.00 7.20 378 HIS A O 1
ATOM 3139 N N . PHE A 1 379 ? -0.396 16.339 9.710 1.00 7.00 379 PHE A N 1
ATOM 3140 C CA . PHE A 1 379 ? 0.119 17.512 9.010 1.00 4.72 379 PHE A CA 1
ATOM 3141 C C . PHE A 1 379 ? -0.994 18.506 8.697 1.00 8.64 379 PHE A C 1
ATOM 3142 O O . PHE A 1 379 ? -0.745 19.716 8.661 1.00 8.94 379 PHE A O 1
ATOM 3150 N N . LYS A 1 380 ? -2.224 18.028 8.487 1.00 7.28 380 LYS A N 1
ATOM 3151 C CA . LYS A 1 380 ? -3.334 18.960 8.311 1.00 7.75 380 LYS A CA 1
ATOM 3152 C C . LYS A 1 380 ? -3.585 19.771 9.576 1.00 7.47 380 LYS A C 1
ATOM 3153 O O . LYS A 1 380 ? -3.962 20.947 9.495 1.00 8.89 380 LYS A O 1
ATOM 3159 N N . GLU A 1 381 ? -3.371 19.171 10.751 1.00 7.81 381 GLU A N 1
ATOM 3160 C CA . GLU A 1 381 ? -3.515 19.915 12.000 1.00 9.57 381 GLU A CA 1
ATOM 3161 C C . GLU A 1 381 ? -2.364 20.899 12.190 1.00 9.74 381 GLU A C 1
ATOM 3162 O O . GLU A 1 381 ? -2.560 21.997 12.724 1.00 9.98 381 GLU A O 1
ATOM 3168 N N . ALA A 1 382 ? -1.154 20.517 11.773 1.00 7.27 382 ALA A N 1
ATOM 3169 C CA . ALA A 1 382 ? -0.040 21.461 11.775 1.00 7.90 382 ALA A CA 1
ATOM 3170 C C . ALA A 1 382 ? -0.343 22.665 10.893 1.00 10.37 382 ALA A C 1
ATOM 3171 O O . ALA A 1 382 ? -0.081 23.812 11.278 1.00 9.53 382 ALA A O 1
ATOM 3173 N N . LYS A 1 383 ? -0.897 22.419 9.702 1.00 7.96 383 LYS A N 1
ATOM 3174 C CA . LYS A 1 383 ? -1.273 23.510 8.808 1.00 7.10 383 LYS A CA 1
ATOM 3175 C C . LYS A 1 383 ? -2.332 24.402 9.447 1.00 9.72 383 LYS A C 1
ATOM 3176 O O . LYS A 1 383 ? -2.270 25.632 9.330 1.00 10.12 383 LYS A O 1
ATOM 3182 N N . ARG A 1 384 ? -3.304 23.801 10.141 1.00 9.34 384 ARG A N 1
ATOM 3183 C CA . ARG A 1 384 ? -4.352 24.586 10.787 1.00 10.39 384 ARG A CA 1
ATOM 3184 C C . ARG A 1 384 ? -3.779 25.459 11.900 1.00 9.65 384 ARG A C 1
ATOM 3185 O O . ARG A 1 384 ? -4.189 26.614 12.069 1.00 9.93 384 ARG A O 1
ATOM 3193 N N . PHE A 1 385 ? -2.817 24.927 12.659 1.00 9.04 385 PHE A N 1
ATOM 3194 C CA . PHE A 1 385 ? -2.144 25.722 13.685 1.00 9.47 385 PHE A CA 1
ATOM 3195 C C . PHE A 1 385 ? -1.426 26.921 13.071 1.00 10.05 385 PHE A C 1
ATOM 3196 O O . PHE A 1 385 ? -1.515 28.041 13.591 1.00 9.15 385 PHE A O 1
ATOM 3204 N N . LEU A 1 386 ? -0.714 26.704 11.960 1.00 7.40 386 LEU A N 1
ATOM 3205 C CA . LEU A 1 386 ? -0.023 27.795 11.277 1.00 6.76 386 LEU A CA 1
ATOM 3206 C C . LEU A 1 386 ? -1.005 28.854 10.793 1.00 10.01 386 LEU A C 1
ATOM 3207 O O . LEU A 1 386 ? -0.775 30.057 10.966 1.00 11.18 386 LEU A O 1
ATOM 3212 N N . ASN A 1 387 ? -2.108 28.425 10.179 1.00 11.12 387 ASN A N 1
ATOM 3213 C CA . ASN A 1 387 ? -3.068 29.383 9.648 1.00 10.44 387 ASN A CA 1
ATOM 3214 C C . ASN A 1 387 ? -3.814 30.116 10.752 1.00 11.91 387 ASN A C 1
ATOM 3215 O O . ASN A 1 387 ? -4.412 31.163 10.486 1.00 15.50 387 ASN A O 1
ATOM 3220 N N . ASP A 1 388 ? -3.785 29.597 11.981 1.00 10.58 388 ASP A N 1
ATOM 3221 C CA . ASP A 1 388 ? -4.375 30.260 13.135 1.00 9.71 388 ASP A CA 1
ATOM 3222 C C . ASP A 1 388 ? -3.347 31.055 13.938 1.00 13.61 388 ASP A C 1
ATOM 3223 O O . ASP A 1 388 ? -3.602 31.396 15.098 1.00 15.03 388 ASP A O 1
ATOM 3228 N N . GLY A 1 389 ? -2.187 31.341 13.349 1.00 10.55 389 GLY A N 1
ATOM 3229 C CA . GLY A 1 389 ? -1.208 32.218 13.962 1.00 12.49 389 GLY A CA 1
ATOM 3230 C C . GLY A 1 389 ? -0.152 31.543 14.809 1.00 11.25 389 GLY A C 1
ATOM 3231 O O . GLY A 1 389 ? 0.600 32.242 15.500 1.00 13.13 389 GLY A O 1
ATOM 3232 N N . GLY A 1 390 ? -0.068 30.214 14.784 1.00 10.10 390 GLY A N 1
ATOM 3233 C CA . GLY A 1 390 ? 0.921 29.524 15.589 1.00 8.75 390 GLY A CA 1
ATOM 3234 C C . GLY A 1 390 ? 2.311 29.581 14.981 1.00 8.96 390 GLY A C 1
ATOM 3235 O O . GLY A 1 390 ? 2.489 29.573 13.765 1.00 11.83 390 GLY A O 1
ATOM 3236 N N . ASN A 1 391 ? 3.314 29.628 15.856 1.00 8.40 391 ASN A N 1
ATOM 3237 C CA . ASN A 1 391 ? 4.700 29.824 15.432 1.00 7.65 391 ASN A CA 1
ATOM 3238 C C . ASN A 1 391 ? 5.416 28.476 15.331 1.00 11.77 391 ASN A C 1
ATOM 3239 O O . ASN A 1 391 ? 6.346 28.164 16.078 1.00 14.38 391 ASN A O 1
ATOM 3244 N N . LEU A 1 392 ? 4.972 27.679 14.362 1.00 7.69 392 LEU A N 1
ATOM 3245 C CA . LEU A 1 392 ? 5.532 26.357 14.109 1.00 6.24 392 LEU A CA 1
ATOM 3246 C C . LEU A 1 392 ? 6.572 26.469 13.003 1.00 7.78 392 LEU A C 1
ATOM 3247 O O . LEU A 1 392 ? 6.249 26.881 11.884 1.00 9.88 392 LEU A O 1
ATOM 3252 N N . LYS A 1 393 ? 7.816 26.103 13.318 1.00 7.17 393 LYS A N 1
ATOM 3253 C CA . LYS A 1 393 ? 8.930 26.268 12.394 1.00 7.28 393 LYS A CA 1
ATOM 3254 C C . LYS A 1 393 ? 9.318 24.989 11.663 1.00 6.57 393 LYS A C 1
ATOM 3255 O O . LYS A 1 393 ? 10.103 25.058 10.711 1.00 8.07 393 LYS A O 1
ATOM 3261 N N . GLY A 1 394 ? 8.810 23.834 12.074 1.00 6.29 394 GLY A N 1
ATOM 3262 C CA . GLY A 1 394 ? 9.215 22.593 11.442 1.00 5.55 394 GLY A CA 1
ATOM 3263 C C . GLY A 1 394 ? 8.518 21.409 12.071 1.00 5.21 394 GLY A C 1
ATOM 3264 O O . GLY A 1 394 ? 7.846 21.520 13.102 1.00 7.13 394 GLY A O 1
ATOM 3265 N N . TYR A 1 395 ? 8.714 20.256 11.435 1.00 5.15 395 TYR A N 1
ATOM 3266 C CA . TYR A 1 395 ? 7.973 19.043 11.765 1.00 4.49 395 TYR A CA 1
ATOM 3267 C C . TYR A 1 395 ? 8.856 17.863 11.395 1.00 5.48 395 TYR A C 1
ATOM 3268 O O . TYR A 1 395 ? 9.178 17.680 10.218 1.00 6.11 395 TYR A O 1
ATOM 3277 N N . PHE A 1 396 ? 9.270 17.088 12.395 1.00 4.24 396 PHE A N 1
ATOM 3278 C CA . PHE A 1 396 ? 10.142 15.933 12.197 1.00 4.46 396 PHE A CA 1
ATOM 3279 C C . PHE A 1 396 ? 9.325 14.658 12.374 1.00 5.93 396 PHE A C 1
ATOM 3280 O O . PHE A 1 396 ? 8.833 14.379 13.474 1.00 6.76 396 PHE A O 1
ATOM 3288 N N . VAL A 1 397 ? 9.196 13.880 11.300 1.00 6.46 397 VAL A N 1
ATOM 3289 C CA . VAL A 1 397 ? 8.497 12.602 11.381 1.00 6.74 397 VAL A CA 1
ATOM 3290 C C . VAL A 1 397 ? 9.357 11.592 12.130 1.00 6.50 397 VAL A C 1
ATOM 3291 O O . VAL A 1 397 ? 10.542 11.409 11.821 1.00 6.34 397 VAL A O 1
ATOM 3295 N N . TRP A 1 398 ? 8.771 10.934 13.130 1.00 5.87 398 TRP A N 1
ATOM 3296 C CA . TRP A 1 398 ? 9.391 9.757 13.726 1.00 6.17 398 TRP A CA 1
ATOM 3297 C C . TRP A 1 398 ? 8.833 8.527 13.023 1.00 5.74 398 TRP A C 1
ATOM 3298 O O . TRP A 1 398 ? 7.629 8.275 13.089 1.00 6.67 398 TRP A O 1
ATOM 3309 N N . SER A 1 399 ? 9.693 7.761 12.355 1.00 6.35 399 SER A N 1
ATOM 3310 C CA . SER A 1 399 ? 11.135 7.905 12.214 1.00 5.73 399 SER A CA 1
ATOM 3311 C C . SER A 1 399 ? 11.522 7.834 10.737 1.00 8.08 399 SER A C 1
ATOM 3312 O O . SER A 1 399 ? 10.707 7.462 9.885 1.00 7.60 399 SER A O 1
ATOM 3315 N N . LEU A 1 400 ? 12.766 8.204 10.426 1.00 6.77 400 LEU A N 1
ATOM 3316 C CA . LEU A 1 400 ? 13.270 7.977 9.076 1.00 7.92 400 LEU A CA 1
ATOM 3317 C C . LEU A 1 400 ? 13.134 6.513 8.680 1.00 6.61 400 LEU A C 1
ATOM 3318 O O . LEU A 1 400 ? 12.721 6.200 7.558 1.00 8.17 400 LEU A O 1
ATOM 3323 N N . MET A 1 401 ? 13.469 5.600 9.593 1.00 7.72 401 MET A N 1
ATOM 3324 C CA . MET A 1 401 ? 13.460 4.178 9.288 1.00 7.11 401 MET A CA 1
ATOM 3325 C C . MET A 1 401 ? 13.038 3.393 10.519 1.00 6.07 401 MET A C 1
ATOM 3326 O O . MET A 1 401 ? 13.159 3.865 11.653 1.00 7.42 401 MET A O 1
ATOM 3331 N N . ASP A 1 402 ? 12.567 2.170 10.276 1.00 6.12 402 ASP A N 1
ATOM 3332 C CA . ASP A 1 402 ? 12.306 1.236 11.365 1.00 5.55 402 ASP A CA 1
ATOM 3333 C C . ASP A 1 402 ? 13.572 1.044 12.188 1.00 6.51 402 ASP A C 1
ATOM 3334 O O . ASP A 1 402 ? 14.680 1.043 11.651 1.00 6.24 402 ASP A O 1
ATOM 3339 N N . ASN A 1 403 ? 13.415 0.870 13.498 1.00 7.34 403 ASN A N 1
ATOM 3340 C CA . ASN A 1 403 ? 14.600 0.822 14.350 1.00 6.14 403 ASN A CA 1
ATOM 3341 C C . ASN A 1 403 ? 14.278 0.101 15.659 1.00 7.60 403 ASN A C 1
ATOM 3342 O O . ASN A 1 403 ? 13.218 -0.514 15.814 1.00 7.16 403 ASN A O 1
ATOM 3347 N N . PHE A 1 404 ? 15.229 0.157 16.592 1.00 7.21 404 PHE A N 1
ATOM 3348 C CA . PHE A 1 404 ? 15.113 -0.475 17.903 1.00 6.47 404 PHE A CA 1
ATOM 3349 C C . PHE A 1 404 ? 14.186 0.357 18.781 1.00 7.07 404 PHE A C 1
ATOM 3350 O O . PHE A 1 404 ? 14.577 1.420 19.275 1.00 8.32 404 PHE A O 1
ATOM 3358 N N . GLU A 1 405 ? 12.961 -0.125 18.985 1.00 7.18 405 GLU A N 1
ATOM 3359 C CA . GLU A 1 405 ? 11.958 0.607 19.760 1.00 6.63 405 GLU A CA 1
ATOM 3360 C C . GLU A 1 405 ? 12.014 0.188 21.234 1.00 7.41 405 GLU A C 1
ATOM 3361 O O . GLU A 1 405 ? 11.064 -0.345 21.812 1.00 7.43 405 GLU A O 1
ATOM 3367 N N . TRP A 1 406 ? 13.187 0.426 21.828 1.00 7.61 406 TRP A N 1
ATOM 3368 C CA . TRP A 1 406 ? 13.387 0.340 23.273 1.00 6.28 406 TRP A CA 1
ATOM 3369 C C . TRP A 1 406 ? 12.902 -0.994 23.843 1.00 6.86 406 TRP A C 1
ATOM 3370 O O . TRP A 1 406 ? 13.356 -2.052 23.395 1.00 8.26 406 TRP A O 1
ATOM 3381 N N . ALA A 1 407 ? 11.992 -0.978 24.822 1.00 8.28 407 ALA A N 1
ATOM 3382 C CA . ALA A 1 407 ? 11.597 -2.237 25.450 1.00 10.13 407 ALA A CA 1
ATOM 3383 C C . ALA A 1 407 ? 10.856 -3.170 24.501 1.00 10.25 407 ALA A C 1
ATOM 3384 O O . ALA A 1 407 ? 10.713 -4.358 24.816 1.00 12.53 407 ALA A O 1
ATOM 3386 N N . HIS A 1 408 ? 10.387 -2.672 23.358 1.00 8.91 408 HIS A N 1
ATOM 3387 C CA . HIS A 1 408 ? 9.705 -3.488 22.363 1.00 8.16 408 HIS A CA 1
ATOM 3388 C C . HIS A 1 408 ? 10.666 -4.108 21.359 1.00 9.54 408 HIS A C 1
ATOM 3389 O O . HIS A 1 408 ? 10.233 -4.885 20.500 1.00 9.99 408 HIS A O 1
ATOM 3396 N N . GLY A 1 409 ? 11.950 -3.784 21.446 1.00 7.61 409 GLY A N 1
ATOM 3397 C CA . GLY A 1 409 ? 12.897 -4.285 20.467 1.00 6.99 409 GLY A CA 1
ATOM 3398 C C . GLY A 1 409 ? 12.514 -3.837 19.074 1.00 8.38 409 GLY A C 1
ATOM 3399 O O . GLY A 1 409 ? 11.999 -2.733 18.866 1.00 8.62 409 GLY A O 1
ATOM 3400 N N . TYR A 1 410 ? 12.747 -4.711 18.103 1.00 9.05 410 TYR A N 1
ATOM 3401 C CA . TYR A 1 410 ? 12.451 -4.414 16.710 1.00 8.60 410 TYR A CA 1
ATOM 3402 C C . TYR A 1 410 ? 11.022 -4.775 16.321 1.00 11.27 410 TYR A C 1
ATOM 3403 O O . TYR A 1 410 ? 10.681 -4.715 15.136 1.00 13.10 410 TYR A O 1
ATOM 3412 N N . SER A 1 411 ? 10.170 -5.110 17.296 1.00 8.97 411 SER A N 1
ATOM 3413 C CA . SER A 1 411 ? 8.815 -5.566 17.008 1.00 8.65 411 SER A CA 1
ATOM 3414 C C . SER A 1 411 ? 7.853 -4.443 16.632 1.00 11.82 411 SER A C 1
ATOM 3415 O O . SER A 1 411 ? 6.753 -4.738 16.150 1.00 14.05 411 SER A O 1
ATOM 3418 N N . LYS A 1 412 ? 8.217 -3.180 16.842 1.00 9.49 412 LYS A N 1
ATOM 3419 C CA . LYS A 1 412 ? 7.375 -2.048 16.465 1.00 6.10 412 LYS A CA 1
ATOM 3420 C C . LYS A 1 412 ? 8.108 -1.229 15.411 1.00 8.09 412 LYS A C 1
ATOM 3421 O O . LYS A 1 412 ? 9.238 -0.785 15.642 1.00 10.24 412 LYS A O 1
ATOM 3427 N N . ARG A 1 413 ? 7.464 -1.025 14.265 1.00 6.95 413 ARG A N 1
ATOM 3428 C CA . ARG A 1 413 ? 8.071 -0.367 13.110 1.00 5.25 413 ARG A CA 1
ATOM 3429 C C . ARG A 1 413 ? 7.456 1.018 12.925 1.00 6.57 413 ARG A C 1
ATOM 3430 O O . ARG A 1 413 ? 6.277 1.138 12.572 1.00 7.95 413 ARG A O 1
ATOM 3438 N N . PHE A 1 414 ? 8.266 2.057 13.148 1.00 6.52 414 PHE A N 1
ATOM 3439 C CA . PHE A 1 414 ? 7.838 3.448 13.054 1.00 6.83 414 PHE A CA 1
ATOM 3440 C C . PHE A 1 414 ? 8.322 4.156 11.793 1.00 5.51 414 PHE A C 1
ATOM 3441 O O . PHE A 1 414 ? 7.998 5.330 11.601 1.00 6.93 414 PHE A O 1
ATOM 3449 N N . GLY A 1 415 ? 9.111 3.500 10.947 1.00 7.76 415 GLY A N 1
ATOM 3450 C CA . GLY A 1 415 ? 9.762 4.216 9.864 1.00 6.15 415 GLY A CA 1
ATOM 3451 C C . GLY A 1 415 ? 8.821 4.586 8.732 1.00 9.19 415 GLY A C 1
ATOM 3452 O O . GLY A 1 415 ? 7.789 3.952 8.501 1.00 7.82 415 GLY A O 1
ATOM 3453 N N . ILE A 1 416 ? 9.187 5.654 8.013 1.00 6.89 416 ILE A N 1
ATOM 3454 C CA . ILE A 1 416 ? 8.678 5.816 6.652 1.00 6.82 416 ILE A CA 1
ATOM 3455 C C . ILE A 1 416 ? 9.510 5.014 5.665 1.00 7.83 416 ILE A C 1
ATOM 3456 O O . ILE A 1 416 ? 9.116 4.880 4.498 1.00 6.60 416 ILE A O 1
ATOM 3461 N N . VAL A 1 417 ? 10.636 4.462 6.115 1.00 6.97 417 VAL A N 1
ATOM 3462 C CA . VAL A 1 417 ? 11.462 3.540 5.347 1.00 6.59 417 VAL A CA 1
ATOM 3463 C C . VAL A 1 417 ? 11.513 2.216 6.100 1.00 6.70 417 VAL A C 1
ATOM 3464 O O . VAL A 1 417 ? 11.771 2.193 7.310 1.00 7.38 417 VAL A O 1
ATOM 3468 N N . TYR A 1 418 ? 11.251 1.121 5.388 1.00 6.29 418 TYR A N 1
ATOM 3469 C CA . TYR A 1 418 ? 11.296 -0.214 5.973 1.00 6.26 418 TYR A CA 1
ATOM 3470 C C . TYR A 1 418 ? 12.728 -0.729 5.968 1.00 7.61 418 TYR A C 1
ATOM 3471 O O . TYR A 1 418 ? 13.462 -0.533 4.999 1.00 9.81 418 TYR A O 1
ATOM 3480 N N . VAL A 1 419 ? 13.127 -1.390 7.052 1.00 6.15 419 VAL A N 1
ATOM 3481 C CA . VAL A 1 419 ? 14.455 -1.990 7.146 1.00 8.52 419 VAL A CA 1
ATOM 3482 C C . VAL A 1 419 ? 14.300 -3.501 7.251 1.00 7.85 419 VAL A C 1
ATOM 3483 O O . VAL A 1 419 ? 13.661 -4.007 8.184 1.00 8.38 419 VAL A O 1
ATOM 3487 N N . ASP A 1 420 ? 14.888 -4.220 6.298 1.00 9.67 420 ASP A N 1
ATO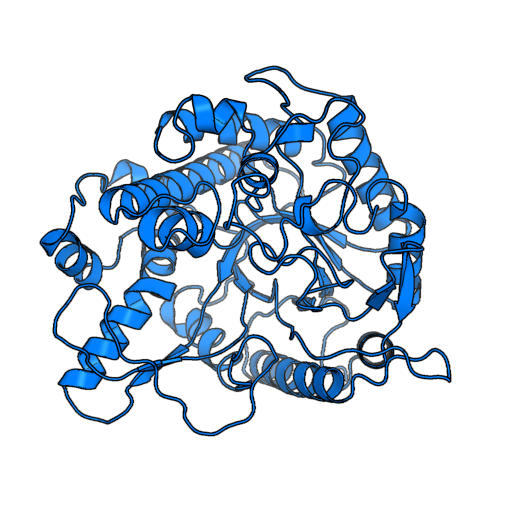M 3488 C CA . ASP A 1 420 ? 15.010 -5.674 6.378 1.00 9.72 420 ASP A CA 1
ATOM 3489 C C . ASP A 1 420 ? 16.300 -5.950 7.140 1.00 12.37 420 ASP A C 1
ATOM 3490 O O . ASP A 1 420 ? 17.395 -5.827 6.588 1.00 12.60 420 ASP A O 1
ATOM 3495 N N . TYR A 1 421 ? 16.177 -6.321 8.416 1.00 10.12 421 TYR A N 1
ATOM 3496 C CA . TYR A 1 421 ? 17.351 -6.326 9.284 1.00 10.80 421 TYR A CA 1
ATOM 3497 C C . TYR A 1 421 ? 18.356 -7.402 8.891 1.00 14.65 421 TYR A C 1
ATOM 3498 O O . TYR A 1 421 ? 19.553 -7.247 9.156 1.00 21.84 421 TYR A O 1
ATOM 3507 N N . GLU A 1 422 ? 17.900 -8.483 8.251 1.00 15.19 422 GLU A N 1
ATOM 3508 C CA . GLU A 1 422 ? 18.823 -9.535 7.830 1.00 17.82 422 GLU A CA 1
ATOM 3509 C C . GLU A 1 422 ? 19.837 -9.011 6.819 1.00 17.31 422 GLU A C 1
ATOM 3510 O O . GLU A 1 422 ? 21.026 -9.346 6.886 1.00 19.67 422 GLU A O 1
ATOM 3516 N N . THR A 1 423 ? 19.387 -8.176 5.883 1.00 11.84 423 THR A N 1
ATOM 3517 C CA . THR A 1 423 ? 20.241 -7.615 4.847 1.00 12.02 423 THR A CA 1
ATOM 3518 C C . THR A 1 423 ? 20.568 -6.145 5.061 1.00 12.12 423 THR A C 1
ATOM 3519 O O . THR A 1 423 ? 21.416 -5.607 4.340 1.00 13.56 423 THR A O 1
ATOM 3523 N N . GLU A 1 424 ? 19.910 -5.488 6.017 1.00 10.99 424 GLU A N 1
ATOM 3524 C CA . GLU A 1 424 ? 19.963 -4.040 6.215 1.00 10.58 424 GLU A CA 1
ATOM 3525 C C . GLU A 1 424 ? 19.477 -3.264 4.993 1.00 8.66 424 GLU A C 1
ATOM 3526 O O . GLU A 1 424 ? 19.791 -2.080 4.844 1.00 10.59 424 GLU A O 1
ATOM 3532 N N . LYS A 1 425 ? 18.695 -3.906 4.127 1.00 9.65 425 LYS A N 1
ATOM 3533 C CA . LYS A 1 425 ? 18.122 -3.217 2.980 1.00 9.99 425 LYS A CA 1
ATOM 3534 C C . LYS A 1 425 ? 17.095 -2.184 3.430 1.00 8.74 425 LYS A C 1
ATOM 3535 O O . LYS A 1 425 ? 16.289 -2.433 4.332 1.00 10.14 425 LYS A O 1
ATOM 3541 N N . ARG A 1 426 ? 17.132 -1.017 2.796 1.00 7.94 426 ARG A N 1
ATOM 3542 C CA . ARG A 1 426 ? 16.134 0.026 2.995 1.00 7.16 426 ARG A CA 1
ATOM 3543 C C . ARG A 1 426 ? 15.111 -0.036 1.868 1.00 9.48 426 ARG A C 1
ATOM 3544 O O . ARG A 1 426 ? 15.481 -0.084 0.691 1.00 10.70 426 ARG A O 1
ATOM 3552 N N . ILE A 1 427 ? 13.830 -0.035 2.229 1.00 8.36 427 ILE A N 1
ATOM 3553 C CA . ILE A 1 427 ? 12.735 -0.044 1.264 1.00 7.09 427 ILE A CA 1
ATOM 3554 C C . ILE A 1 427 ? 11.827 1.136 1.581 1.00 8.13 427 ILE A C 1
ATOM 3555 O O . ILE A 1 427 ? 11.253 1.201 2.674 1.00 8.09 427 ILE A O 1
ATOM 3560 N N . LEU A 1 428 ? 11.694 2.064 0.635 1.00 8.35 428 LEU A N 1
ATOM 3561 C CA . LEU A 1 428 ? 10.797 3.197 0.842 1.00 6.02 428 LEU A CA 1
ATOM 3562 C C . LEU A 1 428 ? 9.359 2.709 0.976 1.00 7.98 428 LEU A C 1
ATOM 3563 O O . LEU A 1 428 ? 8.833 2.049 0.075 1.00 9.64 428 LEU A O 1
ATOM 3568 N N . LYS A 1 429 ? 8.724 3.028 2.101 1.00 7.38 429 LYS A N 1
ATOM 3569 C CA . LYS A 1 429 ? 7.302 2.748 2.236 1.00 7.43 429 LYS A CA 1
ATOM 3570 C C . LYS A 1 429 ? 6.483 3.781 1.466 1.00 7.16 429 LYS A C 1
ATOM 3571 O O . LYS A 1 429 ? 6.976 4.845 1.081 1.00 6.99 429 LYS A O 1
ATOM 3577 N N . ASP A 1 430 ? 5.203 3.463 1.251 1.00 7.53 430 ASP A N 1
ATOM 3578 C CA . ASP A 1 430 ? 4.332 4.421 0.575 1.00 7.88 430 ASP A CA 1
ATOM 3579 C C . ASP A 1 430 ? 4.250 5.738 1.339 1.00 9.20 430 ASP A C 1
ATOM 3580 O O . ASP A 1 430 ? 4.060 6.794 0.727 1.00 8.83 430 ASP A O 1
ATOM 3585 N N . SER A 1 431 ? 4.415 5.701 2.666 1.00 6.93 431 SER A N 1
ATOM 3586 C CA . SER A 1 431 ? 4.412 6.936 3.447 1.00 7.80 431 SER A CA 1
ATOM 3587 C C . SER A 1 431 ? 5.597 7.828 3.093 1.00 7.26 431 SER A C 1
ATOM 3588 O O . SER A 1 431 ? 5.475 9.059 3.102 1.00 8.00 431 SER A O 1
ATOM 3591 N N . ALA A 1 432 ? 6.757 7.233 2.789 1.00 9.90 432 ALA A N 1
ATOM 3592 C CA . ALA A 1 432 ? 7.897 8.036 2.352 1.00 7.89 432 ALA A CA 1
ATOM 3593 C C . ALA A 1 432 ? 7.623 8.700 1.009 1.00 7.42 432 ALA A C 1
ATOM 3594 O O . ALA A 1 432 ? 8.010 9.855 0.791 1.00 7.64 432 ALA A O 1
ATOM 3596 N N . LEU A 1 433 ? 6.961 7.986 0.096 1.00 7.56 433 LEU A N 1
ATOM 3597 C CA . LEU A 1 433 ? 6.622 8.570 -1.198 1.00 8.35 433 LEU A CA 1
ATOM 3598 C C . LEU A 1 433 ? 5.608 9.695 -1.041 1.00 9.67 433 LEU A C 1
ATOM 3599 O O . LEU A 1 433 ? 5.697 10.722 -1.725 1.00 8.74 433 LEU A O 1
ATOM 3604 N N . TRP A 1 434 ? 4.644 9.524 -0.131 1.00 7.03 434 TRP A N 1
ATOM 3605 C CA . TRP A 1 434 ? 3.708 10.600 0.177 1.00 5.23 434 TRP A CA 1
ATOM 3606 C C . TRP A 1 434 ? 4.431 11.806 0.767 1.00 7.46 434 TRP A C 1
ATOM 3607 O O . TRP A 1 434 ? 4.153 12.954 0.396 1.00 6.39 434 TRP A O 1
ATOM 3618 N N . TYR A 1 435 ? 5.365 11.567 1.688 1.00 7.47 435 TYR A N 1
ATOM 3619 C CA . TYR A 1 435 ? 6.095 12.669 2.307 1.00 7.29 435 TYR A CA 1
ATOM 3620 C C . TYR A 1 435 ? 6.945 13.411 1.280 1.00 6.57 435 TYR A C 1
ATOM 3621 O O . TYR A 1 435 ? 6.999 14.647 1.285 1.00 6.71 435 TYR A O 1
ATOM 3630 N N . LYS A 1 436 ? 7.614 12.668 0.393 1.00 7.20 436 LYS A N 1
ATOM 3631 C CA . LYS A 1 436 ? 8.364 13.281 -0.702 1.00 8.30 436 LYS A CA 1
ATOM 3632 C C . LYS A 1 436 ? 7.492 14.249 -1.497 1.00 7.74 436 LYS A C 1
ATOM 3633 O O . LYS A 1 436 ? 7.909 15.374 -1.802 1.00 7.33 436 LYS A O 1
ATOM 3639 N N . ASP A 1 437 ? 6.264 13.837 -1.812 1.00 7.68 437 ASP A N 1
ATOM 3640 C CA . ASP A 1 437 ? 5.348 14.713 -2.536 1.00 9.99 437 ASP A CA 1
ATOM 3641 C C . ASP A 1 437 ? 4.955 15.928 -1.702 1.00 9.07 437 ASP A C 1
ATOM 3642 O O . ASP A 1 437 ? 4.853 17.042 -2.232 1.00 8.46 437 ASP A O 1
ATOM 3647 N N . LEU A 1 438 ? 4.724 15.740 -0.399 1.00 7.13 438 LEU A N 1
ATOM 3648 C CA . LEU A 1 438 ? 4.372 16.872 0.453 1.00 5.79 438 LEU A CA 1
ATOM 3649 C C . LEU A 1 438 ? 5.489 17.905 0.483 1.00 7.13 438 LEU A C 1
ATOM 3650 O O . LEU A 1 438 ? 5.231 19.112 0.417 1.00 8.03 438 LEU A O 1
ATOM 3655 N N . ILE A 1 439 ? 6.738 17.451 0.592 1.00 9.17 439 ILE A N 1
ATOM 3656 C CA . ILE A 1 439 ? 7.861 18.383 0.625 1.00 6.91 439 ILE A CA 1
ATOM 3657 C C . ILE A 1 439 ? 7.976 19.124 -0.701 1.00 7.88 439 ILE A C 1
ATOM 3658 O O . ILE A 1 439 ? 8.228 20.335 -0.733 1.00 10.25 439 ILE A O 1
ATOM 3663 N N . SER A 1 440 ? 7.777 18.411 -1.814 1.00 8.07 440 SER A N 1
ATOM 3664 C CA . SER A 1 440 ? 7.940 19.011 -3.135 1.00 8.46 440 SER A CA 1
ATOM 3665 C C . SER A 1 440 ? 6.835 20.020 -3.437 1.00 10.12 440 SER A C 1
ATOM 3666 O O . SER A 1 440 ? 7.110 21.116 -3.940 1.00 11.06 440 SER A O 1
ATOM 3669 N N . THR A 1 441 ? 5.582 19.667 -3.144 1.00 7.10 441 THR A N 1
ATOM 3670 C CA . THR A 1 441 ? 4.449 20.532 -3.447 1.00 7.15 441 THR A CA 1
ATOM 3671 C C . THR A 1 441 ? 4.134 21.515 -2.331 1.00 9.34 441 THR A C 1
ATOM 3672 O O . THR A 1 441 ? 3.517 22.557 -2.598 1.00 10.66 441 THR A O 1
ATOM 3676 N N . ARG A 1 442 ? 4.535 21.199 -1.098 1.00 8.49 442 ARG A N 1
ATOM 3677 C CA . ARG A 1 442 ? 4.203 21.986 0.093 1.00 9.65 442 ARG A CA 1
ATOM 3678 C C . ARG A 1 442 ? 2.701 22.230 0.199 1.00 9.40 442 ARG A C 1
ATOM 3679 O O . ARG A 1 442 ? 2.256 23.262 0.707 1.00 10.45 442 ARG A O 1
ATOM 3687 N N . THR A 1 443 ? 1.920 21.256 -0.266 1.00 9.94 443 THR A N 1
ATOM 3688 C CA . THR A 1 443 ? 0.470 21.341 -0.328 1.00 11.98 443 THR A CA 1
ATOM 3689 C C . THR A 1 443 ? -0.142 20.104 0.309 1.00 8.09 443 THR A C 1
ATOM 3690 O O . THR A 1 443 ? 0.300 18.980 0.051 1.00 7.79 443 THR A O 1
ATOM 3694 N N . ILE A 1 444 ? -1.173 20.318 1.122 1.00 10.69 444 ILE A N 1
ATOM 3695 C CA . ILE A 1 444 ? -1.897 19.224 1.752 1.00 10.15 444 ILE A CA 1
ATOM 3696 C C . ILE A 1 444 ? -3.368 19.601 1.882 1.00 12.60 444 ILE A C 1
ATOM 3697 O O . ILE A 1 444 ? -4.241 18.738 1.987 1.00 13.54 444 ILE A O 1
#